Protein AF-0000000077426857 (afdb_homodimer)

Radius of gyration: 28.9 Å; Cα contacts (8 Å, |Δi|>4): 886; chains: 2; bounding box: 72×88×66 Å

Nearest PDB structures (foldseek):
  6paf-assembly1_A  TM=8.091E-01  e=1.331E-02  Homo sapiens
  7x17-assembly2_B  TM=1.873E-01  e=7.802E-03  Pseudomonas aeruginosa PAO1
  7x0e-assembly1_A  TM=1.806E-01  e=2.748E-01  Pseudomonas aeruginosa PAO1
  6paf-assembly1_A  TM=8.093E-01  e=1.457E-02  Homo sapiens
  7x17-assembly2_B  TM=1.871E-01  e=5.683E-03  Pseudomonas aeruginosa PAO1

Solvent-accessible surface area (backbone atoms only — not comparable to full-atom values): 31988 Å² total; per-residue (Å²): 129,74,64,66,65,53,61,70,70,64,54,76,78,69,67,79,58,53,72,66,56,54,54,50,49,53,53,49,49,52,53,50,55,71,49,56,70,72,48,58,42,63,51,67,69,45,77,41,70,45,72,64,75,66,67,76,70,74,78,63,78,70,66,86,64,60,66,84,46,74,40,54,21,73,44,55,43,49,76,38,46,40,80,65,38,43,62,40,88,55,36,52,56,47,37,17,70,43,68,58,38,43,62,35,31,37,79,57,46,42,70,53,32,70,67,20,57,73,45,68,81,42,83,48,64,58,66,32,63,58,60,88,92,52,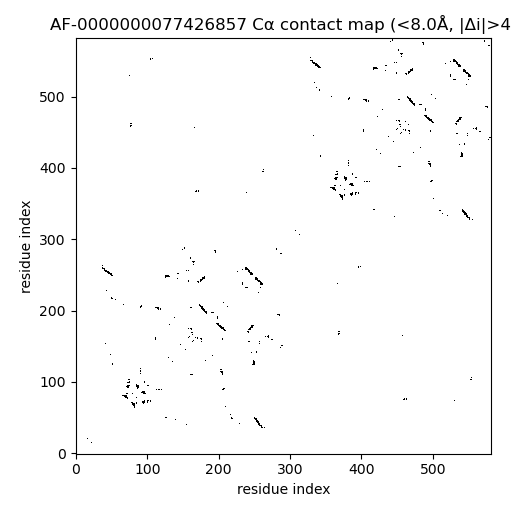50,69,67,53,51,51,52,51,48,50,53,49,49,61,59,37,41,57,46,52,49,52,45,42,41,42,53,50,36,31,64,72,36,55,49,34,36,79,47,34,27,31,38,34,35,36,38,68,58,83,58,85,64,91,59,66,86,73,47,57,75,43,58,44,48,38,81,73,37,53,32,43,31,28,40,67,60,49,37,70,77,35,62,85,49,54,63,61,56,54,60,43,48,58,55,32,50,53,29,31,74,72,25,20,38,29,47,29,41,34,37,42,28,46,27,40,42,34,36,39,34,44,33,34,36,36,24,64,64,59,40,67,68,49,78,78,51,79,59,44,66,60,52,49,51,52,42,46,67,65,55,51,78,54,69,89,128,129,74,64,68,65,56,62,72,72,65,59,79,78,69,65,78,59,51,74,66,55,53,51,50,48,54,51,49,50,50,52,50,55,61,49,60,71,54,58,45,46,62,56,69,72,45,81,43,77,53,76,73,76,68,67,77,68,74,78,61,77,72,64,85,64,58,65,83,46,73,39,53,21,74,44,56,42,51,76,38,45,40,79,65,37,41,60,40,87,54,35,52,57,47,35,17,69,42,69,58,37,43,62,36,29,36,79,59,47,42,69,53,33,69,68,20,56,71,44,69,82,42,84,50,66,56,64,32,64,59,58,88,93,53,49,69,70,54,52,51,53,52,46,50,53,49,49,61,58,37,42,58,46,52,50,52,45,43,42,42,54,52,36,31,66,71,36,56,49,37,36,79,48,34,28,31,39,34,34,37,38,69,58,84,56,85,64,91,60,66,86,73,46,57,75,46,55,44,49,40,79,72,34,51,32,43,31,27,39,66,58,50,37,69,76,34,62,83,52,53,62,61,57,54,58,41,48,59,54,33,50,51,29,32,74,74,25,20,37,30,48,29,42,35,38,42,28,44,23,40,42,38,38,39,34,43,35,33,37,48,26,64,65,57,39,67,68,48,77,78,51,77,60,44,65,60,53,49,52,50,41,44,66,66,57,50,76,54,68,89,129

InterPro domains:
  IPR002893 Zinc finger, MYND-type [PF01753] (73-113)
  IPR002893 Zinc finger, MYND-type [PS01360] (73-113)
  IPR002893 Zinc finger, MYND-type [PS50865] (73-113)

pLDDT: mean 71.35, std 22.04, range [22.88, 94.19]

Organism: Phakopsora pachyrhizi (NCBI:txid170000)

Sequence (582 aa):
MIDGLRKFLNGSVVERLEPRSLLVIALSILIVLLQNRFRLVIQGTIRYVIDNTKGPPPPSSSSSRGGTGERVCSNCFKVKRTDELKRCSRCQSSFFCDLNCQKANWKSHRSICKDWNNILDKQNLFQQVLPNGLTRATVEKMLNRWCEFHKHLLIFATIHGLDLPRSPGNSLTTILLISLRTENDDDGYVENLPMNRLFEISNIGPFDLERFLNLNPGMSNVFERLTKFQEEVRLKGGLGVAMVLVTCGSVVQAIPVGLPSMSDLDTIKREKNWRDQFDQALESGIRWSPKMIDGLRKFLNGSVVERLEPRSLLVIALSILIVLLQNRFRLVIQGTIRYVIDNTKGPPPPSSSSSRGGTGERVCSNCFKVKRTDELKRCSRCQSSFFCDLNCQKANWKSHRSICKDWNNILDKQNLFQQVLPNGLTRATVEKMLNRWCEFHKHLLIFATIHGLDLPRSPGNSLTTILLISLRTENDDDGYVENLPMNRLFEISNIGPFDLERFLNLNPGMSNVFERLTKFQEEVRLKGGLGVAMVLVTCGSVVQAIPVGLPSMSDLDTIKREKNWRDQFDQALESGIRWSPK

Foldseek 3Di:
DVPVVVVVVPDDVVPPPPPVVVVVVVVVVVVVVVCPPQVLCLPDFPFDWQPCPPPDPPPPPPPPPQPQDWDAAPAPRDIDGRVQWDADPQQRLHTHNDPVRCVVCCVVCCLLRVQRNQQPVPLCLQQFDFPPPDDPVLVSVLVVVLCVLQVQLLLLCQCQNQVCLVPVVSQVFKAKEWEWEADPPVPPCLSPDQSLRSIDTPGIGIHTPVVVCVSRVSCVVVVVVLVVVQVVLVVVQWPGWHWYWYDYHNTITIGIGTGGHNVVSNPDDHDSVSVVVSNVCSNVSHRDDDD/DVPVVPVVVPDDPVPPPPPVVVVVVVVVVVVVVLVVVQCLVQDDWDWDQQPCPPDDPPPPPPPVPQPQDWDAAPAPRDIDGRVQWDADPQQRQHTHNDPVRCVVCCVVCCLLRVQRNQQVVPLCLQQFDFPPPDDPVLVSVLVVVLCVLAVQLQLLCQCQNQVCLVPVVSQVFKAKEWEWEADPPVPPCLSPDQSLRSIDTSGIGIHTPVVVCSSRVVCPVVVVVLVVVQVVLVVVQWPGWHWYWYDYHSTIIITIGTGHHNVSSNPDDHDSCSVVVSNVCSNVSHRDDDD

Secondary structure (DSSP, 8-state):
--THHHHHHTSGGGTT--HHHHHHHHHHHHHHHHHHSS-------B-----TTS------SS-------EEE-TTT--EEEGGGSEEPTTTS--EESSHHHHHHHHHHHHHHHTTTTTTTT-TTTTT----TT--HHHHHHHHHHHHHHTHHHHHHHHHHHTTTTT-TTHHHHEEEEEEEEE----SS-GGGS-HHHHEEEEEEEEEEHHHHHHH-GGGHHHHHHHHHHHHHHHHTT--EEEEEEEEETTEEEEEEEEE--HHHHTTSPP-TTHHHHHHHHHHHTS-----/--THHHHHTTSGGGTT--HHHHHHHHHHHHHHHHHHH----B---EEEE--TTS------SS-------EEE-TTT--EEEGGGSEEPTTTS--EESSHHHHHHHHHHHHHHHTTTTTTTT-TTSS-----TT--HHHHHHHHHHHHHHTHHHHHHHHHHHTTTTT-TTHHHHEEEEEEEEE----SS-GGGS-HHHHEEEEEEEEEEHHHHHHH-GGGHHHHHHHHHHHHHHHHTT--EEEEEEEEETTEEEEEEEEE--HHHHTTSPP-TTHHHHHHHHHHHTS-----

Structure (mmCIF, N/CA/C/O backbone):
data_AF-0000000077426857-model_v1
#
loop_
_entity.id
_entity.type
_entity.pdbx_description
1 polymer 'Expressed protein'
#
loop_
_atom_site.group_PDB
_atom_site.id
_atom_site.type_symbol
_atom_site.label_atom_id
_atom_site.label_alt_id
_atom_site.label_comp_id
_atom_site.label_asym_id
_atom_site.label_entity_id
_atom_site.label_seq_id
_atom_site.pdbx_PDB_ins_code
_atom_site.Cartn_x
_atom_site.Cartn_y
_atom_site.Cartn_z
_atom_site.occupancy
_atom_site.B_iso_or_equiv
_atom_site.auth_seq_id
_atom_site.auth_comp_id
_atom_site.auth_asym_id
_atom_site.auth_atom_id
_atom_site.pdbx_PDB_model_num
ATOM 1 N N . MET A 1 1 ? 44.688 -24.922 -4.473 1 23.58 1 MET A N 1
ATOM 2 C CA . MET A 1 1 ? 43.469 -24.844 -5.293 1 23.58 1 MET A CA 1
ATOM 3 C C . MET A 1 1 ? 43.188 -23.406 -5.707 1 23.58 1 MET A C 1
ATOM 5 O O . MET A 1 1 ? 42.156 -23.141 -6.332 1 23.58 1 MET A O 1
ATOM 9 N N . ILE A 1 2 ? 43.969 -22.547 -5.125 1 31.83 2 ILE A N 1
ATOM 10 C CA . ILE A 1 2 ? 44.281 -21.125 -5.25 1 31.83 2 ILE A CA 1
ATOM 11 C C . ILE A 1 2 ? 44.875 -20.859 -6.625 1 31.83 2 ILE A C 1
ATOM 13 O O . ILE A 1 2 ? 44.656 -19.812 -7.219 1 31.83 2 ILE A O 1
ATOM 17 N N . ASP A 1 3 ? 45.625 -21.828 -7.059 1 32.47 3 ASP A N 1
ATOM 18 C CA . ASP A 1 3 ? 46.562 -21.688 -8.156 1 32.47 3 ASP A CA 1
ATOM 19 C C . ASP A 1 3 ? 45.844 -21.625 -9.5 1 32.47 3 ASP A C 1
ATOM 21 O O . ASP A 1 3 ? 46.312 -20.953 -10.43 1 32.47 3 ASP A O 1
ATOM 25 N N . GLY A 1 4 ? 44.781 -22.375 -9.625 1 27.78 4 GLY A N 1
ATOM 26 C CA . GLY A 1 4 ? 44.125 -22.547 -10.922 1 27.78 4 GLY A CA 1
ATOM 27 C C . GLY A 1 4 ? 43.375 -21.312 -11.375 1 27.78 4 GLY A C 1
ATOM 28 O O . GLY A 1 4 ? 42.938 -21.25 -12.523 1 27.78 4 GLY A O 1
ATOM 29 N N . LEU A 1 5 ? 42.969 -20.453 -10.406 1 32.16 5 LEU A N 1
ATOM 30 C CA . LEU A 1 5 ? 42.312 -19.188 -10.75 1 32.16 5 LEU A CA 1
ATOM 31 C C . LEU A 1 5 ? 43.25 -18.266 -11.484 1 32.16 5 LEU A C 1
ATOM 33 O O . LEU A 1 5 ? 42.844 -17.359 -12.188 1 32.16 5 LEU A O 1
ATOM 37 N N . ARG A 1 6 ? 44.531 -18.453 -11.258 1 30.14 6 ARG A N 1
ATOM 38 C CA . ARG A 1 6 ? 45.562 -17.578 -11.812 1 30.14 6 ARG A CA 1
ATOM 39 C C . ARG A 1 6 ? 45.656 -17.734 -13.328 1 30.14 6 ARG A C 1
ATOM 41 O O . ARG A 1 6 ? 45.906 -16.766 -14.047 1 30.14 6 ARG A O 1
ATOM 48 N N . LYS A 1 7 ? 45.656 -19.016 -13.656 1 34.97 7 LYS A N 1
ATOM 49 C CA . LYS A 1 7 ? 46.031 -19.281 -15.047 1 34.97 7 LYS A CA 1
ATOM 50 C C . LYS A 1 7 ? 45 -18.703 -16.016 1 34.97 7 LYS A C 1
ATOM 52 O O . LYS A 1 7 ? 45.344 -18.328 -17.141 1 34.97 7 LYS A O 1
ATOM 57 N N . PHE A 1 8 ? 43.688 -18.75 -15.539 1 31.52 8 PHE A N 1
ATOM 58 C CA . PHE A 1 8 ? 42.625 -18.375 -16.484 1 31.52 8 PHE A CA 1
ATOM 59 C C . PHE A 1 8 ? 42.656 -16.891 -16.781 1 31.52 8 PHE A C 1
ATOM 61 O O . PHE A 1 8 ? 42.188 -16.438 -17.812 1 31.52 8 PHE A O 1
ATOM 68 N N . LEU A 1 9 ? 43.188 -16.031 -15.836 1 33.97 9 LEU A N 1
ATOM 69 C CA . LEU A 1 9 ? 43.281 -14.594 -16.031 1 33.97 9 LEU A CA 1
ATOM 70 C C . LEU A 1 9 ? 44.344 -14.242 -17.047 1 33.97 9 LEU A C 1
ATOM 72 O O . LEU A 1 9 ? 44.438 -13.094 -17.484 1 33.97 9 LEU A O 1
ATOM 76 N N . ASN A 1 10 ? 45.344 -15.094 -17.156 1 30.73 10 ASN A N 1
ATOM 77 C CA . ASN A 1 10 ? 46.469 -14.578 -17.922 1 30.73 10 ASN A CA 1
ATOM 78 C C . ASN A 1 10 ? 46.156 -14.578 -19.422 1 30.73 10 ASN A C 1
ATOM 80 O O . ASN A 1 10 ? 47.031 -14.266 -20.234 1 30.73 10 ASN A O 1
ATOM 84 N N . GLY A 1 11 ? 45.344 -15.617 -19.906 1 29.97 11 GLY A N 1
ATOM 85 C CA . GLY A 1 11 ? 45.5 -15.68 -21.344 1 29.97 11 GLY A CA 1
ATOM 86 C C . GLY A 1 11 ? 44.969 -14.453 -22.062 1 29.97 11 GLY A C 1
ATOM 87 O O . GLY A 1 11 ? 44.188 -13.68 -21.484 1 29.97 11 GLY A O 1
ATOM 88 N N . SER A 1 12 ? 45.312 -14.148 -23.391 1 32.81 12 SER A N 1
ATOM 89 C CA . SER A 1 12 ? 45.344 -13.07 -24.391 1 32.81 12 SER A CA 1
ATOM 90 C C . SER A 1 12 ? 43.969 -12.516 -24.641 1 32.81 12 SER A C 1
ATOM 92 O O . SER A 1 12 ? 43.781 -11.594 -25.438 1 32.81 12 SER A O 1
ATOM 94 N N . VAL A 1 13 ? 42.969 -13.32 -24.391 1 31.73 13 VAL A N 1
ATOM 95 C CA . VAL A 1 13 ? 41.719 -12.867 -24.953 1 31.73 13 VAL A CA 1
ATOM 96 C C . VAL A 1 13 ? 41.219 -11.625 -24.219 1 31.73 13 VAL A C 1
ATOM 98 O O . VAL A 1 13 ? 40.156 -11.086 -24.516 1 31.73 13 VAL A O 1
ATOM 101 N N . VAL A 1 14 ? 41.906 -11.164 -23.078 1 32.94 14 VAL A N 1
ATOM 102 C CA . VAL A 1 14 ? 41.562 -9.969 -22.297 1 32.94 14 VAL A CA 1
ATOM 103 C C . VAL A 1 14 ? 41.719 -8.727 -23.172 1 32.94 14 VAL A C 1
ATOM 105 O O . VAL A 1 14 ? 41.438 -7.609 -22.734 1 32.94 14 VAL A O 1
ATOM 108 N N . GLU A 1 15 ? 42.531 -8.852 -24.172 1 33.5 15 GLU A N 1
ATOM 109 C CA . GLU A 1 15 ? 42.969 -7.633 -24.844 1 33.5 15 GLU A CA 1
ATOM 110 C C . GLU A 1 15 ? 41.781 -6.883 -25.453 1 33.5 15 GLU A C 1
ATOM 112 O O . GLU A 1 15 ? 41.781 -5.652 -25.484 1 33.5 15 GLU A O 1
ATOM 117 N N . ARG A 1 16 ? 41.156 -7.555 -26.375 1 34.31 16 ARG A N 1
ATOM 118 C CA . ARG A 1 16 ? 40.312 -6.742 -27.25 1 34.31 16 ARG A CA 1
ATOM 119 C C . ARG A 1 16 ? 39 -6.41 -26.578 1 34.31 16 ARG A C 1
ATOM 121 O O . ARG A 1 16 ? 37.969 -6.25 -27.25 1 34.31 16 ARG A O 1
ATOM 128 N N . LEU A 1 17 ? 38.875 -6.762 -25.266 1 34.03 17 LEU A N 1
ATOM 129 C CA . LEU A 1 17 ? 37.562 -6.488 -24.75 1 34.03 17 LEU A CA 1
ATOM 130 C C . LEU A 1 17 ? 37.312 -4.984 -24.609 1 34.03 17 LEU A C 1
ATOM 132 O O . LEU A 1 17 ? 38.125 -4.285 -24 1 34.03 17 LEU A O 1
ATOM 136 N N . GLU A 1 18 ? 36.594 -4.402 -25.516 1 37.12 18 GLU A N 1
ATOM 137 C CA . GLU A 1 18 ? 36.312 -2.967 -25.5 1 37.12 18 GLU A CA 1
ATOM 138 C C . GLU A 1 18 ? 35.906 -2.5 -24.109 1 37.12 18 GLU A C 1
ATOM 140 O O . GLU A 1 18 ? 35.344 -3.27 -23.328 1 37.12 18 GLU A O 1
ATOM 145 N N . PRO A 1 19 ? 36.406 -1.326 -23.656 1 40.81 19 PRO A N 1
ATOM 146 C CA . PRO A 1 19 ? 36.125 -0.692 -22.359 1 40.81 19 PRO A CA 1
ATOM 147 C C . PRO A 1 19 ? 34.625 -0.753 -22 1 40.81 19 PRO A C 1
ATOM 149 O O . PRO A 1 19 ? 34.281 -0.708 -20.828 1 40.81 19 PRO A O 1
ATOM 152 N N . ARG A 1 20 ? 33.844 -0.864 -23 1 41.44 20 ARG A N 1
ATOM 153 C CA . ARG A 1 20 ? 32.406 -0.924 -22.75 1 41.44 20 ARG A CA 1
ATOM 154 C C . ARG A 1 20 ? 32.031 -2.246 -22.094 1 41.44 20 ARG A C 1
ATOM 156 O O . ARG A 1 20 ? 31.016 -2.326 -21.391 1 41.44 20 ARG A O 1
ATOM 163 N N . SER A 1 21 ? 32.688 -3.285 -22.406 1 37.56 21 SER A N 1
ATOM 164 C CA . SER A 1 21 ? 32.375 -4.598 -21.859 1 37.56 21 SER A CA 1
ATOM 165 C C . SER A 1 21 ? 32.781 -4.688 -20.391 1 37.56 21 SER A C 1
ATOM 167 O O . SER A 1 21 ? 32.125 -5.383 -19.609 1 37.56 21 SER A O 1
ATOM 169 N N . LEU A 1 22 ? 33.844 -4.051 -20.047 1 42.94 22 LEU A N 1
ATOM 170 C CA . LEU A 1 22 ? 34.25 -4.094 -18.656 1 42.94 22 LEU A CA 1
ATOM 171 C C . LEU A 1 22 ? 33.281 -3.295 -17.781 1 42.94 22 LEU A C 1
ATOM 173 O O . LEU A 1 22 ? 33 -3.682 -16.641 1 42.94 22 LEU A O 1
ATOM 177 N N . LEU A 1 23 ? 32.844 -2.17 -18.328 1 39.81 23 LEU A N 1
ATOM 178 C CA . LEU A 1 23 ? 31.891 -1.393 -17.547 1 39.81 23 LEU A CA 1
ATOM 179 C C . LEU A 1 23 ? 30.594 -2.164 -17.359 1 39.81 23 LEU A C 1
ATOM 181 O O . LEU A 1 23 ? 29.984 -2.117 -16.297 1 39.81 23 LEU A O 1
ATOM 185 N N . VAL A 1 24 ? 30.266 -2.914 -18.375 1 37.41 24 VAL A N 1
ATOM 186 C CA . VAL A 1 24 ? 29.078 -3.738 -18.281 1 37.41 24 VAL A CA 1
ATOM 187 C C . VAL A 1 24 ? 29.312 -4.863 -17.266 1 37.41 24 VAL A C 1
ATOM 189 O O . VAL A 1 24 ? 28.422 -5.199 -16.484 1 37.41 24 VAL A O 1
ATOM 192 N N . ILE A 1 25 ? 30.469 -5.352 -17.172 1 38.59 25 ILE A N 1
ATOM 193 C CA . ILE A 1 25 ? 30.797 -6.398 -16.219 1 38.59 25 ILE A CA 1
ATOM 194 C C . ILE A 1 25 ? 30.812 -5.82 -14.805 1 38.59 25 ILE A C 1
ATOM 196 O O . ILE A 1 25 ? 30.25 -6.414 -13.883 1 38.59 25 ILE A O 1
ATOM 200 N N . ALA A 1 26 ? 31.438 -4.629 -14.672 1 38.5 26 ALA A N 1
ATOM 201 C CA . ALA A 1 26 ? 31.5 -4.023 -13.352 1 38.5 26 ALA A CA 1
ATOM 202 C C . ALA A 1 26 ? 30.109 -3.629 -12.867 1 38.5 26 ALA A C 1
ATOM 204 O O . ALA A 1 26 ? 29.766 -3.848 -11.703 1 38.5 26 ALA A O 1
ATOM 205 N N . LEU A 1 27 ? 29.312 -3.094 -13.766 1 37.41 27 LEU A N 1
ATOM 206 C CA . LEU A 1 27 ? 27.953 -2.732 -13.391 1 37.41 27 LEU A CA 1
ATOM 207 C C . LEU A 1 27 ? 27.109 -3.977 -13.125 1 37.41 27 LEU A C 1
ATOM 209 O O . LEU A 1 27 ? 26.203 -3.955 -12.289 1 37.41 27 LEU A O 1
ATOM 213 N N . SER A 1 28 ? 27.375 -5.062 -13.75 1 34.78 28 SER A N 1
ATOM 214 C CA . SER A 1 28 ? 26.75 -6.359 -13.484 1 34.78 28 SER A CA 1
ATOM 215 C C . SER A 1 28 ? 27.141 -6.883 -12.109 1 34.78 28 SER A C 1
ATOM 217 O O . SER A 1 28 ? 26.312 -7.465 -11.406 1 34.78 28 SER A O 1
ATOM 219 N N . ILE A 1 29 ? 28.312 -6.746 -11.719 1 38.06 29 ILE A N 1
ATOM 220 C CA . ILE A 1 29 ? 28.781 -7.191 -10.406 1 38.06 29 ILE A CA 1
ATOM 221 C C . ILE A 1 29 ? 28.125 -6.352 -9.312 1 38.06 29 ILE A C 1
ATOM 223 O O . ILE A 1 29 ? 27.672 -6.887 -8.297 1 38.06 29 ILE A O 1
ATOM 227 N N . LEU A 1 30 ? 28.047 -5.023 -9.508 1 34.72 30 LEU A N 1
ATOM 228 C CA . LEU A 1 30 ? 27.438 -4.176 -8.492 1 34.72 30 LEU A CA 1
ATOM 229 C C . LEU A 1 30 ? 25.953 -4.477 -8.359 1 34.72 30 LEU A C 1
ATOM 231 O O . LEU A 1 30 ? 25.422 -4.523 -7.246 1 34.72 30 LEU A O 1
ATOM 235 N N . ILE A 1 31 ? 25.188 -4.715 -9.414 1 34.06 31 ILE A N 1
ATOM 236 C CA . ILE A 1 31 ? 23.781 -5.113 -9.375 1 34.06 31 ILE A CA 1
ATOM 237 C C . ILE A 1 31 ? 23.656 -6.441 -8.641 1 34.06 31 ILE A C 1
ATOM 239 O O . ILE A 1 31 ? 22.75 -6.609 -7.809 1 34.06 31 ILE A O 1
ATOM 243 N N . VAL A 1 32 ? 24.516 -7.453 -8.844 1 34.5 32 VAL A N 1
ATOM 244 C CA . VAL A 1 32 ? 24.562 -8.742 -8.164 1 34.5 32 VAL A CA 1
ATOM 245 C C . VAL A 1 32 ? 24.828 -8.531 -6.676 1 34.5 32 VAL A C 1
ATOM 247 O O . VAL A 1 32 ? 24.203 -9.172 -5.828 1 34.5 32 VAL A O 1
ATOM 250 N N . LEU A 1 33 ? 25.766 -7.734 -6.262 1 36.44 33 LEU A N 1
ATOM 251 C CA . LEU A 1 33 ? 26.094 -7.484 -4.863 1 36.44 33 LEU A CA 1
ATOM 252 C C . LEU A 1 33 ? 24.953 -6.758 -4.16 1 36.44 33 LEU A C 1
ATOM 254 O O . LEU A 1 33 ? 24.656 -7.047 -3 1 36.44 33 LEU A O 1
ATOM 258 N N . LEU A 1 34 ? 24.359 -5.699 -4.66 1 35.03 34 LEU A N 1
ATOM 259 C CA . LEU A 1 34 ? 23.203 -5.035 -4.066 1 35.03 34 LEU A CA 1
ATOM 260 C C . LEU A 1 34 ? 21.969 -5.941 -4.094 1 35.03 34 LEU A C 1
ATOM 262 O O . LEU A 1 34 ? 21.031 -5.738 -3.326 1 35.03 34 LEU A O 1
ATOM 266 N N . GLN A 1 35 ? 21.719 -6.805 -5.027 1 34.53 35 GLN A N 1
ATOM 267 C CA . GLN A 1 35 ? 20.875 -8 -5.055 1 34.53 35 GLN A CA 1
ATOM 268 C C . GLN A 1 35 ? 21.188 -8.914 -3.873 1 34.53 35 GLN A C 1
ATOM 270 O O . GLN A 1 35 ? 20.344 -9.711 -3.459 1 34.53 35 GLN A O 1
ATOM 275 N N . ASN A 1 36 ? 22.328 -9.227 -3.42 1 34.25 36 ASN A N 1
ATOM 276 C CA . ASN A 1 36 ? 22.812 -10.156 -2.402 1 34.25 36 ASN A CA 1
ATOM 277 C C . ASN A 1 36 ? 22.219 -9.836 -1.032 1 34.25 36 ASN A C 1
ATOM 279 O O . ASN A 1 36 ? 22.141 -10.711 -0.164 1 34.25 36 ASN A O 1
ATOM 283 N N . ARG A 1 37 ? 22.172 -8.719 -0.559 1 34.38 37 ARG A N 1
ATOM 284 C CA . ARG A 1 37 ? 21.734 -8.711 0.837 1 34.38 37 ARG A CA 1
ATOM 285 C C . ARG A 1 37 ? 20.281 -9.148 0.968 1 34.38 37 ARG A C 1
ATOM 287 O O . ARG A 1 37 ? 19.938 -9.875 1.897 1 34.38 37 ARG A O 1
ATOM 294 N N . PHE A 1 38 ? 19.109 -8.359 0.76 1 34.84 38 PHE A N 1
ATOM 295 C CA . PHE A 1 38 ? 17.781 -8.898 1.009 1 34.84 38 PHE A CA 1
ATOM 296 C C . PHE A 1 38 ? 17.312 -9.75 -0.165 1 34.84 38 PHE A C 1
ATOM 298 O O . PHE A 1 38 ? 16.875 -9.227 -1.187 1 34.84 38 PHE A O 1
ATOM 305 N N . ARG A 1 39 ? 18 -10.969 -0.473 1 38.53 39 ARG A N 1
ATOM 306 C CA . ARG A 1 39 ? 17.547 -12.148 -1.196 1 38.53 39 ARG A CA 1
ATOM 307 C C . ARG A 1 39 ? 16.031 -12.328 -1.046 1 38.53 39 ARG A C 1
ATOM 309 O O . ARG A 1 39 ? 15.531 -12.445 0.071 1 38.53 39 ARG A O 1
ATOM 316 N N . LEU A 1 40 ? 15.18 -11.664 -1.757 1 44.12 40 LEU A N 1
ATOM 317 C CA . LEU A 1 40 ? 13.891 -12.344 -1.876 1 44.12 40 LEU A CA 1
ATOM 318 C C . LEU A 1 40 ? 14.055 -13.852 -1.685 1 44.12 40 LEU A C 1
ATOM 320 O O . LEU A 1 40 ? 14.844 -14.492 -2.389 1 44.12 40 LEU A O 1
ATOM 324 N N . VAL A 1 41 ? 14.375 -14.289 -0.438 1 39.47 41 VAL A N 1
ATOM 325 C CA . VAL A 1 41 ? 14.617 -15.695 -0.133 1 39.47 41 VAL A CA 1
ATOM 326 C C . VAL A 1 41 ? 13.391 -16.516 -0.52 1 39.47 41 VAL A C 1
ATOM 328 O O . VAL A 1 41 ? 12.297 -16.312 0.015 1 39.47 41 VAL A O 1
ATOM 331 N N . ILE A 1 42 ? 13.234 -16.734 -1.81 1 43.97 42 ILE A N 1
ATOM 332 C CA . ILE A 1 42 ? 12.383 -17.906 -2.023 1 43.97 42 ILE A CA 1
ATOM 333 C C . ILE A 1 42 ? 12.75 -19 -1.021 1 43.97 42 ILE A C 1
ATOM 335 O O . ILE A 1 42 ? 13.898 -19.438 -0.966 1 43.97 42 ILE A O 1
ATOM 339 N N . GLN A 1 43 ? 12.32 -18.875 0.173 1 39.38 43 GLN A N 1
ATOM 340 C CA . GLN A 1 43 ? 12.57 -20.141 0.873 1 39.38 43 GLN A CA 1
ATOM 341 C C . GLN A 1 43 ? 11.883 -21.297 0.171 1 39.38 43 GLN A C 1
ATOM 343 O O . GLN A 1 43 ? 11.07 -21.094 -0.73 1 39.38 43 GLN A O 1
ATOM 348 N N . GLY A 1 44 ? 11.688 -22.469 1.028 1 36.59 44 GLY A N 1
ATOM 349 C CA . GLY A 1 44 ? 11.391 -23.891 0.838 1 36.59 44 GLY A CA 1
ATOM 350 C C . GLY A 1 44 ? 10.102 -24.125 0.085 1 36.59 44 GLY A C 1
ATOM 351 O O . GLY A 1 44 ? 9.242 -23.25 0.016 1 36.59 44 GLY A O 1
ATOM 352 N N . THR A 1 45 ? 10.266 -24.578 -1.166 1 43.09 45 THR A N 1
ATOM 353 C CA . THR A 1 45 ? 9.18 -25.266 -1.858 1 43.09 45 THR A CA 1
ATOM 354 C C . THR A 1 45 ? 8.461 -26.234 -0.916 1 43.09 45 THR A C 1
ATOM 356 O O . THR A 1 45 ? 9.102 -27.062 -0.258 1 43.09 45 THR A O 1
ATOM 359 N N . ILE A 1 46 ? 7.484 -25.828 -0.301 1 44.53 46 ILE A N 1
ATOM 360 C CA . ILE A 1 46 ? 6.664 -26.859 0.341 1 44.53 46 ILE A CA 1
ATOM 361 C C . ILE A 1 46 ? 5.852 -27.594 -0.714 1 44.53 46 ILE A C 1
ATOM 363 O O . ILE A 1 46 ? 5.137 -26.984 -1.508 1 44.53 46 ILE A O 1
ATOM 367 N N . ARG A 1 47 ? 6.387 -28.703 -1.043 1 42.75 47 ARG A N 1
ATOM 368 C CA . ARG A 1 47 ? 5.688 -29.609 -1.941 1 42.75 47 ARG A CA 1
ATOM 369 C C . ARG A 1 47 ? 4.395 -30.125 -1.312 1 42.75 47 ARG A C 1
ATOM 371 O O . ARG A 1 47 ? 4.398 -30.609 -0.183 1 42.75 47 ARG A O 1
ATOM 378 N N . TYR A 1 48 ? 3.34 -29.484 -1.443 1 40.59 48 TYR A N 1
ATOM 379 C CA . TYR A 1 48 ? 2.152 -30.156 -0.927 1 40.59 48 TYR A CA 1
ATOM 380 C C . TYR A 1 48 ? 1.315 -30.734 -2.062 1 40.59 48 TYR A C 1
ATOM 382 O O . TYR A 1 48 ? 1.236 -30.156 -3.145 1 40.59 48 TYR A O 1
ATOM 390 N N . VAL A 1 49 ? 1.348 -32 -2.156 1 38.88 49 VAL A N 1
ATOM 391 C CA . VAL A 1 49 ? 0.469 -32.75 -3.059 1 38.88 49 VAL A CA 1
ATOM 392 C C . VAL A 1 49 ? -0.954 -32.75 -2.506 1 38.88 49 VAL A C 1
ATOM 394 O O . VAL A 1 49 ? -1.183 -33.156 -1.367 1 38.88 49 VAL A O 1
ATOM 397 N N . ILE A 1 50 ? -1.709 -31.859 -3.006 1 41.25 50 ILE A N 1
ATOM 398 C CA . ILE A 1 50 ? -3.121 -31.953 -2.648 1 41.25 50 ILE A CA 1
ATOM 399 C C . ILE A 1 50 ? -3.707 -33.25 -3.172 1 41.25 50 ILE A C 1
ATOM 401 O O . ILE A 1 50 ? -3.568 -33.562 -4.355 1 41.25 50 ILE A O 1
ATOM 405 N N . ASP A 1 51 ? -3.771 -34.25 -2.41 1 35.41 51 ASP A N 1
ATOM 406 C CA . ASP A 1 51 ? -4.562 -35.438 -2.789 1 35.41 51 ASP A CA 1
ATOM 407 C C . ASP A 1 51 ? -6.051 -35.094 -2.828 1 35.41 51 ASP A C 1
ATOM 409 O O . ASP A 1 51 ? -6.699 -35 -1.783 1 35.41 51 ASP A O 1
ATOM 413 N N . ASN A 1 52 ? -6.391 -34.406 -3.834 1 37.06 52 ASN A N 1
ATOM 414 C CA . ASN A 1 52 ? -7.801 -34.125 -4.051 1 37.06 52 ASN A CA 1
ATOM 415 C C . ASN A 1 52 ? -8.633 -35.406 -4.102 1 37.06 52 ASN A C 1
ATOM 417 O O . ASN A 1 52 ? -9.789 -35.375 -4.531 1 37.06 52 ASN A O 1
ATOM 421 N N . THR A 1 53 ? -8.141 -36.562 -4.051 1 35.25 53 THR A N 1
ATOM 422 C CA . THR A 1 53 ? -9.023 -37.719 -4.145 1 35.25 53 THR A CA 1
ATOM 423 C C . THR A 1 53 ? -10.086 -37.688 -3.043 1 35.25 53 THR A C 1
ATOM 425 O O . THR A 1 53 ? -10.961 -38.562 -2.986 1 35.25 53 THR A O 1
ATOM 428 N N . LYS A 1 54 ? -9.812 -37.375 -1.879 1 37.69 54 LYS A N 1
ATOM 429 C CA . LYS A 1 54 ? -10.914 -37.5 -0.931 1 37.69 54 LYS A CA 1
ATOM 430 C C . LYS A 1 54 ? -11.992 -36.469 -1.217 1 37.69 54 LYS A C 1
ATOM 432 O O . LYS A 1 54 ? -11.688 -35.312 -1.539 1 37.69 54 LYS A O 1
ATOM 437 N N . GLY A 1 55 ? -13.219 -36.781 -1.774 1 36.31 55 GLY A N 1
ATOM 438 C CA . GLY A 1 55 ? -14.414 -36.031 -2.121 1 36.31 55 GLY A CA 1
ATOM 439 C C . GLY A 1 55 ? -14.609 -34.781 -1.25 1 36.31 55 GLY A C 1
ATOM 440 O O . GLY A 1 55 ? -13.992 -34.688 -0.189 1 36.31 55 GLY A O 1
ATOM 441 N N . PRO A 1 56 ? -15.125 -33.719 -1.89 1 37.16 56 PRO A N 1
ATOM 442 C CA . PRO A 1 56 ? -15.484 -32.594 -1.037 1 37.16 56 PRO A CA 1
ATOM 443 C C . PRO A 1 56 ? -16.25 -33 0.218 1 37.16 56 PRO A C 1
ATOM 445 O O . PRO A 1 56 ? -16.969 -34 0.201 1 37.16 56 PRO A O 1
ATOM 448 N N . PRO A 1 57 ? -15.766 -32.969 1.363 1 36.28 57 PRO A N 1
ATOM 449 C CA . PRO A 1 57 ? -16.797 -33.281 2.355 1 36.28 57 PRO A CA 1
ATOM 450 C C . PRO A 1 57 ? -18.172 -32.75 1.96 1 36.28 57 PRO A C 1
ATOM 452 O O . PRO A 1 57 ? -18.266 -31.844 1.124 1 36.28 57 PRO A O 1
ATOM 455 N N . PRO A 1 58 ? -19.281 -33.469 2.242 1 34.09 58 PRO A N 1
ATOM 456 C CA . PRO A 1 58 ? -20.625 -32.969 1.947 1 34.09 58 PRO A CA 1
ATOM 457 C C . PRO A 1 58 ? -20.734 -31.453 2.193 1 34.09 58 PRO A C 1
ATOM 459 O O . PRO A 1 58 ? -20 -30.906 3.014 1 34.09 58 PRO A O 1
ATOM 462 N N . PRO A 1 59 ? -21.406 -30.75 1.169 1 32.66 59 PRO A N 1
ATOM 463 C CA . PRO A 1 59 ? -21.656 -29.328 1.383 1 32.66 59 PRO A CA 1
ATOM 464 C C . PRO A 1 59 ? -22.078 -29.016 2.814 1 32.66 59 PRO A C 1
ATOM 466 O O . PRO A 1 59 ? -23.062 -29.562 3.309 1 32.66 59 PRO A O 1
ATOM 469 N N . SER A 1 60 ? -21.484 -29.328 3.82 1 31.28 60 SER A N 1
ATOM 470 C CA . SER A 1 60 ? -22.172 -28.828 5 1 31.28 60 SER A CA 1
ATOM 471 C C . SER A 1 60 ? -22.891 -27.5 4.695 1 31.28 60 SER A C 1
ATOM 473 O O . SER A 1 60 ? -22.391 -26.703 3.893 1 31.28 60 SER A O 1
ATOM 475 N N . SER A 1 61 ? -24.266 -27.438 4.68 1 31.08 61 SER A N 1
ATOM 476 C CA . SER A 1 61 ? -25.25 -26.375 4.512 1 31.08 61 SER A CA 1
ATOM 477 C C . SER A 1 61 ? -24.688 -25.031 4.953 1 31.08 61 SER A C 1
ATOM 479 O O . SER A 1 61 ? -25.422 -24.047 5.031 1 31.08 61 SER A O 1
ATOM 481 N N . SER A 1 62 ? -23.734 -25.094 5.801 1 30.59 62 SER A N 1
ATOM 482 C CA . SER A 1 62 ? -23.484 -23.719 6.242 1 30.59 62 SER A CA 1
ATOM 483 C C . SER A 1 62 ? -23.25 -22.797 5.055 1 30.59 62 SER A C 1
ATOM 485 O O . SER A 1 62 ? -22.516 -23.141 4.121 1 30.59 62 SER A O 1
ATOM 487 N N . SER A 1 63 ? -24.234 -22.078 4.527 1 31.23 63 SER A N 1
ATOM 488 C CA . SER A 1 63 ? -24.297 -20.922 3.631 1 31.23 63 SER A CA 1
ATOM 489 C C . SER A 1 63 ? -22.906 -20.312 3.422 1 31.23 63 SER A C 1
ATOM 491 O O . SER A 1 63 ? -22.094 -20.281 4.348 1 31.23 63 SER A O 1
ATOM 493 N N . SER A 1 64 ? -22.297 -20.469 2.24 1 34.84 64 SER A N 1
ATOM 494 C CA . SER A 1 64 ? -21.141 -19.797 1.659 1 34.84 64 SER A CA 1
ATOM 495 C C . SER A 1 64 ? -20.891 -18.453 2.35 1 34.84 64 SER A C 1
ATOM 497 O O . SER A 1 64 ? -21.297 -17.406 1.858 1 34.84 64 SER A O 1
ATOM 499 N N . ARG A 1 65 ? -21.344 -18.406 3.506 1 32.56 65 ARG A N 1
ATOM 500 C CA . ARG A 1 65 ? -21.141 -17.156 4.242 1 32.56 65 ARG A CA 1
ATOM 501 C C . ARG A 1 65 ? -19.75 -16.578 3.982 1 32.56 65 ARG A C 1
ATOM 503 O O . ARG A 1 65 ? -18.75 -17.281 4.094 1 32.56 65 ARG A O 1
ATOM 510 N N . GLY A 1 66 ? -19.531 -15.734 2.949 1 41.34 66 GLY A N 1
ATOM 511 C CA . GLY A 1 66 ? -18.469 -14.789 2.658 1 41.34 66 GLY A CA 1
ATOM 512 C C . GLY A 1 66 ? -17.562 -14.531 3.842 1 41.34 66 GLY A C 1
ATOM 513 O O . GLY A 1 66 ? -18 -14.539 4.992 1 41.34 66 GLY A O 1
ATOM 514 N N . GLY A 1 67 ? -16.453 -15.273 3.83 1 45 67 GLY A N 1
ATOM 515 C CA . GLY A 1 67 ? -15.477 -15.039 4.891 1 45 67 GLY A CA 1
ATOM 516 C C . GLY A 1 67 ? -15.641 -13.688 5.559 1 45 67 GLY A C 1
ATOM 517 O O . GLY A 1 67 ? -15.922 -12.695 4.895 1 45 67 GLY A O 1
ATOM 518 N N . THR A 1 68 ? -16.203 -13.594 6.781 1 58.47 68 THR A N 1
ATOM 519 C CA . THR A 1 68 ? -16.516 -12.531 7.73 1 58.47 68 THR A CA 1
ATOM 520 C C . THR A 1 68 ? -15.289 -11.664 8.008 1 58.47 68 THR A C 1
ATOM 522 O O . THR A 1 68 ? -15.32 -10.797 8.875 1 58.47 68 THR A O 1
ATOM 525 N N . GLY A 1 69 ? -14.227 -11.945 7.125 1 76.44 69 GLY A N 1
ATOM 526 C CA . GLY A 1 69 ? -13.094 -11.125 7.523 1 76.44 69 GLY A CA 1
ATOM 527 C C . GLY A 1 69 ? -13.109 -9.742 6.902 1 76.44 69 GLY A C 1
ATOM 528 O O . GLY A 1 69 ? -14.078 -9.367 6.238 1 76.44 69 GLY A O 1
ATOM 529 N N . GLU A 1 70 ? -12.367 -8.977 7.348 1 85.62 70 GLU A N 1
ATOM 530 C CA . GLU A 1 70 ? -12.219 -7.613 6.844 1 85.62 70 GLU A CA 1
ATOM 531 C C . GLU A 1 70 ? -11.266 -7.57 5.652 1 85.62 70 GLU A C 1
ATOM 533 O O . GLU A 1 70 ? -10.328 -8.359 5.574 1 85.62 70 GLU A O 1
ATOM 538 N N . ARG A 1 71 ? -11.695 -6.824 4.629 1 87.69 71 ARG A N 1
ATOM 539 C CA . ARG A 1 71 ? -10.875 -6.59 3.447 1 87.69 71 ARG A CA 1
ATOM 540 C C . ARG A 1 71 ? -10.719 -5.098 3.178 1 87.69 71 ARG A C 1
ATOM 542 O O . ARG A 1 71 ? -11.453 -4.277 3.729 1 87.69 71 ARG A O 1
ATOM 549 N N . VAL A 1 72 ? -9.758 -4.871 2.387 1 88.94 72 VAL A N 1
ATOM 550 C CA . VAL A 1 72 ? -9.477 -3.486 2.023 1 88.94 72 VAL A CA 1
ATOM 551 C C . VAL A 1 72 ? -9.938 -3.221 0.593 1 88.94 72 VAL A C 1
ATOM 553 O O . VAL A 1 72 ? -9.695 -4.031 -0.305 1 88.94 72 VAL A O 1
ATOM 556 N N . CYS A 1 73 ? -10.633 -2.152 0.436 1 91.56 73 CYS A N 1
ATOM 557 C CA . CYS A 1 73 ? -10.984 -1.731 -0.915 1 91.56 73 CYS A CA 1
ATOM 558 C C . CYS A 1 73 ? -9.734 -1.449 -1.743 1 91.56 73 CYS A C 1
ATOM 560 O O . CYS A 1 73 ? -8.844 -0.729 -1.298 1 91.56 73 CYS A O 1
ATOM 562 N N . SER A 1 74 ? -9.688 -1.934 -2.953 1 90.38 74 SER A N 1
ATOM 563 C CA . SER A 1 74 ? -8.508 -1.824 -3.805 1 90.38 74 SER A CA 1
ATOM 564 C C . SER A 1 74 ? -8.312 -0.395 -4.301 1 90.38 74 SER A C 1
ATOM 566 O O . SER A 1 74 ? -7.25 -0.053 -4.824 1 90.38 74 SER A O 1
ATOM 568 N N . ASN A 1 75 ? -9.289 0.438 -4.133 1 89.38 75 ASN A N 1
ATOM 569 C CA . ASN A 1 75 ? -9.18 1.808 -4.625 1 89.38 75 ASN A CA 1
ATOM 570 C C . ASN A 1 75 ? -9.008 2.803 -3.482 1 89.38 75 ASN A C 1
ATOM 572 O O . ASN A 1 75 ? -7.949 3.418 -3.342 1 89.38 75 ASN A O 1
ATOM 576 N N . CYS A 1 76 ? -9.961 2.883 -2.645 1 87.12 76 CYS A N 1
ATOM 577 C CA . CYS A 1 76 ? -9.938 3.928 -1.628 1 87.12 76 CYS A CA 1
ATOM 578 C C . CYS A 1 76 ? -9.32 3.416 -0.332 1 87.12 76 CYS A C 1
ATOM 580 O O . CYS A 1 76 ? -9.133 4.184 0.615 1 87.12 76 CYS A O 1
ATOM 582 N N . PHE A 1 77 ? -9.109 2.109 -0.152 1 87.62 77 PHE A N 1
ATOM 583 C CA . PHE A 1 77 ? -8.32 1.489 0.909 1 87.62 77 PHE A CA 1
ATOM 584 C C . PHE A 1 77 ? -9.109 1.447 2.213 1 87.62 77 PHE A C 1
ATOM 586 O O . PHE A 1 77 ? -8.555 1.145 3.27 1 87.62 77 PHE A O 1
ATOM 593 N N . LYS A 1 78 ? -10.375 1.742 2.131 1 88.19 78 LYS A N 1
ATOM 594 C CA . LYS A 1 78 ? -11.219 1.553 3.309 1 88.19 78 LYS A CA 1
ATOM 595 C C . LYS A 1 78 ? -11.305 0.078 3.693 1 88.19 78 LYS A C 1
ATOM 597 O O . LYS A 1 78 ? -11.406 -0.791 2.824 1 88.19 78 LYS A O 1
ATOM 602 N N . VAL A 1 79 ? -11.227 -0.123 4.973 1 87.44 79 VAL A N 1
ATOM 603 C CA . VAL A 1 79 ? -11.398 -1.475 5.492 1 87.44 79 VAL A CA 1
ATOM 604 C C . VAL A 1 79 ? -12.883 -1.737 5.766 1 87.44 79 VAL A C 1
ATOM 606 O O . VAL A 1 79 ? -13.539 -0.947 6.441 1 87.44 79 VAL A O 1
ATOM 609 N N . LYS A 1 80 ? -13.398 -2.793 5.18 1 89.62 80 LYS A N 1
ATOM 610 C CA . LYS A 1 80 ? -14.789 -3.201 5.387 1 89.62 80 LYS A CA 1
ATOM 611 C C . LYS A 1 80 ? -14.906 -4.719 5.492 1 89.62 80 LYS A C 1
ATOM 613 O O . LYS A 1 80 ? -13.938 -5.441 5.223 1 89.62 80 LYS A O 1
ATOM 618 N N . ARG A 1 81 ? -16.047 -5.035 5.926 1 88.25 81 ARG A N 1
ATOM 619 C CA . ARG A 1 81 ? -16.344 -6.465 5.863 1 88.25 81 ARG A CA 1
ATOM 620 C C . ARG A 1 81 ? -16.422 -6.945 4.418 1 88.25 81 ARG A C 1
ATOM 622 O O . ARG A 1 81 ? -16.891 -6.207 3.543 1 88.25 81 ARG A O 1
ATOM 629 N N . THR A 1 82 ? -15.984 -8.164 4.258 1 87.19 82 THR A N 1
ATOM 630 C CA . THR A 1 82 ? -15.945 -8.727 2.912 1 87.19 82 THR A CA 1
ATOM 631 C C . THR A 1 82 ? -17.312 -8.656 2.25 1 87.19 82 THR A C 1
ATOM 633 O O . THR A 1 82 ? -17.422 -8.406 1.049 1 87.19 82 THR A O 1
ATOM 636 N N . ASP A 1 83 ? -18.406 -8.836 3.051 1 88.56 83 ASP A N 1
ATOM 637 C CA . ASP A 1 83 ? -19.75 -8.875 2.504 1 88.56 83 ASP A CA 1
ATOM 638 C C . ASP A 1 83 ? -20.234 -7.473 2.148 1 88.56 83 ASP A C 1
ATOM 640 O O . ASP A 1 83 ? -21.266 -7.312 1.489 1 88.56 83 ASP A O 1
ATOM 644 N N . GLU A 1 84 ? -19.531 -6.488 2.527 1 92 84 GLU A N 1
ATOM 645 C CA . GLU A 1 84 ? -19.875 -5.109 2.211 1 92 84 GLU A CA 1
ATOM 646 C C . GLU A 1 84 ? -19.156 -4.633 0.948 1 92 84 GLU A C 1
ATOM 648 O O . GLU A 1 84 ? -19.406 -3.521 0.474 1 92 84 GLU A O 1
ATOM 653 N N . LEU A 1 85 ? -18.297 -5.469 0.482 1 94.06 85 LEU A N 1
ATOM 654 C CA . LEU A 1 85 ? -17.516 -5.113 -0.699 1 94.06 85 LEU A CA 1
ATOM 655 C C . LEU A 1 85 ? -17.984 -5.902 -1.917 1 94.06 85 LEU A C 1
ATOM 657 O O . LEU A 1 85 ? -18.609 -6.961 -1.776 1 94.06 85 LEU A O 1
ATOM 661 N N . LYS A 1 86 ? -17.719 -5.305 -3.037 1 93.44 86 LYS A N 1
ATOM 662 C CA . LYS A 1 86 ? -17.938 -5.988 -4.309 1 93.44 86 LYS A CA 1
ATOM 663 C C . LYS A 1 86 ? -16.656 -6.602 -4.84 1 93.44 86 LYS A C 1
ATOM 665 O O . LYS A 1 86 ? -15.586 -5.996 -4.738 1 93.44 86 LYS A O 1
ATOM 670 N N . ARG A 1 87 ? -16.797 -7.734 -5.367 1 89.5 87 ARG A N 1
ATOM 671 C CA . ARG A 1 87 ? -15.648 -8.461 -5.902 1 89.5 87 ARG A CA 1
ATOM 672 C C . ARG A 1 87 ? -15.609 -8.375 -7.426 1 89.5 87 ARG A C 1
ATOM 674 O O . ARG A 1 87 ? -16.656 -8.445 -8.086 1 89.5 87 ARG A O 1
ATOM 681 N N . CYS A 1 88 ? -14.375 -8.172 -7.895 1 88.94 88 CYS A N 1
ATOM 682 C CA . CYS A 1 88 ? -14.242 -8.242 -9.344 1 88.94 88 CYS A CA 1
ATOM 683 C C . CYS A 1 88 ? -14.766 -9.562 -9.883 1 88.94 88 CYS A C 1
ATOM 685 O O . CYS A 1 88 ? -14.43 -10.633 -9.352 1 88.94 88 CYS A O 1
ATOM 687 N N . SER A 1 89 ? -15.531 -9.539 -10.883 1 81.62 89 SER A N 1
ATOM 688 C CA . SER A 1 89 ? -16.172 -10.75 -11.398 1 81.62 89 SER A CA 1
ATOM 689 C C . SER A 1 89 ? -15.18 -11.578 -12.219 1 81.62 89 SER A C 1
ATOM 691 O O . SER A 1 89 ? -15.406 -12.773 -12.445 1 81.62 89 SER A O 1
ATOM 693 N N . ARG A 1 90 ? -14.102 -11.016 -12.602 1 79.75 90 ARG A N 1
ATOM 694 C CA . ARG A 1 90 ? -13.141 -11.703 -13.461 1 79.75 90 ARG A CA 1
ATOM 695 C C . ARG A 1 90 ? -12.062 -12.398 -12.633 1 79.75 90 ARG A C 1
ATOM 697 O O . ARG A 1 90 ? -11.992 -13.633 -12.609 1 79.75 90 ARG A O 1
ATOM 704 N N . CYS A 1 91 ? -11.312 -11.664 -11.898 1 78.06 91 CYS A N 1
ATOM 705 C CA . CYS A 1 91 ? -10.203 -12.25 -11.156 1 78.06 91 CYS A CA 1
ATOM 706 C C . CYS A 1 91 ? -10.664 -12.75 -9.797 1 78.06 91 CYS A C 1
ATOM 708 O O . CYS A 1 91 ? -9.984 -13.562 -9.164 1 78.06 91 CYS A O 1
ATOM 710 N N . GLN A 1 92 ? -11.742 -12.102 -9.297 1 80.62 92 GLN A N 1
ATOM 711 C CA . GLN A 1 92 ? -12.352 -12.453 -8.016 1 80.62 92 GLN A CA 1
ATOM 712 C C . GLN A 1 92 ? -11.367 -12.258 -6.867 1 80.62 92 GLN A C 1
ATOM 714 O O . GLN A 1 92 ? -11.5 -12.883 -5.812 1 80.62 92 GLN A O 1
ATOM 719 N N . SER A 1 93 ? -10.383 -11.523 -7.094 1 84.81 93 SER A N 1
ATOM 720 C CA . SER A 1 93 ? -9.359 -11.32 -6.066 1 84.81 93 SER A CA 1
ATOM 721 C C . SER A 1 93 ? -9.289 -9.859 -5.645 1 84.81 93 SER A C 1
ATOM 723 O O . SER A 1 93 ? -8.609 -9.523 -4.672 1 84.81 93 SER A O 1
ATOM 725 N N . SER A 1 94 ? -9.969 -9.023 -6.328 1 89.5 94 SER A N 1
ATOM 726 C CA . SER A 1 94 ? -10 -7.609 -5.98 1 89.5 94 SER A CA 1
ATOM 727 C C . SER A 1 94 ? -11.375 -7.191 -5.465 1 89.5 94 SER A C 1
ATOM 729 O O . SER A 1 94 ? -12.398 -7.648 -5.973 1 89.5 94 SER A O 1
ATOM 731 N N . PHE A 1 95 ? -11.336 -6.328 -4.488 1 92.19 95 PHE A N 1
ATOM 732 C CA . PHE A 1 95 ? -12.555 -5.91 -3.812 1 92.19 95 PHE A CA 1
ATOM 733 C C . PHE A 1 95 ? -12.711 -4.395 -3.873 1 92.19 95 PHE A C 1
ATOM 735 O O . PHE A 1 95 ? -11.734 -3.656 -3.785 1 92.19 95 PHE A O 1
ATOM 742 N N . PHE A 1 96 ? -13.984 -4.02 -4.012 1 94.06 96 PHE A N 1
ATOM 743 C CA . PHE A 1 96 ? -14.305 -2.602 -4.133 1 94.06 96 PHE A CA 1
ATOM 744 C C . PHE A 1 96 ? -15.531 -2.252 -3.291 1 94.06 96 PHE A C 1
ATOM 746 O O . PHE A 1 96 ? -16.422 -3.082 -3.109 1 94.06 96 PHE A O 1
ATOM 753 N N . CYS A 1 97 ? -15.539 -0.956 -2.824 1 92.38 97 CYS A N 1
ATOM 754 C CA . CYS A 1 97 ? -16.688 -0.469 -2.055 1 92.38 97 CYS A CA 1
ATOM 755 C C . CYS A 1 97 ? -17.938 -0.442 -2.908 1 92.38 97 CYS A C 1
ATOM 757 O O . CYS A 1 97 ? -19.031 -0.778 -2.43 1 92.38 97 CYS A O 1
ATOM 759 N N . ASP A 1 98 ? -17.766 0.056 -4.074 1 92.62 98 ASP A N 1
ATOM 760 C CA . ASP A 1 98 ? -18.875 0.23 -5.004 1 92.62 98 ASP A CA 1
ATOM 761 C C . ASP A 1 98 ? -18.375 0.384 -6.438 1 92.62 98 ASP A C 1
ATOM 763 O O . ASP A 1 98 ? -17.203 0.147 -6.715 1 92.62 98 ASP A O 1
ATOM 767 N N . LEU A 1 99 ? -19.312 0.714 -7.285 1 90.81 99 LEU A N 1
ATOM 768 C CA . LEU A 1 99 ? -18.984 0.81 -8.703 1 90.81 99 LEU A CA 1
ATOM 769 C C . LEU A 1 99 ? -18.031 1.974 -8.969 1 90.81 99 LEU A C 1
ATOM 771 O O . LEU A 1 99 ? -17.188 1.898 -9.859 1 90.81 99 LEU A O 1
ATOM 775 N N . ASN A 1 100 ? -18.156 2.979 -8.195 1 88.56 100 ASN A N 1
ATOM 776 C CA . ASN A 1 100 ? -17.281 4.133 -8.383 1 88.56 100 ASN A CA 1
ATOM 777 C C . ASN A 1 100 ? -15.828 3.781 -8.094 1 88.56 100 ASN A C 1
ATOM 779 O O . ASN A 1 100 ? -14.938 4.133 -8.875 1 88.56 100 ASN A O 1
ATOM 783 N N . CYS A 1 101 ? -15.633 3.045 -7.023 1 91.81 101 CYS A N 1
ATOM 784 C CA . CYS A 1 101 ? -14.273 2.607 -6.711 1 91.81 101 CYS A CA 1
ATOM 785 C C . CYS A 1 101 ? -13.742 1.666 -7.785 1 91.81 101 CYS A C 1
ATOM 787 O O . CYS A 1 101 ? -12.57 1.742 -8.156 1 91.81 101 CYS A O 1
ATOM 789 N N . GLN A 1 102 ? -14.57 0.811 -8.219 1 90.88 102 GLN A N 1
ATOM 790 C CA . GLN A 1 102 ? -14.156 -0.14 -9.25 1 90.88 102 GLN A CA 1
ATOM 791 C C . GLN A 1 102 ? -13.758 0.579 -10.531 1 90.88 102 GLN A C 1
ATOM 793 O O . GLN A 1 102 ? -12.695 0.299 -11.102 1 90.88 102 GLN A O 1
ATOM 798 N N . LYS A 1 103 ? -14.578 1.482 -10.945 1 90.25 103 LYS A N 1
ATOM 799 C CA . LYS A 1 103 ? -14.305 2.238 -12.164 1 90.25 103 LYS A CA 1
ATOM 800 C C . LYS A 1 103 ? -13.031 3.064 -12.023 1 90.25 103 LYS A C 1
ATOM 802 O O . LYS A 1 103 ? -12.211 3.115 -12.945 1 90.25 103 LYS A O 1
ATOM 807 N N . ALA A 1 104 ? -12.891 3.635 -10.914 1 87.5 104 ALA A N 1
ATOM 808 C CA . ALA A 1 104 ? -11.734 4.484 -10.672 1 87.5 104 ALA A CA 1
ATOM 809 C C . ALA A 1 104 ? -10.438 3.674 -10.719 1 87.5 104 ALA A C 1
ATOM 811 O O . ALA A 1 104 ? -9.398 4.18 -11.133 1 87.5 104 ALA A O 1
ATOM 812 N N . ASN A 1 105 ? -10.547 2.426 -10.305 1 89.94 105 ASN A N 1
ATOM 813 C CA . ASN A 1 105 ? -9.344 1.6 -10.195 1 89.94 105 ASN A CA 1
ATOM 814 C C . ASN A 1 105 ? -9.125 0.766 -11.453 1 89.94 105 ASN A C 1
ATOM 816 O O . ASN A 1 105 ? -8.117 0.061 -11.562 1 89.94 105 ASN A O 1
ATOM 820 N N . TRP A 1 106 ? -9.93 0.862 -12.367 1 88.12 106 TRP A N 1
ATOM 821 C CA . TRP A 1 106 ? -9.93 -0.061 -13.5 1 88.12 106 TRP A CA 1
ATOM 822 C C . TRP A 1 106 ? -8.609 0.01 -14.258 1 88.12 106 TRP A C 1
ATOM 824 O O . TRP A 1 106 ? -8.039 -1.022 -14.617 1 88.12 106 TRP A O 1
ATOM 834 N N . LYS A 1 107 ? -8.094 1.17 -14.484 1 83.75 107 LYS A N 1
ATOM 835 C CA . LYS A 1 107 ? -6.855 1.317 -15.242 1 83.75 107 LYS A CA 1
ATOM 836 C C . LYS A 1 107 ? -5.707 0.565 -14.578 1 83.75 107 LYS A C 1
ATOM 838 O O . LYS A 1 107 ? -4.898 -0.071 -15.25 1 83.75 107 LYS A O 1
ATOM 843 N N . SER A 1 108 ? -5.715 0.66 -13.32 1 82.81 108 SER A N 1
ATOM 844 C CA . SER A 1 108 ? -4.668 -0.034 -12.578 1 82.81 108 SER A CA 1
ATOM 845 C C . SER A 1 108 ? -4.969 -1.524 -12.453 1 82.81 108 SER A C 1
ATOM 847 O O . SER A 1 108 ? -4.074 -2.357 -12.602 1 82.81 108 SER A O 1
ATOM 849 N N . HIS A 1 109 ? -6.195 -1.877 -12.227 1 85.12 109 HIS A N 1
ATOM 850 C CA . HIS A 1 109 ? -6.621 -3.25 -11.984 1 85.12 109 HIS A CA 1
ATOM 851 C C . HIS A 1 109 ? -6.555 -4.082 -13.266 1 85.12 109 HIS A C 1
ATOM 853 O O . HIS A 1 109 ? -6.266 -5.277 -13.211 1 85.12 109 HIS A O 1
ATOM 859 N N . ARG A 1 110 ? -6.789 -3.49 -14.273 1 82.12 110 ARG A N 1
ATOM 860 C CA . ARG A 1 110 ? -6.883 -4.18 -15.555 1 82.12 110 ARG A CA 1
ATOM 861 C C . ARG A 1 110 ? -5.602 -4.953 -15.859 1 82.12 110 ARG A C 1
ATOM 863 O O . ARG A 1 110 ? -5.648 -6.051 -16.406 1 82.12 110 ARG A O 1
ATOM 870 N N . SER A 1 111 ? -4.496 -4.422 -15.5 1 75.62 111 SER A N 1
ATOM 871 C CA . SER A 1 111 ? -3.211 -5.043 -15.812 1 75.62 111 SER A CA 1
ATOM 872 C C . SER A 1 111 ? -3.062 -6.391 -15.117 1 75.62 111 SER A C 1
ATOM 874 O O . SER A 1 111 ? -2.305 -7.25 -15.562 1 75.62 111 SER A O 1
ATOM 876 N N . ILE A 1 112 ? -3.816 -6.621 -14.102 1 75.38 112 ILE A N 1
ATOM 877 C CA . ILE A 1 112 ? -3.682 -7.855 -13.336 1 75.38 112 ILE A CA 1
ATOM 878 C C . ILE A 1 112 ? -4.855 -8.781 -13.641 1 75.38 112 ILE A C 1
ATOM 880 O O . ILE A 1 112 ? -4.746 -10.008 -13.5 1 75.38 112 ILE A O 1
ATOM 884 N N . CYS A 1 113 ? -5.961 -8.227 -14.055 1 79.12 113 CYS A N 1
ATOM 885 C CA . CYS A 1 113 ? -7.215 -8.961 -14.195 1 79.12 113 CYS A CA 1
ATOM 886 C C . CYS A 1 113 ? -7.402 -9.453 -15.625 1 79.12 113 CYS A C 1
ATOM 888 O O . CYS A 1 113 ? -8.016 -10.5 -15.844 1 79.12 113 CYS A O 1
ATOM 890 N N . LYS A 1 114 ? -6.828 -8.766 -16.562 1 72.5 114 LYS A N 1
ATOM 891 C CA . LYS A 1 114 ? -7.152 -9.016 -17.969 1 72.5 114 LYS A CA 1
ATOM 892 C C . LYS A 1 114 ? -6.754 -10.422 -18.375 1 72.5 114 LYS A C 1
ATOM 894 O O . LYS A 1 114 ? -7.395 -11.031 -19.234 1 72.5 114 LYS A O 1
ATOM 899 N N . ASP A 1 115 ? -5.832 -10.93 -17.766 1 63.28 115 ASP A N 1
ATOM 900 C CA . ASP A 1 115 ? -5.316 -12.227 -18.219 1 63.28 115 ASP A CA 1
ATOM 901 C C . ASP A 1 115 ? -6 -13.375 -17.469 1 63.28 115 ASP A C 1
ATOM 903 O O . ASP A 1 115 ? -5.758 -14.539 -17.781 1 63.28 115 ASP A O 1
ATOM 907 N N . TRP A 1 116 ? -6.793 -13.102 -16.406 1 67.75 116 TRP A N 1
ATOM 908 C CA . TRP A 1 116 ? -7.34 -14.125 -15.523 1 67.75 116 TRP A CA 1
ATOM 909 C C . TRP A 1 116 ? -8.656 -14.672 -16.062 1 67.75 116 TRP A C 1
ATOM 911 O O . TRP A 1 116 ? -9.016 -15.82 -15.789 1 67.75 116 TRP A O 1
ATOM 921 N N . ASN A 1 117 ? -9.469 -14.078 -16.922 1 57.94 117 ASN A N 1
ATOM 922 C CA . ASN A 1 117 ? -10.789 -14.531 -17.344 1 57.94 117 ASN A CA 1
ATOM 923 C C . ASN A 1 117 ? -10.836 -16.047 -17.531 1 57.94 117 ASN A C 1
ATOM 925 O O . ASN A 1 117 ? -11.875 -16.672 -17.328 1 57.94 117 ASN A O 1
ATOM 929 N N . ASN A 1 118 ? -9.781 -16.641 -17.734 1 52.53 118 ASN A N 1
ATOM 930 C CA . ASN A 1 118 ? -9.961 -18 -18.219 1 52.53 118 ASN A CA 1
ATOM 931 C C . ASN A 1 118 ? -10.094 -19 -17.078 1 52.53 118 ASN A C 1
ATOM 933 O O . ASN A 1 118 ? -10.32 -20.188 -17.312 1 52.53 118 ASN A O 1
ATOM 937 N N . ILE A 1 119 ? -10.008 -18.609 -15.891 1 49.47 119 ILE A N 1
ATOM 938 C CA . ILE A 1 119 ? -9.883 -19.625 -14.859 1 49.47 119 ILE A CA 1
ATOM 939 C C . ILE A 1 119 ? -11.266 -20.016 -14.352 1 49.47 119 ILE A C 1
ATOM 941 O O . ILE A 1 119 ? -11.555 -21.203 -14.148 1 49.47 119 ILE A O 1
ATOM 945 N N . LEU A 1 120 ? -12.102 -19.016 -13.758 1 49.84 120 LEU A N 1
ATOM 946 C CA . LEU A 1 120 ? -13.281 -19.359 -12.969 1 49.84 120 LEU A CA 1
ATOM 947 C C . LEU A 1 120 ? -14.328 -20.062 -13.836 1 49.84 120 LEU A C 1
ATOM 949 O O . LEU A 1 120 ? -15.281 -20.641 -13.32 1 49.84 120 LEU A O 1
ATOM 953 N N . ASP A 1 121 ? -14.523 -19.547 -14.914 1 45.81 121 ASP A N 1
ATOM 954 C CA . ASP A 1 121 ? -15.547 -20.359 -15.555 1 45.81 121 ASP A CA 1
ATOM 955 C C . ASP A 1 121 ? -15.289 -21.859 -15.328 1 45.81 121 ASP A C 1
ATOM 957 O O . ASP A 1 121 ? -16.203 -22.672 -15.477 1 45.81 121 ASP A O 1
ATOM 961 N N . LYS A 1 122 ? -13.992 -22.328 -15.18 1 44.5 122 LYS A N 1
ATOM 962 C CA . LYS A 1 122 ? -13.844 -23.766 -15.203 1 44.5 122 LYS A CA 1
ATOM 963 C C . LYS A 1 122 ? -13.844 -24.344 -13.789 1 44.5 122 LYS A C 1
ATOM 965 O O . LYS A 1 122 ? -12.859 -24.203 -13.055 1 44.5 122 LYS A O 1
ATOM 970 N N . GLN A 1 123 ? -14.938 -24.219 -13.023 1 46.03 123 GLN A N 1
ATOM 971 C CA . GLN A 1 123 ? -15.273 -25.047 -11.867 1 46.03 123 GLN A CA 1
ATOM 972 C C . GLN A 1 123 ? -14.266 -26.172 -11.672 1 46.03 123 GLN A C 1
ATOM 974 O O . GLN A 1 123 ? -14.047 -26.641 -10.555 1 46.03 123 GLN A O 1
ATOM 979 N N . ASN A 1 124 ? -13.742 -26.688 -12.758 1 49 124 ASN A N 1
ATOM 980 C CA . ASN A 1 124 ? -12.992 -27.938 -12.797 1 49 124 ASN A CA 1
ATOM 981 C C . ASN A 1 124 ? -11.492 -27.688 -12.625 1 49 124 ASN A C 1
ATOM 983 O O . ASN A 1 124 ? -10.672 -28.422 -13.195 1 49 124 ASN A O 1
ATOM 987 N N . LEU A 1 125 ? -11.141 -26.469 -12.195 1 50.56 125 LEU A N 1
ATOM 988 C CA . LEU A 1 125 ? -9.719 -26.141 -12.125 1 50.56 125 LEU A CA 1
ATOM 989 C C . LEU A 1 125 ? -8.922 -27.312 -11.562 1 50.56 125 LEU A C 1
ATOM 991 O O . LEU A 1 125 ? -7.801 -27.578 -12.008 1 50.56 125 LEU A O 1
ATOM 995 N N . PHE A 1 126 ? -9.453 -27.812 -10.445 1 53.09 126 PHE A N 1
ATOM 996 C CA . PHE A 1 126 ? -8.656 -28.812 -9.75 1 53.09 126 PHE A CA 1
ATOM 997 C C . PHE A 1 126 ? -9.164 -30.219 -10.055 1 53.09 126 PHE A C 1
ATOM 999 O O . PHE A 1 126 ? -8.609 -31.203 -9.57 1 53.09 126 PHE A O 1
ATOM 1006 N N . GLN A 1 127 ? -10.367 -30.156 -10.656 1 50.62 127 GLN A N 1
ATOM 1007 C CA . GLN A 1 127 ? -10.906 -31.5 -10.922 1 50.62 127 GLN A CA 1
ATOM 1008 C C . GLN A 1 127 ? -10.234 -32.125 -12.133 1 50.62 127 GLN A C 1
ATOM 1010 O O . GLN A 1 127 ? -10.586 -33.25 -12.539 1 50.62 127 GLN A O 1
ATOM 1015 N N . GLN A 1 128 ? -9.156 -31.406 -12.547 1 55.97 128 GLN A N 1
ATOM 1016 C CA . GLN A 1 128 ? -8.773 -32 -13.82 1 55.97 128 GLN A CA 1
ATOM 1017 C C . GLN A 1 128 ? -8.047 -33.312 -13.609 1 55.97 128 GLN A C 1
ATOM 1019 O O . GLN A 1 128 ? -7.32 -33.5 -12.633 1 55.97 128 GLN A O 1
ATOM 1024 N N . VAL A 1 129 ? -8.562 -34.344 -14.281 1 61 129 VAL A N 1
ATOM 1025 C CA . VAL A 1 129 ? -8.031 -35.656 -14.508 1 61 129 VAL A CA 1
ATOM 1026 C C . VAL A 1 129 ? -6.57 -35.594 -14.938 1 61 129 VAL A C 1
ATOM 1028 O O . VAL A 1 129 ? -6.168 -34.625 -15.586 1 61 129 VAL A O 1
ATOM 1031 N N . LEU A 1 130 ? -5.777 -36.344 -14.172 1 67.31 130 LEU A N 1
ATOM 1032 C CA . LEU A 1 130 ? -4.402 -36.5 -14.625 1 67.31 130 LEU A CA 1
ATOM 1033 C C . LEU A 1 130 ? -4.352 -36.688 -16.141 1 67.31 130 LEU A C 1
ATOM 1035 O O . LEU A 1 130 ? -5.262 -37.281 -16.734 1 67.31 130 LEU A O 1
ATOM 1039 N N . PRO A 1 131 ? -3.488 -35.906 -16.75 1 66.44 131 PRO A N 1
ATOM 1040 C CA . PRO A 1 131 ? -3.357 -36.156 -18.188 1 66.44 131 PRO A CA 1
ATOM 1041 C C . PRO A 1 131 ? -3.336 -37.625 -18.531 1 66.44 131 PRO A C 1
ATOM 1043 O O . PRO A 1 131 ? -2.859 -38.469 -17.75 1 66.44 131 PRO A O 1
ATOM 1046 N N . ASN A 1 132 ? -3.998 -37.906 -19.547 1 66.75 132 ASN A N 1
ATOM 1047 C CA . ASN A 1 132 ? -4.137 -39.281 -19.969 1 66.75 132 ASN A CA 1
ATOM 1048 C C . ASN A 1 132 ? -2.799 -40.031 -19.938 1 66.75 132 ASN A C 1
ATOM 1050 O O . ASN A 1 132 ? -1.804 -39.531 -20.469 1 66.75 132 ASN A O 1
ATOM 1054 N N . GLY A 1 133 ? -2.719 -41.094 -19.141 1 71.06 133 GLY A N 1
ATOM 1055 C CA . GLY A 1 133 ? -1.627 -42.062 -19.141 1 71.06 133 GLY A CA 1
ATOM 1056 C C . GLY A 1 133 ? -0.55 -41.75 -18.125 1 71.06 133 GLY A C 1
ATOM 1057 O O . GLY A 1 133 ? 0.375 -42.531 -17.922 1 71.06 133 GLY A O 1
ATOM 1058 N N . LEU A 1 134 ? -0.632 -40.594 -17.516 1 79.62 134 LEU A N 1
ATOM 1059 C CA . LEU A 1 134 ? 0.428 -40.312 -16.547 1 79.62 134 LEU A CA 1
ATOM 1060 C C . LEU A 1 134 ? -0.023 -40.594 -15.125 1 79.62 134 LEU A C 1
ATOM 1062 O O . LEU A 1 134 ? -1.182 -40.375 -14.773 1 79.62 134 LEU A O 1
ATOM 1066 N N . THR A 1 135 ? 0.862 -41.188 -14.477 1 82.56 135 THR A N 1
ATOM 1067 C CA . THR A 1 135 ? 0.593 -41.438 -13.062 1 82.56 135 THR A CA 1
ATOM 1068 C C . THR A 1 135 ? 0.787 -40.156 -12.25 1 82.56 135 THR A C 1
ATOM 1070 O O . THR A 1 135 ? 1.456 -39.219 -12.695 1 82.56 135 THR A O 1
ATOM 1073 N N . ARG A 1 136 ? 0.191 -40.188 -11.164 1 82.62 136 ARG A N 1
ATOM 1074 C CA . ARG A 1 136 ? 0.347 -39.062 -10.242 1 82.62 136 ARG A CA 1
ATOM 1075 C C . ARG A 1 136 ? 1.815 -38.812 -9.906 1 82.62 136 ARG A C 1
ATOM 1077 O O . ARG A 1 136 ? 2.275 -37.688 -9.859 1 82.62 136 ARG A O 1
ATOM 1084 N N . ALA A 1 137 ? 2.471 -39.906 -9.672 1 84.12 137 ALA A N 1
ATOM 1085 C CA . ALA A 1 137 ? 3.885 -39.812 -9.312 1 84.12 137 ALA A CA 1
ATOM 1086 C C . ALA A 1 137 ? 4.699 -39.188 -10.43 1 84.12 137 ALA A C 1
ATOM 1088 O O . ALA A 1 137 ? 5.602 -38.375 -10.172 1 84.12 137 ALA A O 1
ATOM 1089 N N . THR A 1 138 ? 4.375 -39.5 -11.586 1 85.69 138 THR A N 1
ATOM 1090 C CA . THR A 1 138 ? 5.086 -38.938 -12.734 1 85.69 138 THR A CA 1
ATOM 1091 C C . THR A 1 138 ? 4.82 -37.438 -12.859 1 85.69 138 THR A C 1
ATOM 1093 O O . THR A 1 138 ? 5.75 -36.656 -13.078 1 85.69 138 THR A O 1
ATOM 1096 N N . VAL A 1 139 ? 3.596 -37.031 -12.68 1 85.44 139 VAL A N 1
ATOM 1097 C CA . VAL A 1 139 ? 3.23 -35.625 -12.773 1 85.44 139 VAL A CA 1
ATOM 1098 C C . VAL A 1 139 ? 3.924 -34.844 -11.664 1 85.44 139 VAL A C 1
ATOM 1100 O O . VAL A 1 139 ? 4.43 -33.719 -11.898 1 85.44 139 VAL A O 1
ATOM 1103 N N . GLU A 1 140 ? 3.938 -35.406 -10.539 1 85.25 140 GLU A N 1
ATOM 1104 C CA . GLU A 1 140 ? 4.605 -34.75 -9.414 1 85.25 140 GLU A CA 1
ATOM 1105 C C . GLU A 1 140 ? 6.086 -34.531 -9.703 1 85.25 140 GLU A C 1
ATOM 1107 O O . GLU A 1 140 ? 6.621 -33.438 -9.414 1 85.25 140 GLU A O 1
ATOM 1112 N N . LYS A 1 141 ? 6.664 -35.594 -10.234 1 86.56 141 LYS A N 1
ATOM 1113 C CA . LYS A 1 141 ? 8.078 -35.469 -10.578 1 86.56 141 LYS A CA 1
ATOM 1114 C C . LYS A 1 141 ? 8.305 -34.406 -11.641 1 86.56 141 LYS A C 1
ATOM 1116 O O . LYS A 1 141 ? 9.227 -33.594 -11.516 1 86.56 141 LYS A O 1
ATOM 1121 N N . MET A 1 142 ? 7.48 -34.375 -12.617 1 88 142 MET A N 1
ATOM 1122 C CA . MET A 1 142 ? 7.578 -33.406 -13.688 1 88 142 MET A CA 1
ATOM 1123 C C . MET A 1 142 ? 7.387 -31.984 -13.148 1 88 142 MET A C 1
ATOM 1125 O O . MET A 1 142 ? 8.141 -31.078 -13.5 1 88 142 MET A O 1
ATOM 1129 N N . LEU A 1 143 ? 6.426 -31.828 -12.273 1 89 143 LEU A N 1
ATOM 1130 C CA . LEU A 1 143 ? 6.129 -30.516 -11.695 1 89 143 LEU A CA 1
ATOM 1131 C C . LEU A 1 143 ? 7.281 -30.031 -10.82 1 89 143 LEU A C 1
ATOM 1133 O O . LEU A 1 143 ? 7.629 -28.844 -10.844 1 89 143 LEU A O 1
ATOM 1137 N N . ASN A 1 144 ? 7.793 -30.922 -10.102 1 87.81 144 ASN A N 1
ATOM 1138 C CA . ASN A 1 144 ? 8.93 -30.562 -9.258 1 87.81 144 ASN A CA 1
ATOM 1139 C C . ASN A 1 144 ? 10.109 -30.062 -10.086 1 87.81 144 ASN A C 1
ATOM 1141 O O . ASN A 1 144 ? 10.719 -29.047 -9.75 1 87.81 144 ASN A O 1
ATOM 1145 N N . ARG A 1 145 ? 10.383 -30.828 -11.086 1 89.06 145 ARG A N 1
ATOM 1146 C CA . ARG A 1 145 ? 11.477 -30.438 -11.977 1 89.06 145 ARG A CA 1
ATOM 1147 C C . ARG A 1 145 ? 11.203 -29.094 -12.617 1 89.06 145 ARG A C 1
ATOM 1149 O O . ARG A 1 145 ? 12.094 -28.234 -12.68 1 89.06 145 ARG A O 1
ATOM 1156 N N . TRP A 1 146 ? 10.031 -28.906 -13.047 1 91.94 146 TRP A N 1
ATOM 1157 C CA . TRP A 1 146 ? 9.641 -27.672 -13.711 1 91.94 146 TRP A CA 1
ATOM 1158 C C . TRP A 1 146 ? 9.727 -26.484 -12.758 1 91.94 146 TRP A C 1
ATOM 1160 O O . TRP A 1 146 ? 10.273 -25.438 -13.109 1 91.94 146 TRP A O 1
ATOM 1170 N N . CYS A 1 147 ? 9.203 -26.625 -11.57 1 90.31 147 CYS A N 1
ATOM 1171 C CA . CYS A 1 147 ? 9.195 -25.547 -10.578 1 90.31 147 CYS A CA 1
ATOM 1172 C C . CYS A 1 147 ? 10.609 -25.188 -10.148 1 90.31 147 CYS A C 1
ATOM 1174 O O . CYS A 1 147 ? 10.922 -24.016 -9.922 1 90.31 147 CYS A O 1
ATOM 1176 N N . GLU A 1 148 ? 11.422 -26.219 -10.047 1 87.31 148 GLU A N 1
ATOM 1177 C CA . GLU A 1 148 ? 12.812 -25.953 -9.672 1 87.31 148 GLU A CA 1
ATOM 1178 C C . GLU A 1 148 ? 13.539 -25.188 -10.773 1 87.31 148 GLU A C 1
ATOM 1180 O O . GLU A 1 148 ? 14.281 -24.25 -10.492 1 87.31 148 GLU A O 1
ATOM 1185 N N . PHE A 1 149 ? 13.328 -25.625 -11.938 1 90.12 149 PHE A N 1
ATOM 1186 C CA . PHE A 1 149 ? 13.961 -24.984 -13.078 1 90.12 149 PHE A CA 1
ATOM 1187 C C . PHE A 1 149 ? 13.523 -23.516 -13.18 1 90.12 149 PHE A C 1
ATOM 1189 O O . PHE A 1 149 ? 14.344 -22.641 -13.469 1 90.12 149 PHE A O 1
ATOM 1196 N N . HIS A 1 150 ? 12.281 -23.234 -12.945 1 92.06 150 HIS A N 1
ATOM 1197 C CA . HIS A 1 150 ? 11.719 -21.906 -13.133 1 92.06 150 HIS A CA 1
ATOM 1198 C C . HIS A 1 150 ? 11.594 -21.172 -11.797 1 92.06 150 HIS A C 1
ATOM 1200 O O . HIS A 1 150 ? 10.781 -20.25 -11.664 1 92.06 150 HIS A O 1
ATOM 1206 N N . LYS A 1 151 ? 12.305 -21.531 -10.836 1 87.75 151 LYS A N 1
ATOM 1207 C CA . LYS A 1 151 ? 12.164 -21.016 -9.484 1 87.75 151 LYS A CA 1
ATOM 1208 C C . LYS A 1 151 ? 12.227 -19.484 -9.469 1 87.75 151 LYS A C 1
ATOM 1210 O O . LYS A 1 151 ? 11.344 -18.828 -8.922 1 87.75 151 LYS A O 1
ATOM 1215 N N . HIS A 1 152 ? 13.195 -18.875 -10.109 1 86.75 152 HIS A N 1
ATOM 1216 C CA . HIS A 1 152 ? 13.352 -17.422 -10.117 1 86.75 152 HIS A CA 1
ATOM 1217 C C . HIS A 1 152 ? 12.258 -16.75 -10.945 1 86.75 152 HIS A C 1
ATOM 1219 O O . HIS A 1 152 ? 11.805 -15.656 -10.602 1 86.75 152 HIS A O 1
ATOM 1225 N N . LEU A 1 153 ? 11.898 -17.406 -11.953 1 91.69 153 LEU A N 1
ATOM 1226 C CA . LEU A 1 153 ? 10.805 -16.891 -12.773 1 91.69 153 LEU A CA 1
ATOM 1227 C C . LEU A 1 153 ? 9.492 -16.891 -11.992 1 91.69 153 LEU A C 1
ATOM 1229 O O . LEU A 1 153 ? 8.703 -15.945 -12.109 1 91.69 153 LEU A O 1
ATOM 1233 N N . LEU A 1 154 ? 9.297 -17.953 -11.227 1 92 154 LEU A N 1
ATOM 1234 C CA . LEU A 1 154 ? 8.086 -18.047 -10.414 1 92 154 LEU A CA 1
ATOM 1235 C C . LEU A 1 154 ? 8.07 -16.969 -9.336 1 92 154 LEU A C 1
ATOM 1237 O O . LEU A 1 154 ? 7.023 -16.406 -9.031 1 92 154 LEU A O 1
ATOM 1241 N N . ILE A 1 155 ? 9.195 -16.672 -8.812 1 90.12 155 ILE A N 1
ATOM 1242 C CA . ILE A 1 155 ? 9.305 -15.586 -7.836 1 90.12 155 ILE A CA 1
ATOM 1243 C C . ILE A 1 155 ? 8.945 -14.258 -8.492 1 90.12 155 ILE A C 1
ATOM 1245 O O . ILE A 1 155 ? 8.133 -13.492 -7.957 1 90.12 155 ILE A O 1
ATOM 1249 N N . PHE A 1 156 ? 9.562 -14.047 -9.641 1 90.75 156 PHE A N 1
ATOM 1250 C CA . PHE A 1 156 ? 9.281 -12.844 -10.414 1 90.75 156 PHE A CA 1
ATOM 1251 C C . PHE A 1 156 ? 7.785 -12.711 -10.68 1 90.75 156 PHE A C 1
ATOM 1253 O O . PHE A 1 156 ? 7.199 -11.656 -10.453 1 90.75 156 PHE A O 1
ATOM 1260 N N . ALA A 1 157 ? 7.172 -13.766 -11.094 1 92.31 157 ALA A N 1
ATOM 1261 C CA . ALA A 1 157 ? 5.746 -13.766 -11.422 1 92.31 157 ALA A CA 1
ATOM 1262 C C . ALA A 1 157 ? 4.895 -13.5 -10.188 1 92.31 157 ALA A C 1
ATOM 1264 O O . ALA A 1 157 ? 3.871 -12.82 -10.258 1 92.31 157 ALA A O 1
ATOM 1265 N N . THR A 1 158 ? 5.293 -14.031 -9.094 1 92.38 158 THR A N 1
ATOM 1266 C CA . THR A 1 158 ? 4.539 -13.852 -7.859 1 92.38 158 THR A CA 1
ATOM 1267 C C . THR A 1 158 ? 4.574 -12.398 -7.406 1 92.38 158 THR A C 1
ATOM 1269 O O . THR A 1 158 ? 3.535 -11.812 -7.086 1 92.38 158 THR A O 1
ATOM 1272 N N . ILE A 1 159 ? 5.703 -11.789 -7.449 1 91.12 159 ILE A N 1
ATOM 1273 C CA . ILE A 1 159 ? 5.891 -10.414 -6.984 1 91.12 159 ILE A CA 1
ATOM 1274 C C . ILE A 1 159 ? 5.055 -9.469 -7.84 1 91.12 159 ILE A C 1
ATOM 1276 O O . ILE A 1 159 ? 4.312 -8.633 -7.312 1 91.12 159 ILE A O 1
ATOM 1280 N N . HIS A 1 160 ? 5.152 -9.703 -9.086 1 89.88 160 HIS A N 1
ATOM 1281 C CA . HIS A 1 160 ? 4.512 -8.742 -9.969 1 89.88 160 HIS A CA 1
ATOM 1282 C C . HIS A 1 160 ? 3.076 -9.156 -10.289 1 89.88 160 HIS A C 1
ATOM 1284 O O . HIS A 1 160 ? 2.205 -8.305 -10.469 1 89.88 160 HIS A O 1
ATOM 1290 N N . GLY A 1 161 ? 2.828 -10.422 -10.344 1 90.88 161 GLY A N 1
ATOM 1291 C CA . GLY A 1 161 ? 1.476 -10.898 -10.586 1 90.88 161 GLY A CA 1
ATOM 1292 C C . GLY A 1 161 ? 0.515 -10.57 -9.461 1 90.88 161 GLY A C 1
ATOM 1293 O O . GLY A 1 161 ? -0.68 -10.367 -9.695 1 90.88 161 GLY A O 1
ATOM 1294 N N . LEU A 1 162 ? 1.067 -10.5 -8.297 1 91.38 162 LEU A N 1
ATOM 1295 C CA . LEU A 1 162 ? 0.26 -10.117 -7.141 1 91.38 162 LEU A CA 1
ATOM 1296 C C . LEU A 1 162 ? 0.384 -8.625 -6.859 1 91.38 162 LEU A C 1
ATOM 1298 O O . LEU A 1 162 ? -0.18 -8.125 -5.883 1 91.38 162 LEU A O 1
ATOM 1302 N N . ASP A 1 163 ? 1.16 -7.953 -7.625 1 89.81 163 ASP A N 1
ATOM 1303 C CA . ASP A 1 163 ? 1.391 -6.516 -7.512 1 89.81 163 ASP A CA 1
ATOM 1304 C C . ASP A 1 163 ? 1.938 -6.152 -6.137 1 89.81 163 ASP A C 1
ATOM 1306 O O . ASP A 1 163 ? 1.474 -5.199 -5.508 1 89.81 163 ASP A O 1
ATOM 1310 N N . LEU A 1 164 ? 2.895 -6.82 -5.711 1 90.75 164 LEU A N 1
ATOM 1311 C CA . LEU A 1 164 ? 3.387 -6.691 -4.344 1 90.75 164 LEU A CA 1
ATOM 1312 C C . LEU A 1 164 ? 4.16 -5.391 -4.168 1 90.75 164 LEU A C 1
ATOM 1314 O O . LEU A 1 164 ? 4.16 -4.805 -3.082 1 90.75 164 LEU A O 1
ATOM 1318 N N . PRO A 1 165 ? 4.828 -4.93 -5.191 1 87.62 165 PRO A N 1
ATOM 1319 C CA . PRO A 1 165 ? 5.523 -3.656 -4.996 1 87.62 165 PRO A CA 1
ATOM 1320 C C . PRO A 1 165 ? 4.57 -2.518 -4.633 1 87.62 165 PRO A C 1
ATOM 1322 O O . PRO A 1 165 ? 4.934 -1.631 -3.855 1 87.62 165 PRO A O 1
ATOM 1325 N N . ARG A 1 166 ? 3.408 -2.645 -5.141 1 85.69 166 ARG A N 1
ATOM 1326 C CA . ARG A 1 166 ? 2.42 -1.609 -4.863 1 85.69 166 ARG A CA 1
ATOM 1327 C C . ARG A 1 166 ? 1.542 -1.997 -3.676 1 85.69 166 ARG A C 1
ATOM 1329 O O . ARG A 1 166 ? 1.208 -1.152 -2.842 1 85.69 166 ARG A O 1
ATOM 1336 N N . SER A 1 167 ? 1.203 -3.17 -3.682 1 88.19 167 SER A N 1
ATOM 1337 C CA . SER A 1 167 ? 0.272 -3.658 -2.67 1 88.19 167 SER A CA 1
ATOM 1338 C C . SER A 1 167 ? 0.802 -4.914 -1.989 1 88.19 167 SER A C 1
ATOM 1340 O O . SER A 1 167 ? 0.248 -6.004 -2.164 1 88.19 167 SER A O 1
ATOM 1342 N N . PRO A 1 168 ? 1.72 -4.68 -1.076 1 89.5 168 PRO A N 1
ATOM 1343 C CA . PRO A 1 168 ? 2.311 -5.855 -0.429 1 89.5 168 PRO A CA 1
ATOM 1344 C C . PRO A 1 168 ? 1.294 -6.656 0.378 1 89.5 168 PRO A C 1
ATOM 1346 O O . PRO A 1 168 ? 1.469 -7.863 0.573 1 89.5 168 PRO A O 1
ATOM 1349 N N . GLY A 1 169 ? 0.238 -6.051 0.807 1 89.44 169 GLY A N 1
ATOM 1350 C CA . GLY A 1 169 ? -0.801 -6.73 1.563 1 89.44 169 GLY A CA 1
ATOM 1351 C C . GLY A 1 169 ? -1.477 -7.844 0.783 1 89.44 169 GLY A C 1
ATOM 1352 O O . GLY A 1 169 ? -2.123 -8.711 1.367 1 89.44 169 GLY A O 1
ATOM 1353 N N . ASN A 1 170 ? -1.327 -7.801 -0.502 1 90.75 170 ASN A N 1
ATOM 1354 C CA . ASN A 1 170 ? -1.896 -8.859 -1.33 1 90.75 170 ASN A CA 1
ATOM 1355 C C . ASN A 1 170 ? -1.325 -10.227 -0.963 1 90.75 170 ASN A C 1
ATOM 1357 O O . ASN A 1 170 ? -1.958 -11.25 -1.212 1 90.75 170 ASN A O 1
ATOM 1361 N N . SER A 1 171 ? -0.136 -10.227 -0.4 1 90.88 171 SER A N 1
ATOM 1362 C CA . SER A 1 171 ? 0.492 -11.492 -0.019 1 90.88 171 SER A CA 1
ATOM 1363 C C . SER A 1 171 ? -0.341 -12.227 1.022 1 90.88 171 SER A C 1
ATOM 1365 O O . SER A 1 171 ? -0.208 -13.445 1.18 1 90.88 171 SER A O 1
ATOM 1367 N N . LEU A 1 172 ? -1.216 -11.547 1.681 1 89.38 172 LEU A N 1
ATOM 1368 C CA . LEU A 1 172 ? -1.992 -12.141 2.766 1 89.38 172 LEU A CA 1
ATOM 1369 C C . LEU A 1 172 ? -3.311 -12.703 2.246 1 89.38 172 LEU A C 1
ATOM 1371 O O . LEU A 1 172 ? -3.875 -13.617 2.844 1 89.38 172 LEU A O 1
ATOM 1375 N N . THR A 1 173 ? -3.764 -12.172 1.174 1 89.81 173 THR A N 1
ATOM 1376 C CA . THR A 1 173 ? -5.148 -12.469 0.826 1 89.81 173 THR A CA 1
ATOM 1377 C C . THR A 1 173 ? -5.234 -13.109 -0.558 1 89.81 173 THR A C 1
ATOM 1379 O O . THR A 1 173 ? -6.273 -13.656 -0.932 1 89.81 173 THR A O 1
ATOM 1382 N N . THR A 1 174 ? -4.172 -13.039 -1.265 1 91.25 174 THR A N 1
ATOM 1383 C CA . THR A 1 174 ? -4.199 -13.469 -2.658 1 91.25 174 THR A CA 1
ATOM 1384 C C . THR A 1 174 ? -3.055 -14.438 -2.945 1 91.25 174 THR A C 1
ATOM 1386 O O . THR A 1 174 ? -1.979 -14.328 -2.352 1 91.25 174 THR A O 1
ATOM 1389 N N . ILE A 1 175 ? -3.273 -15.375 -3.799 1 90.75 175 ILE A N 1
ATOM 1390 C CA . ILE A 1 175 ? -2.248 -16.297 -4.277 1 90.75 175 ILE A CA 1
ATOM 1391 C C . ILE A 1 175 ? -2.094 -16.156 -5.789 1 90.75 175 ILE A C 1
ATOM 1393 O O . ILE A 1 175 ? -3.002 -15.672 -6.469 1 90.75 175 ILE A O 1
ATOM 1397 N N . LEU A 1 176 ? -0.957 -16.484 -6.238 1 91.56 176 LEU A N 1
ATOM 1398 C CA . LEU A 1 176 ? -0.786 -16.625 -7.68 1 91.56 176 LEU A CA 1
ATOM 1399 C C . LEU A 1 176 ? -1.038 -18.062 -8.117 1 91.56 176 LEU A C 1
ATOM 1401 O O . LEU A 1 176 ? -0.346 -18.984 -7.672 1 91.56 176 LEU A O 1
ATOM 1405 N N . LEU A 1 177 ? -1.982 -18.25 -8.953 1 89.81 177 LEU A N 1
ATOM 1406 C CA . LEU A 1 177 ? -2.33 -19.578 -9.43 1 89.81 177 LEU A CA 1
ATOM 1407 C C . LEU A 1 177 ? -1.847 -19.781 -10.859 1 89.81 177 LEU A C 1
ATOM 1409 O O . LEU A 1 177 ? -2.156 -18.984 -11.75 1 89.81 177 LEU A O 1
ATOM 1413 N N . ILE A 1 178 ? -1.105 -20.828 -11 1 90.69 178 ILE A N 1
ATOM 1414 C CA . ILE A 1 178 ? -0.634 -21.234 -12.32 1 90.69 178 ILE A CA 1
ATOM 1415 C C . ILE A 1 178 ? -1.156 -22.625 -12.648 1 90.69 178 ILE A C 1
ATOM 1417 O O . ILE A 1 178 ? -0.78 -23.609 -12 1 90.69 178 ILE A O 1
ATOM 1421 N N . SER A 1 179 ? -1.957 -22.672 -13.633 1 88.06 179 SER A N 1
ATOM 1422 C CA . SER A 1 179 ? -2.486 -23.953 -14.102 1 88.06 179 SER A CA 1
ATOM 1423 C C . SER A 1 179 ? -1.777 -24.422 -15.367 1 88.06 179 SER A C 1
ATOM 1425 O O . SER A 1 179 ? -1.741 -23.703 -16.359 1 88.06 179 SER A O 1
ATOM 1427 N N . LEU A 1 180 ? -1.256 -25.688 -15.227 1 88.94 180 LEU A N 1
ATOM 1428 C CA . LEU A 1 180 ? -0.499 -26.25 -16.344 1 88.94 180 LEU A CA 1
ATOM 1429 C C . LEU A 1 180 ? -1.245 -27.422 -16.969 1 88.94 180 LEU A C 1
ATOM 1431 O O . LEU A 1 180 ? -2.072 -28.062 -16.312 1 88.94 180 LEU A O 1
ATOM 1435 N N . ARG A 1 181 ? -0.973 -27.625 -18.25 1 86.81 181 ARG A N 1
ATOM 1436 C CA . ARG A 1 181 ? -1.445 -28.812 -18.953 1 86.81 181 ARG A CA 1
ATOM 1437 C C . ARG A 1 181 ? -0.308 -29.469 -19.734 1 86.81 181 ARG A C 1
ATOM 1439 O O . ARG A 1 181 ? 0.675 -28.812 -20.078 1 86.81 181 ARG A O 1
ATOM 1446 N N . THR A 1 182 ? -0.352 -30.781 -19.766 1 83.06 182 THR A N 1
ATOM 1447 C CA . THR A 1 182 ? 0.681 -31.516 -20.5 1 83.06 182 THR A CA 1
ATOM 1448 C C . THR A 1 182 ? 0.449 -31.406 -22 1 83.06 182 THR A C 1
ATOM 1450 O O . THR A 1 182 ? -0.694 -31.328 -22.453 1 83.06 182 THR A O 1
ATOM 1453 N N . GLU A 1 183 ? 1.513 -31.141 -22.656 1 69.75 183 GLU A N 1
ATOM 1454 C CA . GLU A 1 183 ? 1.432 -31.141 -24.109 1 69.75 183 GLU A CA 1
ATOM 1455 C C . GLU A 1 183 ? 1.113 -32.531 -24.641 1 69.75 183 GLU A C 1
ATOM 1457 O O . GLU A 1 183 ? 1.566 -33.531 -24.078 1 69.75 183 GLU A O 1
ATOM 1462 N N . ASN A 1 184 ? -0.189 -32.812 -25.141 1 60.75 184 ASN A N 1
ATOM 1463 C CA . ASN A 1 184 ? -0.58 -34.094 -25.719 1 60.75 184 ASN A CA 1
ATOM 1464 C C . ASN A 1 184 ? 0.482 -34.625 -26.672 1 60.75 184 ASN A C 1
ATOM 1466 O O . ASN A 1 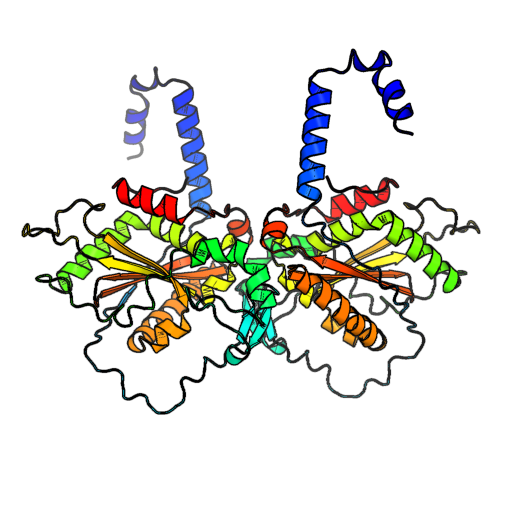184 ? 0.433 -34.375 -27.875 1 60.75 184 ASN A O 1
ATOM 1470 N N . ASP A 1 185 ? 1.66 -34.5 -26.359 1 53.84 185 ASP A N 1
ATOM 1471 C CA . ASP A 1 185 ? 2.422 -35.156 -27.422 1 53.84 185 ASP A CA 1
ATOM 1472 C C . ASP A 1 185 ? 2.355 -36.688 -27.312 1 53.84 185 ASP A C 1
ATOM 1474 O O . ASP A 1 185 ? 2.482 -37.219 -26.203 1 53.84 185 ASP A O 1
ATOM 1478 N N . ASP A 1 186 ? 1.467 -37.219 -28.141 1 50.91 186 ASP A N 1
ATOM 1479 C CA . ASP A 1 186 ? 1.34 -38.625 -28.406 1 50.91 186 ASP A CA 1
ATOM 1480 C C . ASP A 1 186 ? 2.656 -39.375 -28.141 1 50.91 186 ASP A C 1
ATOM 1482 O O . ASP A 1 186 ? 2.729 -40.594 -28.266 1 50.91 186 ASP A O 1
ATOM 1486 N N . ASP A 1 187 ? 3.811 -38.656 -28.266 1 51.72 187 ASP A N 1
ATOM 1487 C CA . ASP A 1 187 ? 4.988 -39.531 -28.219 1 51.72 187 ASP A CA 1
ATOM 1488 C C . ASP A 1 187 ? 5.348 -39.875 -26.766 1 51.72 187 ASP A C 1
ATOM 1490 O O . ASP A 1 187 ? 5.152 -39.062 -25.859 1 51.72 187 ASP A O 1
ATOM 1494 N N . GLY A 1 188 ? 5.297 -41.125 -26.25 1 54.66 188 GLY A N 1
ATOM 1495 C CA . GLY A 1 188 ? 5.555 -42 -25.109 1 54.66 188 GLY A CA 1
ATOM 1496 C C . GLY A 1 188 ? 6.383 -41.344 -24.031 1 54.66 188 GLY A C 1
ATOM 1497 O O . GLY A 1 188 ? 6.496 -41.844 -22.922 1 54.66 188 GLY A O 1
ATOM 1498 N N . TYR A 1 189 ? 7.398 -40.344 -24.266 1 62.25 189 TYR A N 1
ATOM 1499 C CA . TYR A 1 189 ? 8.305 -40.062 -23.172 1 62.25 189 TYR A CA 1
ATOM 1500 C C . TYR A 1 189 ? 8.211 -38.594 -22.75 1 62.25 189 TYR A C 1
ATOM 1502 O O . TYR A 1 189 ? 9.094 -37.781 -23.078 1 62.25 189 TYR A O 1
ATOM 1510 N N . VAL A 1 190 ? 7.137 -38.094 -22.203 1 69.31 190 VAL A N 1
ATOM 1511 C CA . VAL A 1 190 ? 6.852 -36.75 -21.781 1 69.31 190 VAL A CA 1
ATOM 1512 C C . VAL A 1 190 ? 7.887 -36.281 -20.75 1 69.31 190 VAL A C 1
ATOM 1514 O O . VAL A 1 190 ? 8.273 -35.125 -20.703 1 69.31 190 VAL A O 1
ATOM 1517 N N . GLU A 1 191 ? 8.555 -37.219 -20.109 1 74.12 191 GLU A N 1
ATOM 1518 C CA . GLU A 1 191 ? 9.461 -36.875 -19.016 1 74.12 191 GLU A CA 1
ATOM 1519 C C . GLU A 1 191 ? 10.781 -36.312 -19.547 1 74.12 191 GLU A C 1
ATOM 1521 O O . GLU A 1 191 ? 11.5 -35.625 -18.828 1 74.12 191 GLU A O 1
ATOM 1526 N N . ASN A 1 192 ? 10.992 -36.562 -20.875 1 77.38 192 ASN A N 1
ATOM 1527 C CA . ASN A 1 192 ? 12.297 -36.188 -21.406 1 77.38 192 ASN A CA 1
ATOM 1528 C C . ASN A 1 192 ? 12.203 -34.938 -22.266 1 77.38 192 ASN A C 1
ATOM 1530 O O . ASN A 1 192 ? 13.164 -34.562 -22.938 1 77.38 192 ASN A O 1
ATOM 1534 N N . LEU A 1 193 ? 11.133 -34.344 -22.234 1 83.38 193 LEU A N 1
ATOM 1535 C CA . LEU A 1 193 ? 10.969 -33.094 -23 1 83.38 193 LEU A CA 1
ATOM 1536 C C . LEU A 1 193 ? 11.734 -31.953 -22.359 1 83.38 193 LEU A C 1
ATOM 1538 O O . LEU A 1 193 ? 11.977 -31.969 -21.141 1 83.38 193 LEU A O 1
ATOM 1542 N N . PRO A 1 194 ? 12.188 -31.016 -23.281 1 87.19 194 PRO A N 1
ATOM 1543 C CA . PRO A 1 194 ? 12.773 -29.812 -22.703 1 87.19 194 PRO A CA 1
ATOM 1544 C C . PRO A 1 194 ? 11.789 -29.031 -21.844 1 87.19 194 PRO A C 1
ATOM 1546 O O . PRO A 1 194 ? 10.57 -29.203 -21.984 1 87.19 194 PRO A O 1
ATOM 1549 N N . MET A 1 195 ? 12.273 -28.219 -20.938 1 87.62 195 MET A N 1
ATOM 1550 C CA . MET A 1 195 ? 11.492 -27.547 -19.891 1 87.62 195 MET A CA 1
ATOM 1551 C C . MET A 1 195 ? 10.422 -26.656 -20.516 1 87.62 195 MET A C 1
ATOM 1553 O O . MET A 1 195 ? 9.344 -26.484 -19.953 1 87.62 195 MET A O 1
ATOM 1557 N N . ASN A 1 196 ? 10.734 -26.047 -21.672 1 88.81 196 ASN A N 1
ATOM 1558 C CA . ASN A 1 196 ? 9.773 -25.141 -22.297 1 88.81 196 ASN A CA 1
ATOM 1559 C C . ASN A 1 196 ? 8.656 -25.891 -23 1 88.81 196 ASN A C 1
ATOM 1561 O O . ASN A 1 196 ? 7.68 -25.297 -23.438 1 88.81 196 ASN A O 1
ATOM 1565 N N . ARG A 1 197 ? 8.766 -27.266 -22.984 1 88.31 197 ARG A N 1
ATOM 1566 C CA . ARG A 1 197 ? 7.742 -28.047 -23.656 1 88.31 197 ARG A CA 1
ATOM 1567 C C . ARG A 1 197 ? 7.07 -29.031 -22.688 1 88.31 197 ARG A C 1
ATOM 1569 O O . ARG A 1 197 ? 6.129 -29.734 -23.062 1 88.31 197 ARG A O 1
ATOM 1576 N N . LEU A 1 198 ? 7.586 -29.031 -21.531 1 89.31 198 LEU A N 1
ATOM 1577 C CA . LEU A 1 198 ? 7.074 -29.984 -20.562 1 89.31 198 LEU A CA 1
ATOM 1578 C C . LEU A 1 198 ? 5.605 -29.719 -20.25 1 89.31 198 LEU A C 1
ATOM 1580 O O . LEU A 1 198 ? 4.809 -30.656 -20.156 1 89.31 198 LEU A O 1
ATOM 1584 N N . PHE A 1 199 ? 5.336 -28.422 -20.062 1 90.94 199 PHE A N 1
ATOM 1585 C CA . PHE A 1 199 ? 3.971 -28.016 -19.766 1 90.94 199 PHE A CA 1
ATOM 1586 C C . PHE A 1 199 ? 3.574 -26.812 -20.609 1 90.94 199 PHE A C 1
ATOM 1588 O O . PHE A 1 199 ? 4.438 -26.109 -21.156 1 90.94 199 PHE A O 1
ATOM 1595 N N . GLU A 1 200 ? 2.291 -26.703 -20.75 1 88.5 200 GLU A N 1
ATOM 1596 C CA . GLU A 1 200 ? 1.688 -25.484 -21.281 1 88.5 200 GLU A CA 1
ATOM 1597 C C . GLU A 1 200 ? 0.858 -24.766 -20.219 1 88.5 200 GLU A C 1
ATOM 1599 O O . GLU A 1 200 ? 0.194 -25.422 -19.406 1 88.5 200 GLU A O 1
ATOM 1604 N N . ILE A 1 201 ? 0.888 -23.484 -20.328 1 89.81 201 ILE A N 1
ATOM 1605 C CA . ILE A 1 201 ? 0.117 -22.719 -19.359 1 89.81 201 ILE A CA 1
ATOM 1606 C C . ILE A 1 201 ? -1.352 -22.688 -19.766 1 89.81 201 ILE A C 1
ATOM 1608 O O . ILE A 1 201 ? -1.684 -22.219 -20.859 1 89.81 201 ILE A O 1
ATOM 1612 N N . SER A 1 202 ? -2.129 -23.203 -18.922 1 84.5 202 SER A N 1
ATOM 1613 C CA . SER A 1 202 ? -3.566 -23.094 -19.141 1 84.5 202 SER A CA 1
ATOM 1614 C C . SER A 1 202 ? -4.105 -21.766 -18.625 1 84.5 202 SER A C 1
ATOM 1616 O O . SER A 1 202 ? -4.887 -21.094 -19.312 1 84.5 202 SER A O 1
ATOM 1618 N N . ASN A 1 203 ? -3.68 -21.453 -17.422 1 84 203 ASN A N 1
ATOM 1619 C CA . ASN A 1 203 ? -4.098 -20.219 -16.766 1 84 203 ASN A CA 1
ATOM 1620 C C . ASN A 1 203 ? -3.051 -19.719 -15.773 1 84 203 ASN A C 1
ATOM 1622 O O . ASN A 1 203 ? -2.35 -20.516 -15.156 1 84 203 ASN A O 1
ATOM 1626 N N . ILE A 1 204 ? -3.021 -18.438 -15.68 1 89.19 204 ILE A N 1
ATOM 1627 C CA . ILE A 1 204 ? -2.154 -17.844 -14.664 1 89.19 204 ILE A CA 1
ATOM 1628 C C . ILE A 1 204 ? -2.746 -16.516 -14.195 1 89.19 204 ILE A C 1
ATOM 1630 O O . ILE A 1 204 ? -3.225 -15.719 -15 1 89.19 204 ILE A O 1
ATOM 1634 N N . GLY A 1 205 ? -2.783 -16.312 -12.844 1 87.19 205 GLY A N 1
ATOM 1635 C CA . GLY A 1 205 ? -3.271 -15.055 -12.297 1 87.19 205 GLY A CA 1
ATOM 1636 C C . GLY A 1 205 ? -3.533 -15.109 -10.805 1 87.19 205 GLY A C 1
ATOM 1637 O O . GLY A 1 205 ? -3.396 -16.172 -10.188 1 87.19 205 GLY A O 1
ATOM 1638 N N . PRO A 1 206 ? -3.861 -13.961 -10.344 1 89.44 206 PRO A N 1
ATOM 1639 C CA . PRO A 1 206 ? -4.18 -13.922 -8.914 1 89.44 206 PRO A CA 1
ATOM 1640 C C . PRO A 1 206 ? -5.5 -14.609 -8.586 1 89.44 206 PRO A C 1
ATOM 1642 O O . PRO A 1 206 ? -6.41 -14.641 -9.414 1 89.44 206 PRO A O 1
ATOM 1645 N N . PHE A 1 207 ? -5.5 -15.18 -7.426 1 87.56 207 PHE A N 1
ATOM 1646 C CA . PHE A 1 207 ? -6.684 -15.859 -6.922 1 87.56 207 PHE A CA 1
ATOM 1647 C C . PHE A 1 207 ? -6.852 -15.625 -5.426 1 87.56 207 PHE A C 1
ATOM 1649 O O . PHE A 1 207 ? -5.875 -15.641 -4.676 1 87.56 207 PHE A O 1
ATOM 1656 N N . ASP A 1 208 ? -8.086 -15.422 -5.109 1 87.69 208 ASP A N 1
ATOM 1657 C CA . ASP A 1 208 ? -8.375 -15.164 -3.701 1 87.69 208 ASP A CA 1
ATOM 1658 C C . ASP A 1 208 ? -8.062 -16.391 -2.844 1 87.69 208 ASP A C 1
ATOM 1660 O O . ASP A 1 208 ? -8.562 -17.484 -3.113 1 87.69 208 ASP A O 1
ATOM 1664 N N . LEU A 1 209 ? -7.32 -16.203 -1.808 1 87.06 209 LEU A N 1
ATOM 1665 C CA . LEU A 1 209 ? -6.855 -17.312 -0.97 1 87.06 209 LEU A CA 1
ATOM 1666 C C . LEU A 1 209 ? -8.023 -17.953 -0.238 1 87.06 209 LEU A C 1
ATOM 1668 O O . LEU A 1 209 ? -8.125 -19.188 -0.19 1 87.06 209 LEU A O 1
ATOM 1672 N N . GLU A 1 210 ? -8.836 -17.141 0.341 1 83.62 210 GLU A N 1
ATOM 1673 C CA . GLU A 1 210 ? -9.969 -17.688 1.079 1 83.62 210 GLU A CA 1
ATOM 1674 C C . GLU A 1 210 ? -10.867 -18.531 0.171 1 83.62 210 GLU A C 1
ATOM 1676 O O . GLU A 1 210 ? -11.305 -19.609 0.554 1 83.62 210 GLU A O 1
ATOM 1681 N N . ARG A 1 211 ? -11.086 -18.031 -0.887 1 81.44 211 ARG A N 1
ATOM 1682 C CA . ARG A 1 211 ? -11.891 -18.766 -1.849 1 81.44 211 ARG A CA 1
ATOM 1683 C C . ARG A 1 211 ? -11.211 -20.078 -2.234 1 81.44 211 ARG A C 1
ATOM 1685 O O . ARG A 1 211 ? -11.867 -21.125 -2.334 1 81.44 211 ARG A O 1
ATOM 1692 N N . PHE A 1 212 ? -10.008 -20.031 -2.494 1 82.12 212 PHE A N 1
ATOM 1693 C CA . PHE A 1 212 ? -9.258 -21.219 -2.846 1 82.12 212 PHE A CA 1
ATOM 1694 C C . PHE A 1 212 ? -9.375 -22.281 -1.754 1 82.12 212 PHE A C 1
ATOM 1696 O O . PHE A 1 212 ? -9.641 -23.453 -2.041 1 82.12 212 PHE A O 1
ATOM 1703 N N . LEU A 1 213 ? -9.219 -21.875 -0.557 1 80.12 213 LEU A N 1
ATOM 1704 C CA . LEU A 1 213 ? -9.258 -22.797 0.569 1 80.12 213 LEU A CA 1
ATOM 1705 C C . LEU A 1 213 ? -10.656 -23.375 0.754 1 80.12 213 LEU A C 1
ATOM 1707 O O . LEU A 1 213 ? -10.82 -24.531 1.156 1 80.12 213 LEU A O 1
ATOM 1711 N N . ASN A 1 214 ? -11.617 -22.562 0.472 1 78.38 214 ASN A N 1
ATOM 1712 C CA . ASN A 1 214 ? -13 -23.031 0.549 1 78.38 214 ASN A CA 1
ATOM 1713 C C . ASN A 1 214 ? -13.281 -24.094 -0.514 1 78.38 214 ASN A C 1
ATOM 1715 O O . ASN A 1 214 ? -14.023 -25.047 -0.264 1 78.38 214 ASN A O 1
ATOM 1719 N N . LEU A 1 215 ? -12.695 -23.859 -1.657 1 75.62 215 LEU A N 1
ATOM 1720 C CA . LEU A 1 215 ? -12.891 -24.797 -2.76 1 75.62 215 LEU A CA 1
ATOM 1721 C C . LEU A 1 215 ? -12.023 -26.031 -2.58 1 75.62 215 LEU A C 1
ATOM 1723 O O . LEU A 1 215 ? -12.312 -27.094 -3.156 1 75.62 215 LEU A O 1
ATOM 1727 N N . ASN A 1 216 ? -10.953 -25.844 -1.766 1 75.19 216 ASN A N 1
ATOM 1728 C CA . ASN A 1 216 ? -10 -26.938 -1.525 1 75.19 216 ASN A CA 1
ATOM 1729 C C . ASN A 1 216 ? -9.703 -27.094 -0.038 1 75.19 216 ASN A C 1
ATOM 1731 O O . ASN A 1 216 ? -8.57 -26.891 0.4 1 75.19 216 ASN A O 1
ATOM 1735 N N . PRO A 1 217 ? -10.648 -27.625 0.727 1 73.44 217 PRO A N 1
ATOM 1736 C CA . PRO A 1 217 ? -10.492 -27.672 2.182 1 73.44 217 PRO A CA 1
ATOM 1737 C C . PRO A 1 217 ? -9.32 -28.547 2.621 1 73.44 217 PRO A C 1
ATOM 1739 O O . PRO A 1 217 ? -8.734 -28.312 3.684 1 73.44 217 PRO A O 1
ATOM 1742 N N . GLY A 1 218 ? -8.922 -29.516 1.852 1 69.25 218 GLY A N 1
ATOM 1743 C CA . GLY A 1 218 ? -7.801 -30.375 2.199 1 69.25 218 GLY A CA 1
ATOM 1744 C C . GLY A 1 218 ? -6.469 -29.656 2.186 1 69.25 218 GLY A C 1
ATOM 1745 O O . GLY A 1 218 ? -5.488 -30.141 2.75 1 69.25 218 GLY A O 1
ATOM 1746 N N . MET A 1 219 ? -6.48 -28.469 1.608 1 73.62 219 MET A N 1
ATOM 1747 C CA . MET A 1 219 ? -5.238 -27.719 1.48 1 73.62 219 MET A CA 1
ATOM 1748 C C . MET A 1 219 ? -5.031 -26.797 2.684 1 73.62 219 MET A C 1
ATOM 1750 O O . MET A 1 219 ? -3.986 -26.156 2.807 1 73.62 219 MET A O 1
ATOM 1754 N N . SER A 1 220 ? -5.926 -26.734 3.639 1 72.31 220 SER A N 1
ATOM 1755 C CA . SER A 1 220 ? -5.828 -25.844 4.789 1 72.31 220 SER A CA 1
ATOM 1756 C C . SER A 1 220 ? -4.605 -26.172 5.637 1 72.31 220 SER A C 1
ATOM 1758 O O . SER A 1 220 ? -3.969 -25.266 6.191 1 72.31 220 SER A O 1
ATOM 1760 N N . ASN A 1 221 ? -4.195 -27.391 5.688 1 70.25 221 ASN A N 1
ATOM 1761 C CA . ASN A 1 221 ? -3.055 -27.812 6.496 1 70.25 221 ASN A CA 1
ATOM 1762 C C . ASN A 1 221 ? -1.737 -27.312 5.902 1 70.25 221 ASN A C 1
ATOM 1764 O O . ASN A 1 221 ? -0.779 -27.062 6.633 1 70.25 221 ASN A O 1
ATOM 1768 N N . VAL A 1 222 ? -1.695 -27.188 4.574 1 68.19 222 VAL A N 1
ATOM 1769 C CA . VAL A 1 222 ? -0.501 -26.672 3.904 1 68.19 222 VAL A CA 1
ATOM 1770 C C . VAL A 1 222 ? -0.21 -25.25 4.367 1 68.19 222 VAL A C 1
ATOM 1772 O O . VAL A 1 222 ? 0.944 -24.906 4.621 1 68.19 222 VAL A O 1
ATOM 1775 N N . PHE A 1 223 ? -1.193 -24.609 4.617 1 71 223 PHE A N 1
ATOM 1776 C CA . PHE A 1 223 ? -1.026 -23.188 4.945 1 71 223 PHE A CA 1
ATOM 1777 C C . PHE A 1 223 ? -0.708 -23.016 6.426 1 71 223 PHE A C 1
ATOM 1779 O O . PHE A 1 223 ? -0.103 -22.016 6.82 1 71 223 PHE A O 1
ATOM 1786 N N . GLU A 1 224 ? -0.931 -24.062 7.172 1 68.12 224 GLU A N 1
ATOM 1787 C CA . GLU A 1 224 ? -0.475 -24.047 8.562 1 68.12 224 GLU A CA 1
ATOM 1788 C C . GLU A 1 224 ? 1.045 -24.156 8.641 1 68.12 224 GLU A C 1
ATOM 1790 O O . GLU A 1 224 ? 1.674 -23.5 9.477 1 68.12 224 GLU A O 1
ATOM 1795 N N . ARG A 1 225 ? 1.555 -24.984 7.793 1 65.56 225 ARG A N 1
ATOM 1796 C CA . ARG A 1 225 ? 3.008 -25.109 7.746 1 65.56 225 ARG A CA 1
ATOM 1797 C C . ARG A 1 225 ? 3.658 -23.812 7.285 1 65.56 225 ARG A C 1
ATOM 1799 O O . ARG A 1 225 ? 4.793 -23.516 7.656 1 65.56 225 ARG A O 1
ATOM 1806 N N . LEU A 1 226 ? 2.84 -23.109 6.57 1 74.75 226 LEU A N 1
ATOM 1807 C CA . LEU A 1 226 ? 3.312 -21.812 6.078 1 74.75 226 LEU A CA 1
ATOM 1808 C C . LEU A 1 226 ? 3.521 -20.844 7.23 1 74.75 226 LEU A C 1
ATOM 1810 O O . LEU A 1 226 ? 4.344 -19.922 7.133 1 74.75 226 LEU A O 1
ATOM 1814 N N . THR A 1 227 ? 2.848 -21.203 8.305 1 72.81 227 THR A N 1
ATOM 1815 C CA . THR A 1 227 ? 2.947 -20.328 9.461 1 72.81 227 THR A CA 1
ATOM 1816 C C . THR A 1 227 ? 4.375 -20.281 10 1 72.81 227 THR A C 1
ATOM 1818 O O . THR A 1 227 ? 4.879 -19.219 10.367 1 72.81 227 THR A O 1
ATOM 1821 N N . LYS A 1 228 ? 5.016 -21.469 9.984 1 71.75 228 LYS A N 1
ATOM 1822 C CA . LYS A 1 228 ? 6.398 -21.516 10.445 1 71.75 228 LYS A CA 1
ATOM 1823 C C . LYS A 1 228 ? 7.312 -20.703 9.523 1 71.75 228 LYS A C 1
ATOM 1825 O O . LYS A 1 228 ? 8.18 -19.969 9.984 1 71.75 228 LYS A O 1
ATOM 1830 N N . PHE A 1 229 ? 7.07 -20.859 8.305 1 77.5 229 PHE A N 1
ATOM 1831 C CA . PHE A 1 229 ? 7.859 -20.109 7.324 1 77.5 229 PHE A CA 1
ATOM 1832 C C . PHE A 1 229 ? 7.613 -18.609 7.453 1 77.5 229 PHE A C 1
ATOM 1834 O O . PHE A 1 229 ? 8.555 -17.828 7.363 1 77.5 229 PHE A O 1
ATOM 1841 N N . GLN A 1 230 ? 6.441 -18.266 7.695 1 78.56 230 GLN A N 1
ATOM 1842 C CA . GLN A 1 230 ? 6.082 -16.859 7.887 1 78.56 230 GLN A CA 1
ATOM 1843 C C . GLN A 1 230 ? 6.82 -16.266 9.078 1 78.56 230 GLN A C 1
ATOM 1845 O O . GLN A 1 230 ? 7.324 -15.141 9.008 1 78.56 230 GLN A O 1
ATOM 1850 N N . GLU A 1 231 ? 6.859 -17.078 10.078 1 76.5 231 GLU A N 1
ATOM 1851 C CA . GLU A 1 231 ? 7.547 -16.609 11.281 1 76.5 231 GLU A CA 1
ATOM 1852 C C . GLU A 1 231 ? 9.039 -16.422 11.023 1 76.5 231 GLU A C 1
ATOM 1854 O O . GLU A 1 231 ? 9.641 -15.453 11.5 1 76.5 231 GLU A O 1
ATOM 1859 N N . GLU A 1 232 ? 9.586 -17.281 10.32 1 77.75 232 GLU A N 1
ATOM 1860 C CA . GLU A 1 232 ? 11.008 -17.188 10 1 77.75 232 GLU A CA 1
ATOM 1861 C C . GLU A 1 232 ? 11.297 -15.93 9.18 1 77.75 232 GLU A C 1
ATOM 1863 O O . GLU A 1 232 ? 12.273 -15.227 9.43 1 77.75 232 GLU A O 1
ATOM 1868 N N . VAL A 1 233 ? 10.5 -15.664 8.234 1 83 233 VAL A N 1
ATOM 1869 C CA . VAL A 1 233 ? 10.664 -14.492 7.379 1 83 233 VAL A CA 1
ATOM 1870 C C . VAL A 1 233 ? 10.539 -13.227 8.211 1 83 233 VAL A C 1
ATOM 1872 O O . VAL A 1 233 ? 11.32 -12.289 8.055 1 83 233 VAL A O 1
ATOM 1875 N N . ARG A 1 234 ? 9.641 -13.258 9.07 1 78.94 234 ARG A N 1
ATOM 1876 C CA . ARG A 1 234 ? 9.414 -12.109 9.938 1 78.94 234 ARG A CA 1
ATOM 1877 C C . ARG A 1 234 ? 10.609 -11.859 10.844 1 78.94 234 ARG A C 1
ATOM 1879 O O . ARG A 1 234 ? 11.023 -10.711 11.039 1 78.94 234 ARG A O 1
ATOM 1886 N N . LEU A 1 235 ? 11.141 -12.938 11.359 1 79.06 235 LEU A N 1
ATOM 1887 C CA . LEU A 1 235 ? 12.289 -12.82 12.258 1 79.06 235 LEU A CA 1
ATOM 1888 C C . LEU A 1 235 ? 13.492 -12.242 11.531 1 79.06 235 LEU A C 1
ATOM 1890 O O . LEU A 1 235 ? 14.312 -11.539 12.133 1 79.06 235 LEU A O 1
ATOM 1894 N N . LYS A 1 236 ? 13.484 -12.414 10.289 1 80 236 LYS A N 1
ATOM 1895 C CA . LYS A 1 236 ? 14.602 -11.914 9.492 1 80 236 LYS A CA 1
ATOM 1896 C C . LYS A 1 236 ? 14.305 -10.508 8.961 1 80 236 LYS A C 1
ATOM 1898 O O . LYS A 1 236 ? 15.078 -9.969 8.164 1 80 236 LYS A O 1
ATOM 1903 N N . GLY A 1 237 ? 13.18 -9.992 9.305 1 78.81 237 GLY A N 1
ATOM 1904 C CA . GLY A 1 237 ? 12.852 -8.625 8.953 1 78.81 237 GLY A CA 1
ATOM 1905 C C . GLY A 1 237 ? 11.992 -8.508 7.707 1 78.81 237 GLY A C 1
ATOM 1906 O O . GLY A 1 237 ? 11.789 -7.414 7.188 1 78.81 237 GLY A O 1
ATOM 1907 N N . GLY A 1 238 ? 11.516 -9.633 7.258 1 83.94 238 GLY A N 1
ATOM 1908 C CA . GLY A 1 238 ? 10.664 -9.641 6.074 1 83.94 238 GLY A CA 1
ATOM 1909 C C . GLY A 1 238 ? 9.234 -9.242 6.367 1 83.94 238 GLY A C 1
ATOM 1910 O O . GLY A 1 238 ? 8.828 -9.172 7.531 1 83.94 238 GLY A O 1
ATOM 1911 N N . LEU A 1 239 ? 8.484 -8.984 5.312 1 86.44 239 LEU A N 1
ATOM 1912 C CA . LEU A 1 239 ? 7.113 -8.508 5.426 1 86.44 239 LEU A CA 1
ATOM 1913 C C . LEU A 1 239 ? 6.152 -9.68 5.617 1 86.44 239 LEU A C 1
ATOM 1915 O O . LEU A 1 239 ? 5.09 -9.523 6.223 1 86.44 239 LEU A O 1
ATOM 1919 N N . GLY A 1 240 ? 6.551 -10.75 5.027 1 86.69 240 GLY A N 1
ATOM 1920 C CA . GLY A 1 240 ? 5.668 -11.906 5.02 1 86.69 240 GLY A CA 1
ATOM 1921 C C . GLY A 1 240 ? 5.973 -12.883 3.896 1 86.69 240 GLY A C 1
ATOM 1922 O O . GLY A 1 240 ? 7.105 -12.953 3.418 1 86.69 240 GLY A O 1
ATOM 1923 N N . VAL A 1 241 ? 4.922 -13.688 3.666 1 88.06 241 VAL A N 1
ATOM 1924 C CA . VAL A 1 241 ? 5.102 -14.742 2.676 1 88.06 241 VAL A CA 1
ATOM 1925 C C . VAL A 1 241 ? 3.971 -14.688 1.652 1 88.06 241 VAL A C 1
ATOM 1927 O O . VAL A 1 241 ? 2.799 -14.586 2.02 1 88.06 241 VAL A O 1
ATOM 1930 N N . ALA A 1 242 ? 4.352 -14.609 0.405 1 90.81 242 ALA A N 1
ATOM 1931 C CA . ALA A 1 242 ? 3.4 -14.797 -0.685 1 90.81 242 ALA A CA 1
ATOM 1932 C C . ALA A 1 242 ? 3.408 -16.25 -1.173 1 90.81 242 ALA A C 1
ATOM 1934 O O . ALA A 1 242 ? 4.324 -17 -0.86 1 90.81 242 ALA A O 1
ATOM 1935 N N . MET A 1 243 ? 2.293 -16.609 -1.907 1 89.88 243 MET A N 1
ATOM 1936 C CA . MET A 1 243 ? 2.178 -18 -2.32 1 89.88 243 MET A CA 1
ATOM 1937 C C . ME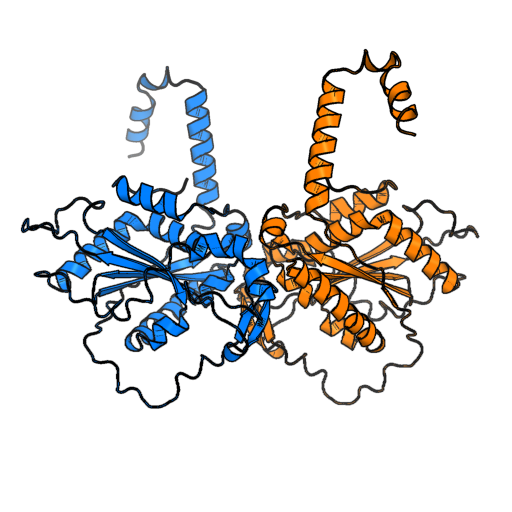T A 1 243 ? 1.892 -18.109 -3.814 1 89.88 243 MET A C 1
ATOM 1939 O O . MET A 1 243 ? 1.051 -17.375 -4.34 1 89.88 243 MET A O 1
ATOM 1943 N N . VAL A 1 244 ? 2.619 -19 -4.422 1 91.81 244 VAL A N 1
ATOM 1944 C CA . VAL A 1 244 ? 2.279 -19.391 -5.785 1 91.81 244 VAL A CA 1
ATOM 1945 C C . VAL A 1 244 ? 1.913 -20.875 -5.812 1 91.81 244 VAL A C 1
ATOM 1947 O O . VAL A 1 244 ? 2.615 -21.703 -5.234 1 91.81 244 VAL A O 1
ATOM 1950 N N . LEU A 1 245 ? 0.804 -21.172 -6.391 1 89.75 245 LEU A N 1
ATOM 1951 C CA . LEU A 1 245 ? 0.345 -22.547 -6.59 1 89.75 245 LEU A CA 1
ATOM 1952 C C . LEU A 1 245 ? 0.456 -22.938 -8.055 1 89.75 245 LEU A C 1
ATOM 1954 O O . LEU A 1 245 ? -0.08 -22.266 -8.938 1 89.75 245 LEU A O 1
ATOM 1958 N N . VAL A 1 246 ? 1.146 -24.016 -8.234 1 90.19 246 VAL A N 1
ATOM 1959 C CA . VAL A 1 246 ? 1.268 -24.578 -9.57 1 90.19 246 VAL A CA 1
ATOM 1960 C C . VAL A 1 246 ? 0.499 -25.906 -9.633 1 90.19 246 VAL A C 1
ATOM 1962 O O . VAL A 1 246 ? 0.761 -26.828 -8.859 1 90.19 246 VAL A O 1
ATOM 1965 N N . THR A 1 247 ? -0.368 -25.906 -10.641 1 86 247 THR A N 1
ATOM 1966 C CA . THR A 1 247 ? -1.232 -27.078 -10.68 1 86 247 THR A CA 1
ATOM 1967 C C . THR A 1 247 ? -1.183 -27.75 -12.055 1 86 247 THR A C 1
ATOM 1969 O O . THR A 1 247 ? -1.005 -27.062 -13.07 1 86 247 THR A O 1
ATOM 1972 N N . CYS A 1 248 ? -1.265 -29.016 -12.047 1 86.38 248 CYS A N 1
ATOM 1973 C CA . CYS A 1 248 ? -1.516 -29.844 -13.219 1 86.38 248 CYS A CA 1
ATOM 1974 C C . CYS A 1 248 ? -2.463 -31 -12.875 1 86.38 248 CYS A C 1
ATOM 1976 O O . CYS A 1 248 ? -2.086 -31.922 -12.164 1 86.38 248 CYS A O 1
ATOM 1978 N N . GLY A 1 249 ? -3.648 -30.828 -13.391 1 78.94 249 GLY A N 1
ATOM 1979 C CA . GLY A 1 249 ? -4.664 -31.766 -12.938 1 78.94 249 GLY A CA 1
ATOM 1980 C C . GLY A 1 249 ? -4.934 -31.672 -11.445 1 78.94 249 GLY A C 1
ATOM 1981 O O . GLY A 1 249 ? -5.172 -30.578 -10.922 1 78.94 249 GLY A O 1
ATOM 1982 N N . SER A 1 250 ? -4.828 -32.875 -10.758 1 75.44 250 SER A N 1
ATOM 1983 C CA . SER A 1 250 ? -5.113 -32.875 -9.328 1 75.44 250 SER A CA 1
ATOM 1984 C C . SER A 1 250 ? -3.85 -32.656 -8.508 1 75.44 250 SER A C 1
ATOM 1986 O O . SER A 1 250 ? -3.904 -32.594 -7.277 1 75.44 250 SER A O 1
ATOM 1988 N N . VAL A 1 251 ? -2.799 -32.5 -9.172 1 82.5 251 VAL A N 1
ATOM 1989 C CA . VAL A 1 251 ? -1.537 -32.312 -8.469 1 82.5 251 VAL A CA 1
ATOM 1990 C C . VAL A 1 251 ? -1.29 -30.812 -8.289 1 82.5 251 VAL A C 1
ATOM 1992 O O . VAL A 1 251 ? -1.413 -30.031 -9.242 1 82.5 251 VAL A O 1
ATOM 1995 N N . VAL A 1 252 ? -1.033 -30.406 -7.055 1 83.12 252 VAL A N 1
ATOM 1996 C CA . VAL A 1 252 ? -0.787 -29 -6.734 1 83.12 252 VAL A CA 1
ATOM 1997 C C . VAL A 1 252 ? 0.549 -28.859 -6.004 1 83.12 252 VAL A C 1
ATOM 1999 O O . VAL A 1 252 ? 0.838 -29.625 -5.078 1 83.12 252 VAL A O 1
ATOM 2002 N N . GLN A 1 253 ? 1.284 -27.984 -6.469 1 84.75 253 GLN A N 1
ATOM 2003 C CA . GLN A 1 253 ? 2.508 -27.609 -5.766 1 84.75 253 GLN A CA 1
ATOM 2004 C C . GLN A 1 253 ? 2.416 -26.172 -5.223 1 84.75 253 GLN A C 1
ATOM 2006 O O . GLN A 1 253 ? 2.121 -25.234 -5.969 1 84.75 253 GLN A O 1
ATOM 2011 N N . ALA A 1 254 ? 2.631 -26.062 -3.928 1 85.69 254 ALA A N 1
ATOM 2012 C CA . ALA A 1 254 ? 2.615 -24.766 -3.266 1 85.69 254 ALA A CA 1
ATOM 2013 C C . ALA A 1 254 ? 4.031 -24.281 -2.973 1 85.69 254 ALA A C 1
ATOM 2015 O O . ALA A 1 254 ? 4.824 -25 -2.354 1 85.69 254 ALA A O 1
ATOM 2016 N N . ILE A 1 255 ? 4.301 -23.125 -3.432 1 86.31 255 ILE A N 1
ATOM 2017 C CA . ILE A 1 255 ? 5.637 -22.562 -3.264 1 86.31 255 ILE A CA 1
ATOM 2018 C C . ILE A 1 255 ? 5.539 -21.234 -2.508 1 86.31 255 ILE A C 1
ATOM 2020 O O . ILE A 1 255 ? 5.062 -20.234 -3.053 1 86.31 255 ILE A O 1
ATOM 2024 N N . PRO A 1 256 ? 6.043 -21.203 -1.318 1 86.88 256 PRO A N 1
ATOM 2025 C CA . PRO A 1 256 ? 6.086 -19.938 -0.582 1 86.88 256 PRO A CA 1
ATOM 2026 C C . PRO A 1 256 ? 7.207 -19.016 -1.054 1 86.88 256 PRO A C 1
ATOM 2028 O O . PRO A 1 256 ? 8.305 -19.484 -1.374 1 86.88 256 PRO A O 1
ATOM 2031 N N . VAL A 1 257 ? 6.879 -17.797 -1.152 1 88.56 257 VAL A N 1
ATOM 2032 C CA . VAL A 1 257 ? 7.84 -16.766 -1.525 1 88.56 257 VAL A CA 1
ATOM 2033 C C . VAL A 1 257 ? 7.996 -15.766 -0.381 1 88.56 257 VAL A C 1
ATOM 2035 O O . VAL A 1 257 ? 7.066 -15.016 -0.073 1 88.56 257 VAL A O 1
ATOM 2038 N N . GLY A 1 258 ? 9.148 -15.797 0.193 1 86.56 258 GLY A N 1
ATOM 2039 C CA . GLY A 1 258 ? 9.414 -14.82 1.24 1 86.56 258 GLY A CA 1
ATOM 2040 C C . GLY A 1 258 ? 9.609 -13.414 0.709 1 86.56 258 GLY A C 1
ATOM 2041 O O . GLY A 1 258 ? 10.328 -13.211 -0.272 1 86.56 258 GLY A O 1
ATOM 2042 N N . LEU A 1 259 ? 8.961 -12.516 1.381 1 88.56 259 LEU A N 1
ATOM 2043 C CA . LEU A 1 259 ? 9.086 -11.117 0.981 1 88.56 259 LEU A CA 1
ATOM 2044 C C . LEU A 1 259 ? 10.18 -10.414 1.78 1 88.56 259 LEU A C 1
ATOM 2046 O O . LEU A 1 259 ? 10.359 -10.695 2.969 1 88.56 259 LEU A O 1
ATOM 2050 N N . PRO A 1 260 ? 10.875 -9.523 1.094 1 87 260 PRO A N 1
ATOM 2051 C CA . PRO A 1 260 ? 11.906 -8.758 1.804 1 87 260 PRO A CA 1
ATOM 2052 C C . PRO A 1 260 ? 11.312 -7.664 2.695 1 87 260 PRO A C 1
ATOM 2054 O O . PRO A 1 260 ? 10.094 -7.59 2.865 1 87 260 PRO A O 1
ATOM 2057 N N . SER A 1 261 ? 12.234 -6.949 3.275 1 83.88 261 SER A N 1
ATOM 2058 C CA . SER A 1 261 ? 11.797 -5.789 4.047 1 83.88 261 SER A CA 1
ATOM 2059 C C . SER A 1 261 ? 11.109 -4.758 3.16 1 83.88 261 SER A C 1
ATOM 2061 O O . SER A 1 261 ? 11.258 -4.785 1.938 1 83.88 261 SER A O 1
ATOM 2063 N N . MET A 1 262 ? 10.352 -3.91 3.848 1 85.94 262 MET A N 1
ATOM 2064 C CA . MET A 1 262 ? 9.664 -2.869 3.092 1 85.94 262 MET A CA 1
ATOM 2065 C C . MET A 1 262 ? 10.664 -2.008 2.32 1 85.94 262 MET A C 1
ATOM 2067 O O . MET A 1 262 ? 10.422 -1.658 1.164 1 85.94 262 MET A O 1
ATOM 2071 N N . SER A 1 263 ? 11.727 -1.679 2.945 1 82.94 263 SER A N 1
ATOM 2072 C CA . SER A 1 263 ? 12.758 -0.862 2.303 1 82.94 263 SER A CA 1
ATOM 2073 C C . SER A 1 263 ? 13.297 -1.541 1.05 1 82.94 263 SER A C 1
ATOM 2075 O O . SER A 1 263 ? 13.523 -0.884 0.031 1 82.94 263 SER A O 1
ATOM 2077 N N . ASP A 1 264 ? 13.461 -2.824 1.106 1 83.44 264 ASP A N 1
ATOM 2078 C CA . ASP A 1 264 ? 13.969 -3.572 -0.041 1 83.44 264 ASP A CA 1
ATOM 2079 C C . ASP A 1 264 ? 12.898 -3.715 -1.118 1 83.44 264 ASP A C 1
ATOM 2081 O O . ASP A 1 264 ? 13.195 -3.635 -2.312 1 83.44 264 ASP A O 1
ATOM 2085 N N . LEU A 1 265 ? 11.727 -3.941 -0.701 1 86.62 265 LEU A N 1
ATOM 2086 C CA . LEU A 1 265 ? 10.633 -4.062 -1.655 1 86.62 265 LEU A CA 1
ATOM 2087 C C . LEU A 1 265 ? 10.445 -2.77 -2.441 1 86.62 265 LEU A C 1
ATOM 2089 O O . LEU A 1 265 ? 10.141 -2.803 -3.635 1 86.62 265 LEU A O 1
ATOM 2093 N N . ASP A 1 266 ? 10.656 -1.685 -1.788 1 83.44 266 ASP A N 1
ATOM 2094 C CA . ASP A 1 266 ? 10.508 -0.371 -2.408 1 83.44 266 ASP A CA 1
ATOM 2095 C C . ASP A 1 266 ? 11.5 -0.189 -3.553 1 83.44 266 ASP A C 1
ATOM 2097 O O . ASP A 1 266 ? 11.32 0.677 -4.41 1 83.44 266 ASP A O 1
ATOM 2101 N N . THR A 1 267 ? 12.508 -0.923 -3.58 1 82.75 267 THR A N 1
ATOM 2102 C CA . THR A 1 267 ? 13.523 -0.792 -4.617 1 82.75 267 THR A CA 1
ATOM 2103 C C . THR A 1 267 ? 13.141 -1.599 -5.855 1 82.75 267 THR A C 1
ATOM 2105 O O . THR A 1 267 ? 13.719 -1.416 -6.926 1 82.75 267 THR A O 1
ATOM 2108 N N . ILE A 1 268 ? 12.211 -2.434 -5.711 1 84.94 268 ILE A N 1
ATOM 2109 C CA . ILE A 1 268 ? 11.781 -3.26 -6.836 1 84.94 268 ILE A CA 1
ATOM 2110 C C . ILE A 1 268 ? 10.906 -2.436 -7.777 1 84.94 268 ILE A C 1
ATOM 2112 O O . ILE A 1 268 ? 9.883 -1.888 -7.359 1 84.94 268 ILE A O 1
ATOM 2116 N N . LYS A 1 269 ? 11.312 -2.432 -8.945 1 84.69 269 LYS A N 1
ATOM 2117 C CA . LYS A 1 269 ? 10.539 -1.721 -9.953 1 84.69 269 LYS A CA 1
ATOM 2118 C C . LYS A 1 269 ? 9.273 -2.498 -10.32 1 84.69 269 LYS A C 1
ATOM 2120 O O . LYS A 1 269 ? 9.344 -3.686 -10.641 1 84.69 269 LYS A O 1
ATOM 2125 N N . ARG A 1 270 ? 8.227 -1.853 -10.258 1 85.69 270 ARG A N 1
ATOM 2126 C CA . ARG A 1 270 ? 6.949 -2.457 -10.617 1 85.69 270 ARG A CA 1
ATOM 2127 C C . ARG A 1 270 ? 6.875 -2.73 -12.117 1 85.69 270 ARG A C 1
ATOM 2129 O O . ARG A 1 270 ? 7.012 -1.812 -12.93 1 85.69 270 ARG A O 1
ATOM 2136 N N . GLU A 1 271 ? 6.676 -4.031 -12.453 1 86.75 271 GLU A N 1
ATOM 2137 C CA . GLU A 1 271 ? 6.574 -4.422 -13.852 1 86.75 271 GLU A CA 1
ATOM 2138 C C . GLU A 1 271 ? 5.121 -4.617 -14.273 1 86.75 271 GLU A C 1
ATOM 2140 O O . GLU A 1 271 ? 4.512 -5.641 -13.953 1 86.75 271 GLU A O 1
ATOM 2145 N N . LYS A 1 272 ? 4.664 -3.754 -15.133 1 82.19 272 LYS A N 1
ATOM 2146 C CA . LYS A 1 272 ? 3.279 -3.846 -15.594 1 82.19 272 LYS A CA 1
ATOM 2147 C C . LYS A 1 272 ? 3.131 -4.902 -16.688 1 82.19 272 LYS A C 1
ATOM 2149 O O . LYS A 1 272 ? 2.043 -5.449 -16.875 1 82.19 272 LYS A O 1
ATOM 2154 N N . ASN A 1 273 ? 4.176 -5.16 -17.391 1 86.88 273 ASN A N 1
ATOM 2155 C CA . ASN A 1 273 ? 4.145 -6.148 -18.453 1 86.88 273 ASN A CA 1
ATOM 2156 C C . ASN A 1 273 ? 4.727 -7.484 -18 1 86.88 273 ASN A C 1
ATOM 2158 O O . ASN A 1 273 ? 5.359 -8.188 -18.797 1 86.88 273 ASN A O 1
ATOM 2162 N N . TRP A 1 274 ? 4.566 -7.809 -16.781 1 89.38 274 TRP A N 1
ATOM 2163 C CA . TRP A 1 274 ? 5.184 -9 -16.203 1 89.38 274 TRP A CA 1
ATOM 2164 C C . TRP A 1 274 ? 4.727 -10.258 -16.938 1 89.38 274 TRP A C 1
ATOM 2166 O O . TRP A 1 274 ? 5.5 -11.203 -17.109 1 89.38 274 TRP A O 1
ATOM 2176 N N . ARG A 1 275 ? 3.453 -10.336 -17.391 1 90.56 275 ARG A N 1
ATOM 2177 C CA . ARG A 1 275 ? 2.91 -11.516 -18.047 1 90.56 275 ARG A CA 1
ATOM 2178 C C . ARG A 1 275 ? 3.652 -11.812 -19.344 1 90.56 275 ARG A C 1
ATOM 2180 O O . ARG A 1 275 ? 4.012 -12.961 -19.609 1 90.56 275 ARG A O 1
ATOM 2187 N N . ASP A 1 276 ? 3.885 -10.781 -20.078 1 90.31 276 ASP A N 1
ATOM 2188 C CA . ASP A 1 276 ? 4.637 -10.938 -21.328 1 90.31 276 ASP A CA 1
ATOM 2189 C C . ASP A 1 276 ? 6.055 -11.438 -21.047 1 90.31 276 ASP A C 1
ATOM 2191 O O . ASP A 1 276 ? 6.562 -12.312 -21.75 1 90.31 276 ASP A O 1
ATOM 2195 N N . GLN A 1 277 ? 6.652 -10.875 -20.094 1 91 277 GLN A N 1
ATOM 2196 C CA . GLN A 1 277 ? 7.996 -11.289 -19.703 1 91 277 GLN A CA 1
ATOM 2197 C C . GLN A 1 277 ? 8.016 -12.75 -19.25 1 91 277 GLN A C 1
ATOM 2199 O O . GLN A 1 277 ? 8.922 -13.5 -19.594 1 91 277 GLN A O 1
ATOM 2204 N N . PHE A 1 278 ? 7.012 -13.062 -18.547 1 93.38 278 PHE A N 1
ATOM 2205 C CA . PHE A 1 278 ? 6.875 -14.43 -18.047 1 93.38 278 PHE A CA 1
ATOM 2206 C C . PHE A 1 278 ? 6.75 -15.414 -19.203 1 93.38 278 PHE A C 1
ATOM 2208 O O . PHE A 1 278 ? 7.473 -16.406 -19.266 1 93.38 278 PHE A O 1
ATOM 2215 N N . ASP A 1 279 ? 5.875 -15.109 -20.094 1 92.5 279 ASP A N 1
ATOM 2216 C CA . ASP A 1 279 ? 5.633 -15.984 -21.25 1 92.5 279 ASP A CA 1
ATOM 2217 C C . ASP A 1 279 ? 6.875 -16.109 -22.125 1 92.5 279 ASP A C 1
ATOM 2219 O O . ASP A 1 279 ? 7.211 -17.188 -22.594 1 92.5 279 ASP A O 1
ATOM 2223 N N . GLN A 1 280 ? 7.527 -15.055 -22.312 1 93.38 280 GLN A N 1
ATOM 2224 C CA . GLN A 1 280 ? 8.742 -15.07 -23.109 1 93.38 280 GLN A CA 1
ATOM 2225 C C . GLN A 1 280 ? 9.828 -15.914 -22.453 1 93.38 280 GLN A C 1
ATOM 2227 O O . GLN A 1 280 ? 10.531 -16.672 -23.141 1 93.38 280 GLN A O 1
ATOM 2232 N N . ALA A 1 281 ? 9.945 -15.766 -21.172 1 93.88 281 ALA A N 1
ATOM 2233 C CA . ALA A 1 281 ? 10.93 -16.547 -20.438 1 93.88 281 ALA A CA 1
ATOM 2234 C C . ALA A 1 281 ? 10.617 -18.047 -20.531 1 93.88 281 ALA A C 1
ATOM 2236 O O . ALA A 1 281 ? 11.523 -18.859 -20.703 1 93.88 281 ALA A O 1
ATOM 2237 N N . LEU A 1 282 ? 9.391 -18.406 -20.438 1 94.12 282 LEU A N 1
ATOM 2238 C CA . LEU A 1 282 ? 8.992 -19.797 -20.562 1 94.12 282 LEU A CA 1
ATOM 2239 C C . LEU A 1 282 ? 9.328 -20.359 -21.938 1 94.12 282 LEU A C 1
ATOM 2241 O O . LEU A 1 282 ? 9.828 -21.469 -22.062 1 94.12 282 LEU A O 1
ATOM 2245 N N . GLU A 1 283 ? 9.07 -19.562 -22.922 1 91.94 283 GLU A N 1
ATOM 2246 C CA . GLU A 1 283 ? 9.266 -19.984 -24.297 1 91.94 283 GLU A CA 1
ATOM 2247 C C . GLU A 1 283 ? 10.75 -20.141 -24.625 1 91.94 283 GLU A C 1
ATOM 2249 O O . GLU A 1 283 ? 11.133 -20.953 -25.469 1 91.94 283 GLU A O 1
ATOM 2254 N N . SER A 1 284 ? 11.555 -19.438 -23.984 1 91.5 284 SER A N 1
ATOM 2255 C CA . SER A 1 284 ? 12.992 -19.453 -24.266 1 91.5 284 SER A CA 1
ATOM 2256 C C . SER A 1 284 ? 13.609 -20.797 -23.891 1 91.5 284 SER A C 1
ATOM 2258 O O . SER A 1 284 ? 14.617 -21.203 -24.469 1 91.5 284 SER A O 1
ATOM 2260 N N . GLY A 1 285 ? 13.125 -21.406 -22.891 1 89.31 285 GLY A N 1
ATOM 2261 C CA . GLY A 1 285 ? 13.648 -22.688 -22.422 1 89.31 285 GLY A CA 1
ATOM 2262 C C . GLY A 1 285 ? 14.945 -22.547 -21.641 1 89.31 285 GLY A C 1
ATOM 2263 O O . GLY A 1 285 ? 15.625 -23.547 -21.391 1 89.31 285 GLY A O 1
ATOM 2264 N N . ILE A 1 286 ? 15.289 -21.297 -21.359 1 88.75 286 ILE A N 1
ATOM 2265 C CA . ILE A 1 286 ? 16.5 -21.031 -20.594 1 88.75 286 ILE A CA 1
ATOM 2266 C C . ILE A 1 286 ? 16.125 -20.562 -19.188 1 88.75 286 ILE A C 1
ATOM 2268 O O . ILE A 1 286 ? 15.125 -19.875 -19 1 88.75 286 ILE A O 1
ATOM 2272 N N . ARG A 1 287 ? 16.953 -20.969 -18.281 1 87.31 287 ARG A N 1
ATOM 2273 C CA . ARG A 1 287 ? 16.734 -20.562 -16.906 1 87.31 287 ARG A CA 1
ATOM 2274 C C . ARG A 1 287 ? 16.719 -19.031 -16.781 1 87.31 287 ARG A C 1
ATOM 2276 O O . ARG A 1 287 ? 17.656 -18.375 -17.219 1 87.31 287 ARG A O 1
ATOM 2283 N N . TRP A 1 288 ? 15.625 -18.562 -16.219 1 86.62 288 TRP A N 1
ATOM 2284 C CA . TRP A 1 288 ? 15.414 -17.125 -16.109 1 86.62 288 TRP A CA 1
ATOM 2285 C C . TRP A 1 288 ? 16.172 -16.547 -14.906 1 86.62 288 TRP A C 1
ATOM 2287 O O . TRP A 1 288 ? 16.203 -17.172 -13.836 1 86.62 288 TRP A O 1
ATOM 2297 N N . SER A 1 289 ? 16.891 -15.5 -15.125 1 79.19 289 SER A N 1
ATOM 2298 C CA . SER A 1 289 ? 17.562 -14.789 -14.039 1 79.19 289 SER A CA 1
ATOM 2299 C C . SER A 1 289 ? 17.125 -13.32 -14 1 79.19 289 SER A C 1
ATOM 2301 O O . SER A 1 289 ? 16.938 -12.695 -15.039 1 79.19 289 SER A O 1
ATOM 2303 N N . PRO A 1 290 ? 16.75 -12.969 -12.758 1 68.62 290 PRO A N 1
ATOM 2304 C CA . PRO A 1 290 ? 16.328 -11.57 -12.641 1 68.62 290 PRO A CA 1
ATOM 2305 C C . PRO A 1 290 ? 17.391 -10.594 -13.164 1 68.62 290 PRO A C 1
ATOM 2307 O O . PRO A 1 290 ? 18.578 -10.859 -13.07 1 68.62 290 PRO A O 1
ATOM 2310 N N . LYS A 1 291 ? 16.812 -9.695 -13.992 1 55.78 291 LYS A N 1
ATOM 2311 C CA . LYS A 1 291 ? 17.734 -8.664 -14.461 1 55.78 291 LYS A CA 1
ATOM 2312 C C . LYS A 1 291 ? 18.031 -7.648 -13.359 1 55.78 291 LYS A C 1
ATOM 2314 O O . LYS A 1 291 ? 17.125 -7.262 -12.609 1 55.78 291 LYS A O 1
ATOM 2319 N N . MET B 1 1 ? -10.797 41.344 -30.719 1 22.88 1 MET B N 1
ATOM 2320 C CA . MET B 1 1 ? -10.039 41.031 -29.516 1 22.88 1 MET B CA 1
ATOM 2321 C C . MET B 1 1 ? -9.031 39.938 -29.766 1 22.88 1 MET B C 1
ATOM 2323 O O . MET B 1 1 ? -8.328 39.5 -28.844 1 22.88 1 MET B O 1
ATOM 2327 N N . ILE B 1 2 ? -9.195 39.344 -30.891 1 31.45 2 ILE B N 1
ATOM 2328 C CA . ILE B 1 2 ? -8.406 38.406 -31.688 1 31.45 2 ILE B CA 1
ATOM 2329 C C . ILE B 1 2 ? -7.098 39.062 -32.125 1 31.45 2 ILE B C 1
ATOM 2331 O O . ILE B 1 2 ? -6.055 38.406 -32.188 1 31.45 2 ILE B O 1
ATOM 2335 N N . ASP B 1 3 ? -7.23 40.344 -32.375 1 31.78 3 ASP B N 1
ATOM 2336 C CA . ASP B 1 3 ? -6.25 41.125 -33.094 1 31.78 3 ASP B CA 1
ATOM 2337 C C . ASP B 1 3 ? -5.012 41.406 -32.25 1 31.78 3 ASP B C 1
ATOM 2339 O O . ASP B 1 3 ? -3.9 41.531 -32.781 1 31.78 3 ASP B O 1
ATOM 2343 N N . GLY B 1 4 ? -5.227 41.594 -30.969 1 27.62 4 GLY B N 1
ATOM 2344 C CA . GLY B 1 4 ? -4.176 42.094 -30.094 1 27.62 4 GLY B CA 1
ATOM 2345 C C . GLY B 1 4 ? -3.123 41.062 -29.781 1 27.62 4 GLY B C 1
ATOM 2346 O O . GLY B 1 4 ? -2.094 41.344 -29.172 1 27.62 4 GLY B O 1
ATOM 2347 N N . LEU B 1 5 ? -3.502 39.75 -29.922 1 31.81 5 LEU B N 1
ATOM 2348 C CA . LEU B 1 5 ? -2.572 38.656 -29.688 1 31.81 5 LEU B CA 1
ATOM 2349 C C . LEU B 1 5 ? -1.479 38.656 -30.75 1 31.81 5 LEU B C 1
ATOM 2351 O O . LEU B 1 5 ? -0.394 38.094 -30.516 1 31.81 5 LEU B O 1
ATOM 2355 N N . ARG B 1 6 ? -1.778 39.188 -31.906 1 29.44 6 ARG B N 1
ATOM 2356 C CA . ARG B 1 6 ? -0.892 39.156 -33.062 1 29.44 6 ARG B CA 1
ATOM 2357 C C . ARG B 1 6 ? 0.345 40 -32.844 1 29.44 6 ARG B C 1
ATOM 2359 O O . ARG B 1 6 ? 1.44 39.656 -33.281 1 29.44 6 ARG B O 1
ATOM 2366 N N . LYS B 1 7 ? 0.004 41.188 -32.312 1 33.81 7 LYS B N 1
ATOM 2367 C CA . LYS B 1 7 ? 1.054 42.188 -32.344 1 33.81 7 LYS B CA 1
ATOM 2368 C C . LYS B 1 7 ? 2.238 41.781 -31.453 1 33.81 7 LYS B C 1
ATOM 2370 O O . LYS B 1 7 ? 3.373 42.188 -31.719 1 33.81 7 LYS B O 1
ATOM 2375 N N . PHE B 1 8 ? 1.885 41.062 -30.297 1 31.19 8 PHE B N 1
ATOM 2376 C CA . PHE B 1 8 ? 2.918 40.812 -29.297 1 31.19 8 PHE B CA 1
ATOM 2377 C C . PHE B 1 8 ? 3.941 39.812 -29.812 1 31.19 8 PHE B C 1
ATOM 2379 O O . PHE B 1 8 ? 5.078 39.781 -29.344 1 31.19 8 PHE B O 1
ATOM 2386 N N . LEU B 1 9 ? 3.594 38.906 -30.766 1 33.06 9 LEU B N 1
ATOM 2387 C CA . LEU B 1 9 ? 4.477 37.875 -31.328 1 33.06 9 LEU B CA 1
ATOM 2388 C C . LEU B 1 9 ? 5.496 38.5 -32.281 1 33.06 9 LEU B C 1
ATOM 2390 O O . LEU B 1 9 ? 6.43 37.844 -32.719 1 33.06 9 LEU B O 1
ATOM 2394 N N . ASN B 1 10 ? 5.176 39.656 -32.844 1 29.91 10 ASN B N 1
ATOM 2395 C CA . ASN B 1 10 ? 6.047 40.031 -33.938 1 29.91 10 ASN B CA 1
ATOM 2396 C C . ASN B 1 10 ? 7.375 40.594 -33.438 1 29.91 10 ASN B C 1
ATOM 2398 O O . ASN B 1 10 ? 8.203 41.062 -34.219 1 29.91 10 ASN B O 1
ATOM 2402 N N . GLY B 1 11 ? 7.363 41.312 -32.25 1 29.09 11 GLY B N 1
ATOM 2403 C CA . GLY B 1 11 ? 8.57 42.125 -32.125 1 29.09 11 GLY B CA 1
ATOM 2404 C C . GLY B 1 11 ? 9.836 41.281 -31.984 1 29.09 11 GLY B C 1
ATOM 2405 O O . GLY B 1 11 ? 9.773 40.094 -31.672 1 29.09 11 GLY B O 1
ATOM 2406 N N . SER B 1 12 ? 11.141 41.844 -32.25 1 32.25 12 SER B N 1
ATOM 2407 C CA . SER B 1 12 ? 12.539 41.5 -32.531 1 32.25 12 SER B CA 1
ATOM 2408 C C . SER B 1 12 ? 13.133 40.656 -31.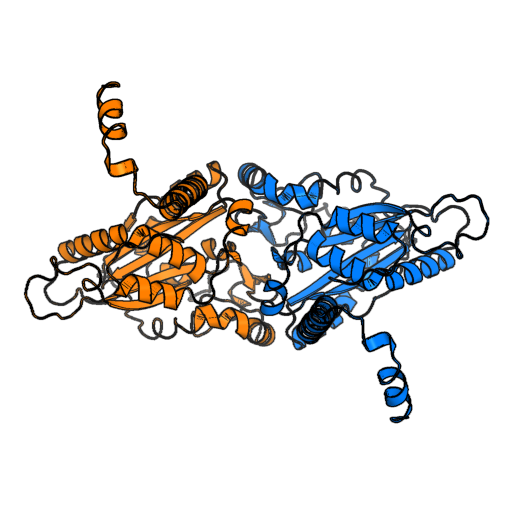422 1 32.25 12 SER B C 1
ATOM 2410 O O . SER B 1 12 ? 14.297 40.25 -31.5 1 32.25 12 SER B O 1
ATOM 2412 N N . VAL B 1 13 ? 12.586 40.781 -30.234 1 30.62 13 VAL B N 1
ATOM 2413 C CA . VAL B 1 13 ? 13.406 40.25 -29.141 1 30.62 13 VAL B CA 1
ATOM 2414 C C . VAL B 1 13 ? 13.461 38.719 -29.234 1 30.62 13 VAL B C 1
ATOM 2416 O O . VAL B 1 13 ? 14.047 38.062 -28.375 1 30.62 13 VAL B O 1
ATOM 2419 N N . VAL B 1 14 ? 12.727 38.062 -30.203 1 32.28 14 VAL B N 1
ATOM 2420 C CA . VAL B 1 14 ? 12.695 36.594 -30.406 1 32.28 14 VAL B CA 1
ATOM 2421 C C . VAL B 1 14 ? 14.078 36.125 -30.844 1 32.28 14 VAL B C 1
ATOM 2423 O O . VAL B 1 14 ? 14.273 34.938 -31.078 1 32.28 14 VAL B O 1
ATOM 2426 N N . GLU B 1 15 ? 14.812 37.031 -31.359 1 32.38 15 GLU B N 1
ATOM 2427 C CA . GLU B 1 15 ? 15.984 36.562 -32.094 1 32.38 15 GLU B CA 1
ATOM 2428 C C . GLU B 1 15 ? 16.938 35.781 -31.188 1 32.38 15 GLU B C 1
ATOM 2430 O O . GLU B 1 15 ? 17.547 34.812 -31.609 1 32.38 15 GLU B O 1
ATOM 2435 N N . ARG B 1 16 ? 17.453 36.531 -30.234 1 33.78 16 ARG B N 1
ATOM 2436 C CA . ARG B 1 16 ? 18.672 36 -29.641 1 33.78 16 ARG B CA 1
ATOM 2437 C C . ARG B 1 16 ? 18.359 34.875 -28.641 1 33.78 16 ARG B C 1
ATOM 2439 O O . ARG B 1 16 ? 19.078 34.688 -27.656 1 33.78 16 ARG B O 1
ATOM 2446 N N . LEU B 1 17 ? 17.078 34.438 -28.609 1 32.97 17 LEU B N 1
ATOM 2447 C CA . LEU B 1 17 ? 16.844 33.5 -27.531 1 32.97 17 LEU B CA 1
ATOM 2448 C C . LEU B 1 17 ? 17.531 32.156 -27.812 1 32.97 17 LEU B C 1
ATOM 2450 O O . LEU B 1 17 ? 17.344 31.578 -28.875 1 32.97 17 LEU B O 1
ATOM 2454 N N . GLU B 1 18 ? 18.672 31.953 -27.188 1 36.75 18 GLU B N 1
ATOM 2455 C CA . GLU B 1 18 ? 19.453 30.75 -27.406 1 36.75 18 GLU B CA 1
ATOM 2456 C C . GLU B 1 18 ? 18.578 29.5 -27.359 1 36.75 18 GLU B C 1
ATOM 2458 O O . GLU B 1 18 ? 17.547 29.484 -26.688 1 36.75 18 GLU B O 1
ATOM 2463 N N . PRO B 1 19 ? 18.859 28.531 -28.219 1 38.81 19 PRO B N 1
ATOM 2464 C CA . PRO B 1 19 ? 18.141 27.25 -28.328 1 38.81 19 PRO B CA 1
ATOM 2465 C C . PRO B 1 19 ? 17.859 26.625 -26.969 1 38.81 19 PRO B C 1
ATOM 2467 O O . PRO B 1 19 ? 16.938 25.812 -26.844 1 38.81 19 PRO B O 1
ATOM 2470 N N . ARG B 1 20 ? 18.641 27 -26.016 1 40.84 20 ARG B N 1
ATOM 2471 C CA . ARG B 1 20 ? 18.438 26.469 -24.672 1 40.84 20 ARG B CA 1
ATOM 2472 C C . ARG B 1 20 ? 17.156 27.031 -24.047 1 40.84 20 ARG B C 1
ATOM 2474 O O . ARG B 1 20 ? 16.578 26.406 -23.156 1 40.84 20 ARG B O 1
ATOM 2481 N N . SER B 1 21 ? 16.812 28.219 -24.359 1 36.22 21 SER B N 1
ATOM 2482 C CA . SER B 1 21 ? 15.625 28.859 -23.797 1 36.22 21 SER B CA 1
ATOM 2483 C C . SER B 1 21 ? 14.352 28.219 -24.359 1 36.22 21 SER B C 1
ATOM 2485 O O . SER B 1 21 ? 13.328 28.172 -23.672 1 36.22 21 SER B O 1
ATOM 2487 N N . LEU B 1 22 ? 14.414 27.875 -25.594 1 41.69 22 LEU B N 1
ATOM 2488 C CA . LEU B 1 22 ? 13.227 27.266 -26.156 1 41.69 22 LEU B CA 1
ATOM 2489 C C . LEU B 1 22 ? 12.992 25.875 -25.562 1 41.69 22 LEU B C 1
ATOM 2491 O O . LEU B 1 22 ? 11.844 25.469 -25.375 1 41.69 22 LEU B O 1
ATOM 2495 N N . LEU B 1 23 ? 14.109 25.172 -25.359 1 39.56 23 LEU B N 1
ATOM 2496 C CA . LEU B 1 23 ? 13.938 23.859 -24.766 1 39.56 23 LEU B CA 1
ATOM 2497 C C . LEU B 1 23 ? 13.391 23.984 -23.344 1 39.56 23 LEU B C 1
ATOM 2499 O O . LEU B 1 23 ? 12.562 23.172 -22.922 1 39.56 23 LEU B O 1
ATOM 2503 N N . VAL B 1 24 ? 13.766 25.062 -22.703 1 36.44 24 VAL B N 1
ATOM 2504 C CA . VAL B 1 24 ? 13.234 25.312 -21.359 1 36.44 24 VAL B CA 1
ATOM 2505 C C . VAL B 1 24 ? 11.758 25.672 -21.453 1 36.44 24 VAL B C 1
ATOM 2507 O O . VAL B 1 24 ? 10.953 25.234 -20.625 1 36.44 24 VAL B O 1
ATOM 2510 N N . ILE B 1 25 ? 11.375 26.344 -22.469 1 38.28 25 ILE B N 1
ATOM 2511 C CA . ILE B 1 25 ? 9.977 26.703 -22.641 1 38.28 25 ILE B CA 1
ATOM 2512 C C . ILE B 1 25 ? 9.156 25.453 -22.984 1 38.28 25 ILE B C 1
ATOM 2514 O O . ILE B 1 25 ? 8.078 25.234 -22.422 1 38.28 25 ILE B O 1
ATOM 2518 N N . ALA B 1 26 ? 9.727 24.641 -23.891 1 37.47 26 ALA B N 1
ATOM 2519 C CA . ALA B 1 26 ? 8.984 23.438 -24.266 1 37.47 26 ALA B CA 1
ATOM 2520 C C . ALA B 1 26 ? 8.859 22.484 -23.078 1 37.47 26 ALA B C 1
ATOM 2522 O O . ALA B 1 26 ? 7.793 21.906 -22.859 1 37.47 26 ALA B O 1
ATOM 2523 N N . LEU B 1 27 ? 9.906 22.375 -22.297 1 37.19 27 LEU B N 1
ATOM 2524 C CA . LEU B 1 27 ? 9.852 21.531 -21.109 1 37.19 27 LEU B CA 1
ATOM 2525 C C . LEU B 1 27 ? 8.93 22.125 -20.047 1 37.19 27 LEU B C 1
ATOM 2527 O O . LEU B 1 27 ? 8.273 21.406 -19.297 1 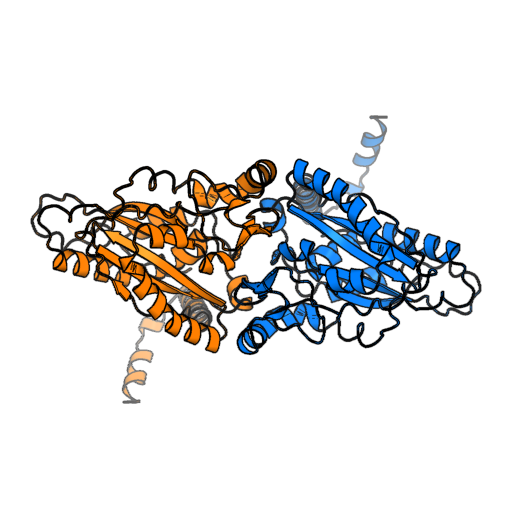37.19 27 LEU B O 1
ATOM 2531 N N . SER B 1 28 ? 8.82 23.391 -19.953 1 33.75 28 SER B N 1
ATOM 2532 C CA . SER B 1 28 ? 7.863 24.078 -19.094 1 33.75 28 SER B CA 1
ATOM 2533 C C . SER B 1 28 ? 6.426 23.797 -19.516 1 33.75 28 SER B C 1
ATOM 2535 O O . SER B 1 28 ? 5.547 23.625 -18.672 1 33.75 28 SER B O 1
ATOM 2537 N N . ILE B 1 29 ? 6.16 23.797 -20.75 1 37.16 29 ILE B N 1
ATOM 2538 C CA . ILE B 1 29 ? 4.816 23.516 -21.25 1 37.16 29 ILE B CA 1
ATOM 2539 C C . ILE B 1 29 ? 4.445 22.062 -20.969 1 37.16 29 ILE B C 1
ATOM 2541 O O . ILE B 1 29 ? 3.328 21.781 -20.531 1 37.16 29 ILE B O 1
ATOM 2545 N N . LEU B 1 30 ? 5.395 21.125 -21.156 1 33.94 30 LEU B N 1
ATOM 2546 C CA . LEU B 1 30 ? 5.086 19.734 -20.875 1 33.94 30 LEU B CA 1
ATOM 2547 C C . LEU B 1 30 ? 4.871 19.516 -19.375 1 33.94 30 LEU B C 1
ATOM 2549 O O . LEU B 1 30 ? 3.969 18.781 -18.969 1 33.94 30 LEU B O 1
ATOM 2553 N N . ILE B 1 31 ? 5.609 20.141 -18.484 1 33.44 31 ILE B N 1
ATOM 2554 C CA . ILE B 1 31 ? 5.414 20.125 -17.031 1 33.44 31 ILE B CA 1
ATOM 2555 C C . ILE B 1 31 ? 4.039 20.688 -16.703 1 33.44 31 ILE B C 1
ATOM 2557 O O . ILE B 1 31 ? 3.32 20.141 -15.859 1 33.44 31 ILE B O 1
ATOM 2561 N N . VAL B 1 32 ? 3.586 21.812 -17.297 1 34.12 32 VAL B N 1
ATOM 2562 C CA . VAL B 1 32 ? 2.268 22.422 -17.141 1 34.12 32 VAL B CA 1
ATOM 2563 C C . VAL B 1 32 ? 1.19 21.453 -17.625 1 34.12 32 VAL B C 1
ATOM 2565 O O . VAL B 1 32 ? 0.139 21.312 -17 1 34.12 32 VAL B O 1
ATOM 2568 N N . LEU B 1 33 ? 1.318 20.797 -18.766 1 35.44 33 LEU B N 1
ATOM 2569 C CA . LEU B 1 33 ? 0.342 19.828 -19.25 1 35.44 33 LEU B CA 1
ATOM 2570 C C . LEU B 1 33 ? 0.288 18.609 -18.359 1 35.44 33 LEU B C 1
ATOM 2572 O O . LEU B 1 33 ? -0.789 18.062 -18.109 1 35.44 33 LEU B O 1
ATOM 2576 N N . LEU B 1 34 ? 1.378 17.984 -17.906 1 35.31 34 LEU B N 1
ATOM 2577 C CA . LEU B 1 34 ? 1.36 16.906 -16.938 1 35.31 34 LEU B CA 1
ATOM 2578 C C . LEU B 1 34 ? 0.892 17.406 -15.578 1 35.31 34 LEU B C 1
ATOM 2580 O O . LEU B 1 34 ? 0.433 16.625 -14.742 1 35.31 34 LEU B O 1
ATOM 2584 N N . GLN B 1 35 ? 1.164 18.578 -15.016 1 34.94 35 GLN B N 1
ATOM 2585 C CA . GLN B 1 35 ? 0.524 19.344 -13.953 1 34.94 35 GLN B CA 1
ATOM 2586 C C . GLN B 1 35 ? -0.99 19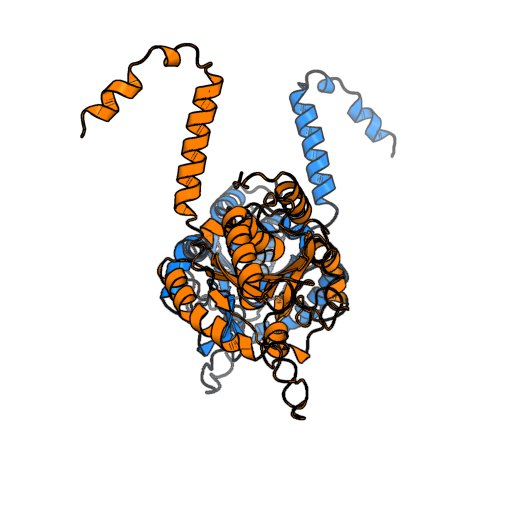.391 -14.141 1 34.94 35 GLN B C 1
ATOM 2588 O O . GLN B 1 35 ? -1.74 19.438 -13.164 1 34.94 35 GLN B O 1
ATOM 2593 N N . ASN B 1 36 ? -1.593 19.703 -15.242 1 35 36 ASN B N 1
ATOM 2594 C CA . ASN B 1 36 ? -3.023 19.766 -15.523 1 35 36 ASN B CA 1
ATOM 2595 C C . ASN B 1 36 ? -3.711 18.422 -15.266 1 35 36 ASN B C 1
ATOM 2597 O O . ASN B 1 36 ? -4.902 18.391 -14.953 1 35 36 ASN B O 1
ATOM 2601 N N . ARG B 1 37 ? -3.176 17.359 -15.586 1 36.28 37 ARG B N 1
ATOM 2602 C CA . ARG B 1 37 ? -3.906 16.125 -15.297 1 36.28 37 ARG B CA 1
ATOM 2603 C C . ARG B 1 37 ? -3.867 15.805 -13.812 1 36.28 37 ARG B C 1
ATOM 2605 O O . ARG B 1 37 ? -4.602 14.93 -13.344 1 36.28 37 ARG B O 1
ATOM 2612 N N . PHE B 1 38 ? -2.793 15.938 -13.109 1 37.44 38 PHE B N 1
ATOM 2613 C CA . PHE B 1 38 ? -2.863 15.742 -11.664 1 37.44 38 PHE B CA 1
ATOM 2614 C C . PHE B 1 38 ? -3.676 16.859 -11.008 1 37.44 38 PHE B C 1
ATOM 2616 O O . PHE B 1 38 ? -3.111 17.781 -10.438 1 37.44 38 PHE B O 1
ATOM 2623 N N . ARG B 1 39 ? -4.68 17.391 -11.531 1 39.16 39 ARG B N 1
ATOM 2624 C CA . ARG B 1 39 ? -5.461 18.312 -10.703 1 39.16 39 ARG B CA 1
ATOM 2625 C C . ARG B 1 39 ? -5.633 17.75 -9.297 1 39.16 39 ARG B C 1
ATOM 2627 O O . ARG B 1 39 ? -6.539 16.953 -9.039 1 39.16 39 ARG B O 1
ATOM 2634 N N . LEU B 1 40 ? -4.523 17.281 -8.641 1 43.28 40 LEU B N 1
ATOM 2635 C CA . LEU B 1 40 ? -4.762 17.234 -7.203 1 43.28 40 LEU B CA 1
ATOM 2636 C C . LEU B 1 40 ? -5.641 18.406 -6.77 1 43.28 40 LEU B C 1
ATOM 2638 O O . LEU B 1 40 ? -5.328 19.562 -7.051 1 43.28 40 LEU B O 1
ATOM 2642 N N . VAL B 1 41 ? -6.883 18.266 -6.977 1 37.97 41 VAL B N 1
ATOM 2643 C CA . VAL B 1 41 ? -7.871 19.266 -6.578 1 37.97 41 VAL B CA 1
ATOM 2644 C C . VAL B 1 41 ? -7.648 19.656 -5.121 1 37.97 41 VAL B C 1
ATOM 2646 O O . VAL B 1 41 ? -7.836 18.844 -4.215 1 37.97 41 VAL B O 1
ATOM 2649 N N . ILE B 1 42 ? -6.547 20.297 -4.895 1 43.41 42 ILE B N 1
ATOM 2650 C CA . ILE B 1 42 ? -6.562 20.922 -3.578 1 43.41 42 ILE B CA 1
ATOM 2651 C C . ILE B 1 42 ? -7.867 21.703 -3.391 1 43.41 42 ILE B C 1
ATOM 2653 O O . ILE B 1 42 ? -8.164 22.625 -4.152 1 43.41 42 ILE B O 1
ATOM 2657 N N . GLN B 1 43 ? -8.953 21.109 -3.084 1 40.09 43 GLN B N 1
ATOM 2658 C CA . GLN B 1 43 ? -10.102 21.938 -2.719 1 40.09 43 GLN B CA 1
ATOM 2659 C C . GLN B 1 43 ? -9.789 22.812 -1.517 1 40.09 43 GLN B C 1
ATOM 2661 O O . GLN B 1 43 ? -8.789 22.594 -0.823 1 40.09 43 GLN B O 1
ATOM 2666 N N . GLY B 1 44 ? -10.953 23.484 -0.957 1 36.72 44 GLY B N 1
ATOM 2667 C CA . GLY B 1 44 ? -11.266 24.609 -0.078 1 36.72 44 GLY B CA 1
ATOM 2668 C C . GLY B 1 44 ? -10.742 24.422 1.333 1 36.72 44 GLY B C 1
ATOM 2669 O O . GLY B 1 44 ? -10.625 23.281 1.812 1 36.72 44 GLY B O 1
ATOM 2670 N N . THR B 1 45 ? -9.805 25.344 1.696 1 45.38 45 THR B N 1
ATOM 2671 C CA . THR B 1 45 ? -9.438 25.625 3.08 1 45.38 45 THR B CA 1
ATOM 2672 C C . THR B 1 45 ? -10.68 25.656 3.969 1 45.38 45 THR B C 1
ATOM 2674 O O . THR B 1 45 ? -11.664 26.328 3.652 1 45.38 45 THR B O 1
ATOM 2677 N N . ILE B 1 46 ? -11.039 24.703 4.695 1 44.81 46 ILE B N 1
ATOM 2678 C CA . ILE B 1 46 ? -12.062 24.828 5.727 1 44.81 46 ILE B CA 1
ATOM 2679 C C . ILE B 1 46 ? -11.469 25.484 6.969 1 44.81 46 ILE B C 1
ATOM 2681 O O . ILE B 1 46 ? -10.391 25.094 7.426 1 44.81 46 ILE B O 1
ATOM 2685 N N . ARG B 1 47 ? -11.914 26.797 7.227 1 44.12 47 ARG B N 1
ATOM 2686 C CA . ARG B 1 47 ? -11.555 27.594 8.391 1 44.12 47 ARG B CA 1
ATOM 2687 C C . ARG B 1 47 ? -12.195 27.031 9.664 1 44.12 47 ARG B C 1
ATOM 2689 O O . ARG B 1 47 ? -13.406 26.844 9.719 1 44.12 47 ARG B O 1
ATOM 2696 N N . TYR B 1 48 ? -11.625 26.125 10.391 1 44.09 48 TYR B N 1
ATOM 2697 C CA . TYR B 1 48 ? -12.312 25.812 11.641 1 44.09 48 TYR B CA 1
ATOM 2698 C C . TYR B 1 48 ? -11.586 26.422 12.828 1 44.09 48 TYR B C 1
ATOM 2700 O O . TYR B 1 48 ? -10.352 26.469 12.859 1 44.09 48 TYR B O 1
ATOM 2708 N N . VAL B 1 49 ? -12.336 27.406 13.453 1 40.66 49 VAL B N 1
ATOM 2709 C CA . VAL B 1 49 ? -11.938 27.969 14.734 1 40.66 49 VAL B CA 1
ATOM 2710 C C . VAL B 1 49 ? -12.25 26.984 15.859 1 40.66 49 VAL B C 1
ATOM 2712 O O . VAL B 1 49 ? -13.398 26.562 16.016 1 40.66 49 VAL B O 1
ATOM 2715 N N . ILE B 1 50 ? -11.297 26.266 16.312 1 43.34 50 ILE B N 1
ATOM 2716 C CA . ILE B 1 50 ? -11.531 25.453 17.5 1 43.34 50 ILE B CA 1
ATOM 2717 C C . ILE B 1 50 ? -11.578 26.328 18.75 1 43.34 50 ILE B C 1
ATOM 2719 O O . ILE B 1 50 ? -10.648 27.094 19 1 43.34 50 ILE B O 1
ATOM 2723 N N . ASP B 1 51 ? -12.727 26.797 19.234 1 35.19 51 ASP B N 1
ATOM 2724 C CA . ASP B 1 51 ? -12.828 27.438 20.547 1 35.19 51 ASP B CA 1
ATOM 2725 C C . ASP B 1 51 ? -12.508 26.438 21.656 1 35.19 51 ASP B C 1
ATOM 2727 O O . ASP B 1 51 ? -13.312 25.547 21.953 1 35.19 51 ASP B O 1
ATOM 2731 N N . ASN B 1 52 ? -11.305 26.25 21.859 1 37.81 52 ASN B N 1
ATOM 2732 C CA . ASN B 1 52 ? -10.867 25.422 22.984 1 37.81 52 ASN B CA 1
ATOM 2733 C C . ASN B 1 52 ? -11.328 25.984 24.312 1 37.81 52 ASN B C 1
ATOM 2735 O O . ASN B 1 52 ? -10.812 25.594 25.375 1 37.81 52 ASN B O 1
ATOM 2739 N N . THR B 1 53 ? -11.984 27.141 24.5 1 34.53 53 THR B N 1
ATOM 2740 C CA . THR B 1 53 ? -12.328 27.578 25.859 1 34.53 53 THR B CA 1
ATOM 2741 C C . THR B 1 53 ? -13.18 26.531 26.562 1 34.53 53 THR B C 1
ATOM 2743 O O . THR B 1 53 ? -13.531 26.703 27.734 1 34.53 53 THR B O 1
ATOM 2746 N N . LYS B 1 54 ? -14.234 26.016 26.031 1 37.06 54 LYS B N 1
ATOM 2747 C CA . LYS B 1 54 ? -15.031 25.125 26.859 1 37.06 54 LYS B CA 1
ATOM 2748 C C . LYS B 1 54 ? -14.234 23.875 27.25 1 37.06 54 LYS B C 1
ATOM 2750 O O . LYS B 1 54 ? -13.477 23.344 26.453 1 37.06 54 LYS B O 1
ATOM 2755 N N . GLY B 1 55 ? -13.797 23.641 28.562 1 35.56 55 GLY B N 1
ATOM 2756 C CA . GLY B 1 55 ? -13.07 22.547 29.188 1 35.56 55 GLY B CA 1
ATOM 2757 C C . GLY B 1 55 ? -13.344 21.203 28.547 1 35.56 55 GLY B C 1
ATOM 2758 O O . GLY B 1 55 ? -14.312 21.047 27.797 1 35.56 55 GLY B O 1
ATOM 2759 N N . PRO B 1 56 ? -12.289 20.344 28.5 1 36.28 56 PRO B N 1
ATOM 2760 C CA . PRO B 1 56 ? -12.641 19 28.031 1 36.28 56 PRO B CA 1
ATOM 2761 C C . PRO B 1 56 ? -13.938 18.484 28.641 1 36.28 56 PRO B C 1
ATOM 2763 O O . PRO B 1 56 ? -14.289 18.844 29.75 1 36.28 56 PRO B O 1
ATOM 2766 N N . PRO B 1 57 ? -15 18.375 28.016 1 35.38 57 PRO B N 1
ATOM 2767 C CA . PRO B 1 57 ? -16.016 17.719 28.844 1 35.38 57 PRO B CA 1
ATOM 2768 C C . PRO B 1 57 ? -15.406 16.719 29.828 1 35.38 57 PRO B C 1
ATOM 2770 O O . PRO B 1 57 ? -14.281 16.266 29.625 1 35.38 57 PRO B O 1
ATOM 2773 N N . PRO B 1 58 ? -15.898 16.688 31.125 1 32.59 58 PRO B N 1
ATOM 2774 C CA . PRO B 1 58 ? -15.383 15.656 32.031 1 32.59 58 PRO B CA 1
ATOM 2775 C C . PRO B 1 58 ? -15.055 14.352 31.328 1 32.59 58 PRO B C 1
ATOM 2777 O O . PRO B 1 58 ? -15.633 14.047 30.281 1 32.59 58 PRO B O 1
ATOM 2780 N N . PRO B 1 59 ? -13.812 13.781 31.719 1 31.77 59 PRO B N 1
ATOM 2781 C CA . PRO B 1 59 ? -13.523 12.461 31.156 1 31.77 59 PRO B CA 1
ATOM 2782 C C . PRO B 1 59 ? -14.75 11.562 31.109 1 31.77 59 PRO B C 1
ATOM 2784 O O . PRO B 1 59 ? -15.391 11.32 32.125 1 31.77 59 PRO B O 1
ATOM 2787 N N . SER B 1 60 ? -15.836 11.898 30.641 1 30.62 60 SER B N 1
ATOM 2788 C CA . SER B 1 60 ? -16.766 10.781 30.766 1 30.62 60 SER B CA 1
ATOM 2789 C C . SER B 1 60 ? -16.016 9.445 30.812 1 30.62 60 SER B C 1
ATOM 2791 O O . SER B 1 60 ? -14.969 9.297 30.172 1 30.62 60 SER B O 1
ATOM 2793 N N . SER B 1 61 ? -16.031 8.719 31.953 1 30.17 61 SER B N 1
ATOM 2794 C CA . SER B 1 61 ? -15.469 7.426 32.344 1 30.17 61 SER B CA 1
ATOM 2795 C C . SER B 1 61 ? -15.336 6.504 31.125 1 30.17 61 SER B C 1
ATOM 2797 O O . SER B 1 61 ? -15.023 5.32 31.281 1 30.17 61 SER B O 1
ATOM 2799 N N . SER B 1 62 ? -16.188 6.758 30.203 1 29.91 62 SER B N 1
ATOM 2800 C CA . SER B 1 62 ? -16.016 5.676 29.234 1 29.91 62 SER B CA 1
ATOM 2801 C C . SER B 1 62 ? -14.562 5.555 28.781 1 29.91 62 SER B C 1
ATOM 2803 O O . SER B 1 62 ? -13.914 6.555 28.484 1 29.91 62 SER B O 1
ATOM 2805 N N . SER B 1 63 ? -13.719 4.746 29.422 1 30.28 63 SER B N 1
ATOM 2806 C CA . SER B 1 63 ? -12.391 4.215 29.109 1 30.28 63 SER B CA 1
ATOM 2807 C C . SER B 1 63 ? -11.984 4.535 27.672 1 30.28 63 SER B C 1
ATOM 2809 O O . SER B 1 63 ? -12.828 4.539 26.766 1 30.28 63 SER B O 1
ATOM 2811 N N . SER B 1 64 ? -11.055 5.48 27.469 1 34.12 64 SER B N 1
ATOM 2812 C CA . SER B 1 64 ? -10.25 5.707 26.266 1 34.12 64 SER B CA 1
ATOM 2813 C C . SER B 1 64 ? -10.305 4.508 25.328 1 34.12 64 SER B C 1
ATOM 2815 O O . SER B 1 64 ? -9.406 3.658 25.344 1 34.12 64 SER B O 1
ATOM 2817 N N . ARG B 1 65 ? -11.305 3.836 25.484 1 32.22 65 ARG B N 1
ATOM 2818 C CA . ARG B 1 65 ? -11.43 2.658 24.625 1 32.22 65 ARG B CA 1
ATOM 2819 C C . ARG B 1 65 ? -10.938 2.951 23.219 1 32.22 65 ARG B C 1
ATOM 2821 O O . ARG B 1 65 ? -11.352 3.934 22.594 1 32.22 65 ARG B O 1
ATOM 2828 N N . GLY B 1 66 ? -9.648 2.838 22.891 1 40.66 66 GLY B N 1
ATOM 2829 C CA . GLY B 1 66 ? -8.961 2.676 21.609 1 40.66 66 GLY B CA 1
ATOM 2830 C C . GLY B 1 66 ? -9.906 2.418 20.453 1 40.66 66 GLY B C 1
ATOM 2831 O O . GLY B 1 66 ? -10.93 1.757 20.625 1 40.66 66 GLY B O 1
ATOM 2832 N N . GLY B 1 67 ? -10.25 3.537 19.797 1 44.81 67 GLY B N 1
ATOM 2833 C CA . GLY B 1 67 ? -11.086 3.355 18.625 1 44.81 67 GLY B CA 1
ATOM 2834 C C . GLY B 1 67 ? -11.094 1.929 18.109 1 44.81 67 GLY B C 1
ATOM 2835 O O . GLY B 1 67 ? -10.055 1.265 18.094 1 44.81 67 GLY B O 1
ATOM 2836 N N . THR B 1 68 ? -12.148 1.155 18.359 1 57.91 68 THR B N 1
ATOM 2837 C CA . THR B 1 68 ? -12.531 -0.218 18.062 1 57.91 68 THR B CA 1
ATOM 2838 C C . THR B 1 68 ? -12.398 -0.493 16.562 1 57.91 68 THR B C 1
ATOM 2840 O O . THR B 1 68 ? -12.789 -1.561 16.078 1 57.91 68 THR B O 1
ATOM 2843 N N . GLY B 1 69 ? -11.758 0.559 15.906 1 76.38 69 GLY B N 1
ATOM 2844 C CA . GLY B 1 69 ? -11.75 0.233 14.484 1 76.38 69 GLY B CA 1
ATOM 2845 C C . GLY B 1 69 ? -10.578 -0.647 14.078 1 76.38 69 GLY B C 1
ATOM 2846 O O . GLY B 1 69 ? -9.812 -1.104 14.938 1 76.38 69 GLY B O 1
ATOM 2847 N N . GLU B 1 70 ? -10.648 -1.118 13.055 1 85.56 70 GLU B N 1
ATOM 2848 C CA . GLU B 1 70 ? -9.602 -1.96 12.484 1 85.56 70 GLU B CA 1
ATOM 2849 C C . GLU B 1 70 ? -8.5 -1.116 11.836 1 85.56 70 GLU B C 1
ATOM 2851 O O . GLU B 1 70 ? -8.773 -0.031 11.32 1 85.56 70 GLU B O 1
ATOM 2856 N N . ARG B 1 71 ? -7.266 -1.508 12.141 1 87.62 71 ARG B N 1
ATOM 2857 C CA . ARG B 1 71 ? -6.094 -0.881 11.531 1 87.62 71 ARG B CA 1
ATOM 2858 C C . ARG B 1 71 ? -5.203 -1.92 10.859 1 87.62 71 ARG B C 1
ATOM 2860 O O . ARG B 1 71 ? -5.344 -3.119 11.109 1 87.62 71 ARG B O 1
ATOM 2867 N N . VAL B 1 72 ? -4.395 -1.376 10.062 1 89 72 VAL B N 1
ATOM 2868 C CA . VAL B 1 72 ? -3.469 -2.238 9.336 1 89 72 VAL B CA 1
ATOM 2869 C C . VAL B 1 72 ? -2.066 -2.098 9.93 1 89 72 VAL B C 1
ATOM 2871 O O . VAL B 1 72 ? -1.605 -0.985 10.188 1 89 72 VAL B O 1
ATOM 2874 N N . CYS B 1 73 ? -1.47 -3.203 10.164 1 91.62 73 CYS B N 1
ATOM 2875 C CA . CYS B 1 73 ? -0.072 -3.178 10.578 1 91.62 73 CYS B CA 1
ATOM 2876 C C . CYS B 1 73 ? 0.805 -2.549 9.5 1 91.62 73 CYS B C 1
ATOM 2878 O O . CYS B 1 73 ? 0.717 -2.918 8.328 1 91.62 73 CYS B O 1
ATOM 2880 N N . SER B 1 74 ? 1.69 -1.664 9.883 1 90.5 74 SER B N 1
ATOM 2881 C CA . SER B 1 74 ? 2.514 -0.915 8.938 1 90.5 74 SER B CA 1
ATOM 2882 C C . SER B 1 74 ? 3.582 -1.804 8.312 1 90.5 74 SER B C 1
ATOM 2884 O O . SER B 1 74 ? 4.215 -1.42 7.324 1 90.5 74 SER B O 1
ATOM 2886 N N . ASN B 1 75 ? 3.789 -2.963 8.828 1 89.5 75 ASN B N 1
ATOM 2887 C CA . ASN B 1 75 ? 4.824 -3.842 8.305 1 89.5 75 ASN B CA 1
ATOM 2888 C C . ASN B 1 75 ? 4.227 -5.023 7.543 1 89.5 75 ASN B C 1
ATOM 2890 O O . ASN B 1 75 ? 4.371 -5.117 6.324 1 89.5 75 ASN B O 1
ATOM 2894 N N . CYS B 1 76 ? 3.504 -5.816 8.211 1 87.12 76 CYS B N 1
ATOM 2895 C CA . CYS B 1 76 ? 3.043 -7.055 7.594 1 87.12 76 CYS B CA 1
ATOM 2896 C C . CYS B 1 76 ? 1.656 -6.875 6.984 1 87.12 76 CYS B C 1
ATOM 2898 O O . CYS B 1 76 ? 1.14 -7.785 6.332 1 87.12 76 CYS B O 1
ATOM 2900 N N . PHE B 1 77 ? 0.925 -5.793 7.266 1 87.62 77 PHE B N 1
ATOM 2901 C CA . PHE B 1 77 ? -0.294 -5.359 6.594 1 87.62 77 PHE B CA 1
ATOM 2902 C C . PHE B 1 77 ? -1.493 -6.172 7.07 1 87.62 77 PHE B C 1
ATOM 2904 O O . PHE B 1 77 ? -2.576 -6.09 6.484 1 87.62 77 PHE B O 1
ATOM 2911 N N . LYS B 1 78 ? -1.299 -6.926 8.117 1 88.31 78 LYS B N 1
ATOM 2912 C CA . LYS B 1 78 ? -2.449 -7.59 8.719 1 88.31 78 LYS B CA 1
ATOM 2913 C C . LYS B 1 78 ? -3.434 -6.574 9.289 1 88.31 78 LYS B C 1
ATOM 2915 O O . LYS B 1 78 ? -3.027 -5.574 9.883 1 88.31 78 LYS B O 1
ATOM 2920 N N . VAL B 1 79 ? -4.676 -6.875 9.055 1 87.5 79 VAL B N 1
ATOM 2921 C CA . VAL B 1 79 ? -5.73 -6.051 9.633 1 87.5 79 VAL B CA 1
ATOM 2922 C C . VAL B 1 79 ? -6.098 -6.582 11.023 1 87.5 79 VAL B C 1
ATOM 2924 O O . VAL B 1 79 ? -6.371 -7.773 11.18 1 87.5 79 VAL B O 1
ATOM 2927 N N . LYS B 1 80 ? -6.027 -5.723 12.016 1 89.75 80 LYS B N 1
ATOM 2928 C CA . LYS B 1 80 ? -6.395 -6.07 13.383 1 89.75 80 LYS B CA 1
ATOM 2929 C C . LYS B 1 80 ? -7.148 -4.93 14.062 1 89.75 80 LYS B C 1
ATOM 2931 O O . LYS B 1 80 ? -7.215 -3.822 13.523 1 89.75 80 LYS B O 1
ATOM 2936 N N . ARG B 1 81 ? -7.688 -5.336 15.125 1 88.12 81 ARG B N 1
ATOM 2937 C CA . ARG B 1 81 ? -8.25 -4.277 15.953 1 88.12 81 ARG B CA 1
ATOM 2938 C C . ARG B 1 81 ? -7.16 -3.361 16.5 1 88.12 81 ARG B C 1
ATOM 2940 O O . ARG B 1 81 ? -6.055 -3.816 16.797 1 88.12 81 ARG B O 1
ATOM 2947 N N . THR B 1 82 ? -7.527 -2.121 16.594 1 87.06 82 THR B N 1
ATOM 2948 C CA . THR B 1 82 ? -6.559 -1.12 17.031 1 87.06 82 THR B CA 1
ATOM 2949 C C . THR B 1 82 ? -5.941 -1.51 18.359 1 87.06 82 THR B C 1
ATOM 2951 O O . THR B 1 82 ? -4.75 -1.294 18.594 1 87.06 82 THR B O 1
ATOM 2954 N N . ASP B 1 83 ? -6.754 -2.137 19.266 1 88.5 83 ASP B N 1
ATOM 2955 C CA . ASP B 1 83 ? -6.285 -2.477 20.609 1 88.5 83 ASP B CA 1
ATOM 2956 C C . ASP B 1 83 ? -5.359 -3.689 20.578 1 88.5 83 ASP B C 1
ATOM 2958 O O . ASP B 1 83 ? -4.707 -4.008 21.562 1 88.5 83 ASP B O 1
ATOM 2962 N N . GLU B 1 84 ? -5.281 -4.332 19.469 1 92.06 84 GLU B N 1
ATOM 2963 C CA . GLU B 1 84 ? -4.398 -5.484 19.312 1 92.06 84 GLU B CA 1
ATOM 2964 C C . GLU B 1 84 ? -3.051 -5.074 18.734 1 92.06 84 GLU B C 1
ATOM 2966 O O . GLU B 1 84 ? -2.146 -5.898 18.594 1 92.06 84 GLU B O 1
ATOM 2971 N N . LEU B 1 85 ? -2.979 -3.852 18.359 1 94.12 85 LEU B N 1
ATOM 2972 C CA . LEU B 1 85 ? -1.755 -3.348 17.75 1 94.12 85 LEU B CA 1
ATOM 2973 C C . LEU B 1 85 ? -0.999 -2.436 18.703 1 94.12 85 LEU B C 1
ATOM 2975 O O . LEU B 1 85 ? -1.586 -1.896 19.641 1 94.12 85 LEU B O 1
ATOM 2979 N N . LYS B 1 86 ? 0.263 -2.369 18.453 1 93.56 86 LYS B N 1
ATOM 2980 C CA . LYS B 1 86 ? 1.113 -1.419 19.156 1 93.56 86 LYS B CA 1
ATOM 2981 C C . LYS B 1 86 ? 1.334 -0.153 18.344 1 93.56 86 LYS B C 1
ATOM 2983 O O . LYS B 1 86 ? 1.515 -0.221 17.125 1 93.56 86 LYS B O 1
ATOM 2988 N N . ARG B 1 87 ? 1.314 0.912 19 1 89.56 87 ARG B N 1
ATOM 2989 C CA . ARG B 1 87 ? 1.49 2.207 18.344 1 89.56 87 ARG B CA 1
ATOM 2990 C C . ARG B 1 87 ? 2.9 2.744 18.562 1 89.56 87 ARG B C 1
ATOM 2992 O O . ARG B 1 87 ? 3.463 2.598 19.656 1 89.56 87 ARG B O 1
ATOM 2999 N N . CYS B 1 88 ? 3.42 3.305 17.469 1 89.06 88 CYS B N 1
ATOM 3000 C CA . CYS B 1 88 ? 4.699 3.979 17.656 1 89.06 88 CYS B CA 1
ATOM 3001 C C . CYS B 1 88 ? 4.605 5.039 18.75 1 89.06 88 CYS B C 1
ATOM 3003 O O . CYS B 1 88 ? 3.678 5.852 18.75 1 89.06 88 CYS B O 1
ATOM 3005 N N . SER B 1 89 ? 5.52 5.078 19.609 1 81.94 89 SER B N 1
ATOM 3006 C CA . SER B 1 89 ? 5.461 5.992 20.75 1 81.94 89 SER B CA 1
ATOM 3007 C C . SER B 1 89 ? 5.836 7.41 20.344 1 81.94 89 SER B C 1
ATOM 3009 O O . SER B 1 89 ? 5.52 8.367 21.047 1 81.94 89 SER B O 1
ATOM 3011 N N . ARG B 1 90 ? 6.445 7.574 19.234 1 79.94 90 ARG B N 1
ATOM 3012 C CA . ARG B 1 90 ? 6.922 8.883 18.797 1 79.94 90 ARG B CA 1
ATOM 3013 C C . ARG B 1 90 ? 5.875 9.586 17.938 1 79.94 90 ARG B C 1
ATOM 3015 O O . ARG B 1 90 ? 5.316 10.609 18.344 1 79.94 90 ARG B O 1
ATOM 3022 N N . CYS B 1 91 ? 5.543 9.039 16.828 1 78.38 91 CYS B N 1
ATOM 3023 C CA . CYS B 1 91 ? 4.625 9.703 15.914 1 78.38 91 CYS B CA 1
ATOM 3024 C C . CYS B 1 91 ? 3.178 9.375 16.266 1 78.38 91 CYS B C 1
ATOM 3026 O O . CYS B 1 91 ? 2.26 10.078 15.836 1 78.38 91 CYS B O 1
ATOM 3028 N N . GLN B 1 92 ? 3.002 8.172 16.891 1 80.69 92 GLN B N 1
ATOM 3029 C CA . GLN B 1 92 ? 1.693 7.703 17.328 1 80.69 92 GLN B CA 1
ATOM 3030 C C . GLN B 1 92 ? 0.746 7.516 16.141 1 80.69 92 GLN B C 1
ATOM 3032 O O . GLN B 1 92 ? -0.475 7.562 16.312 1 80.69 92 GLN B O 1
ATOM 3037 N N . SER B 1 93 ? 1.264 7.434 15.023 1 85.06 93 SER B N 1
ATOM 3038 C CA . SER B 1 93 ? 0.429 7.305 13.836 1 85.06 93 SER B CA 1
ATOM 3039 C C . SER B 1 93 ? 0.684 5.98 13.117 1 85.06 93 SER B C 1
ATOM 3041 O O . SER B 1 93 ? -0.052 5.613 12.203 1 85.06 93 SER B O 1
ATOM 3043 N N . SER B 1 94 ? 1.665 5.289 13.523 1 89.75 94 SER B N 1
ATOM 3044 C CA . SER B 1 94 ? 1.968 3.992 12.93 1 89.75 94 SER B CA 1
ATOM 3045 C C . SER B 1 94 ? 1.679 2.857 13.914 1 89.75 94 SER B C 1
ATOM 3047 O O . SER B 1 94 ? 1.939 2.982 15.109 1 89.75 94 SER B O 1
ATOM 3049 N N . PHE B 1 95 ? 1.17 1.789 13.367 1 92.31 95 PHE B N 1
ATOM 3050 C CA . PHE B 1 95 ? 0.737 0.657 14.18 1 92.31 95 PHE B CA 1
ATOM 3051 C C . PHE B 1 95 ? 1.444 -0.622 13.742 1 92.31 95 PHE B C 1
ATOM 3053 O O . PHE B 1 95 ? 1.689 -0.829 12.555 1 92.31 95 PHE B O 1
ATOM 3060 N N . PHE B 1 96 ? 1.72 -1.427 14.773 1 94.12 96 PHE B N 1
ATOM 3061 C CA . PHE B 1 96 ? 2.441 -2.672 14.539 1 94.12 96 PHE B CA 1
ATOM 3062 C C . PHE B 1 96 ? 1.825 -3.812 15.344 1 94.12 96 PHE B C 1
ATOM 3064 O O . PHE B 1 96 ? 1.298 -3.594 16.438 1 94.12 96 PHE B O 1
ATOM 3071 N N . CYS B 1 97 ? 1.956 -5.051 14.75 1 92.5 97 CYS B N 1
ATOM 3072 C CA . CYS B 1 97 ? 1.469 -6.238 15.445 1 92.5 97 CYS B CA 1
ATOM 3073 C C . CYS B 1 97 ? 2.244 -6.477 16.734 1 92.5 97 CYS B C 1
ATOM 3075 O O . CYS B 1 97 ? 1.663 -6.859 17.75 1 92.5 97 CYS B O 1
ATOM 3077 N N . ASP B 1 98 ? 3.516 -6.352 16.625 1 92.75 98 ASP B N 1
ATOM 3078 C CA . ASP B 1 98 ? 4.426 -6.613 17.734 1 92.75 98 ASP B CA 1
ATOM 3079 C C . ASP B 1 98 ? 5.785 -5.965 17.484 1 92.75 98 ASP B C 1
ATOM 3081 O O . ASP B 1 98 ? 5.941 -5.156 16.578 1 92.75 98 ASP B O 1
ATOM 3085 N N . LEU B 1 99 ? 6.684 -6.301 18.359 1 90.88 99 LEU B N 1
ATOM 3086 C CA . LEU B 1 99 ? 8.008 -5.688 18.312 1 90.88 99 LEU B CA 1
ATOM 3087 C C . LEU B 1 99 ? 8.75 -6.125 17.047 1 90.88 99 LEU B C 1
ATOM 3089 O O . LEU B 1 99 ? 9.523 -5.348 16.484 1 90.88 99 LEU B O 1
ATOM 3093 N N . ASN B 1 100 ? 8.492 -7.297 16.641 1 88.44 100 ASN B N 1
ATOM 3094 C CA . ASN B 1 100 ? 9.164 -7.785 15.438 1 88.44 100 ASN B CA 1
ATOM 3095 C C . ASN B 1 100 ? 8.766 -6.98 14.203 1 88.44 100 ASN B C 1
ATOM 3097 O O . ASN B 1 100 ? 9.625 -6.578 13.414 1 88.44 100 ASN B O 1
ATOM 3101 N N . CYS B 1 101 ? 7.488 -6.707 14.102 1 91.75 101 CYS B N 1
ATOM 3102 C CA . CYS B 1 101 ? 7.023 -5.887 12.992 1 91.75 101 CYS B CA 1
ATOM 3103 C C . CYS B 1 101 ? 7.59 -4.477 13.078 1 91.75 101 CYS B C 1
ATOM 3105 O O . CYS B 1 101 ? 7.965 -3.887 12.062 1 91.75 101 CYS B O 1
ATOM 3107 N N . GLN B 1 102 ? 7.59 -3.965 14.242 1 90.94 102 GLN B N 1
ATOM 3108 C CA . GLN B 1 102 ? 8.109 -2.615 14.438 1 90.94 102 GLN B CA 1
ATOM 3109 C C . GLN B 1 102 ? 9.578 -2.527 14.039 1 90.94 102 GLN B C 1
ATOM 3111 O O . GLN B 1 102 ? 9.977 -1.626 13.297 1 90.94 102 GLN B O 1
ATOM 3116 N N . LYS B 1 103 ? 10.336 -3.451 14.508 1 90.25 103 LYS B N 1
ATOM 3117 C CA . LYS B 1 103 ? 11.766 -3.475 14.203 1 90.25 103 LYS B CA 1
ATOM 3118 C C . LYS B 1 103 ? 12.008 -3.652 12.703 1 90.25 103 LYS B C 1
ATOM 3120 O O . LYS B 1 103 ? 12.867 -2.984 12.125 1 90.25 103 LYS B O 1
ATOM 3125 N N . ALA B 1 104 ? 11.266 -4.496 12.148 1 87.38 104 ALA B N 1
ATOM 3126 C CA . ALA B 1 104 ? 11.422 -4.781 10.727 1 87.38 104 ALA B CA 1
ATOM 3127 C C . ALA B 1 104 ? 11.117 -3.543 9.883 1 87.38 104 ALA B C 1
ATOM 3129 O O . ALA B 1 104 ? 11.727 -3.344 8.828 1 87.38 104 ALA B O 1
ATOM 3130 N N . ASN B 1 105 ? 10.203 -2.734 10.383 1 89.94 105 ASN B N 1
ATOM 3131 C CA . ASN B 1 105 ? 9.75 -1.588 9.602 1 89.94 105 ASN B CA 1
ATOM 3132 C C . ASN B 1 105 ? 10.531 -0.325 9.961 1 89.94 105 ASN B C 1
ATOM 3134 O O . ASN B 1 105 ? 10.344 0.722 9.336 1 89.94 105 ASN B O 1
ATOM 3138 N N . TRP B 1 106 ? 11.398 -0.394 10.828 1 88.19 106 TRP B N 1
ATOM 3139 C CA . TRP B 1 106 ? 12.016 0.795 11.398 1 88.19 106 TRP B CA 1
ATOM 3140 C C . TRP B 1 106 ? 12.75 1.599 10.328 1 88.19 106 TRP B C 1
ATOM 3142 O O . TRP B 1 106 ? 12.625 2.824 10.273 1 88.19 106 TRP B O 1
ATOM 3152 N N . LYS B 1 107 ? 13.438 0.967 9.461 1 83.56 107 LYS B N 1
ATOM 3153 C CA . LYS B 1 107 ? 14.203 1.672 8.43 1 83.56 107 LYS B CA 1
ATOM 3154 C C . LYS B 1 107 ? 13.281 2.521 7.555 1 83.56 107 LYS B C 1
ATOM 3156 O O . LYS B 1 107 ? 13.633 3.646 7.191 1 83.56 107 LYS B O 1
ATOM 3161 N N . SER B 1 108 ? 12.188 1.949 7.285 1 82.88 108 SER B N 1
ATOM 3162 C CA . SER B 1 108 ? 11.227 2.678 6.461 1 82.88 108 SER B CA 1
ATOM 3163 C C . SER B 1 108 ? 10.469 3.715 7.281 1 82.88 108 SER B C 1
ATOM 3165 O O . SER B 1 108 ? 10.242 4.832 6.816 1 82.88 108 SER B O 1
ATOM 3167 N N . HIS B 1 109 ? 10.109 3.393 8.477 1 85.5 109 HIS B N 1
ATOM 3168 C CA . HIS B 1 109 ? 9.289 4.234 9.344 1 85.5 109 HIS B CA 1
ATOM 3169 C C . HIS B 1 109 ? 10.078 5.438 9.852 1 85.5 109 HIS B C 1
ATOM 3171 O O . HIS B 1 109 ? 9.516 6.516 10.047 1 85.5 109 HIS B O 1
ATOM 3177 N N . ARG B 1 110 ? 11.258 5.25 10.016 1 82.44 110 ARG B N 1
ATOM 3178 C CA . ARG B 1 110 ? 12.109 6.27 10.617 1 82.44 110 ARG B CA 1
ATOM 3179 C C . ARG B 1 110 ? 12.055 7.57 9.82 1 82.44 110 ARG B C 1
ATOM 3181 O O . ARG B 1 110 ? 12.078 8.656 10.398 1 82.44 110 ARG B O 1
ATOM 3188 N N . SER B 1 111 ? 11.961 7.484 8.555 1 76 111 SER B N 1
ATOM 3189 C CA . SER B 1 111 ? 11.977 8.664 7.695 1 76 111 SER B CA 1
ATOM 3190 C C . SER B 1 111 ? 10.766 9.555 7.957 1 76 111 SER B C 1
ATOM 3192 O O . SER B 1 111 ? 10.805 10.758 7.688 1 76 111 SER B O 1
ATOM 3194 N N . ILE B 1 112 ? 9.75 9.031 8.539 1 75.75 112 ILE B N 1
ATOM 3195 C CA . ILE B 1 112 ? 8.523 9.797 8.75 1 75.75 112 ILE B CA 1
ATOM 3196 C C . ILE B 1 112 ? 8.391 10.156 10.227 1 75.75 112 ILE B C 1
ATOM 3198 O O . ILE B 1 112 ? 7.738 11.148 10.578 1 75.75 112 ILE B O 1
ATOM 3202 N N . CYS B 1 113 ? 9.008 9.383 11.078 1 79.69 113 CYS B N 1
ATOM 3203 C CA . CYS B 1 113 ? 8.805 9.492 12.516 1 79.69 113 CYS B CA 1
ATOM 3204 C C . CYS B 1 113 ? 9.883 10.359 13.156 1 79.69 113 CYS B C 1
ATOM 3206 O O . CYS B 1 113 ? 9.633 11.031 14.156 1 79.69 113 CYS B O 1
ATOM 3208 N N . LYS B 1 114 ? 11.016 10.422 12.539 1 73 114 LYS B N 1
ATOM 3209 C CA . LYS B 1 114 ? 12.18 11.016 13.203 1 73 114 LYS B CA 1
ATOM 3210 C C . LYS B 1 114 ? 11.953 12.5 13.477 1 73 114 LYS B C 1
ATOM 3212 O O . LYS B 1 114 ? 12.469 13.039 14.453 1 73 114 LYS B O 1
ATOM 3217 N N . ASP B 1 115 ? 11.188 13.078 12.727 1 63.88 115 ASP B N 1
ATOM 3218 C CA . ASP B 1 115 ? 11.039 14.523 12.859 1 63.88 115 ASP B CA 1
ATOM 3219 C C . ASP B 1 115 ? 9.867 14.875 13.766 1 63.88 115 ASP B C 1
ATOM 3221 O O . ASP B 1 115 ? 9.641 16.047 14.07 1 63.88 115 ASP B O 1
ATOM 3225 N N . TRP B 1 116 ? 9 13.914 14.141 1 68.62 116 TRP B N 1
ATOM 3226 C CA . TRP B 1 116 ? 7.754 14.164 14.859 1 68.62 116 TRP B CA 1
ATOM 3227 C C . TRP B 1 116 ? 8 14.258 16.359 1 68.62 116 TRP B C 1
ATOM 3229 O O . TRP B 1 116 ? 7.262 14.938 17.078 1 68.62 116 TRP B O 1
ATOM 3239 N N . ASN B 1 117 ? 9.031 13.742 17.031 1 58.25 117 ASN B N 1
ATOM 3240 C CA . ASN B 1 117 ? 9.211 13.703 18.484 1 58.25 117 ASN B CA 1
ATOM 3241 C C . ASN B 1 117 ? 8.766 15.008 19.125 1 58.25 117 ASN B C 1
ATOM 3243 O O . ASN B 1 117 ? 8.328 15.008 20.281 1 58.25 117 ASN B O 1
ATOM 3247 N N . ASN B 1 118 ? 8.711 16 18.422 1 52.66 118 ASN B N 1
ATOM 3248 C CA . ASN B 1 118 ? 8.594 17.234 19.188 1 52.66 118 ASN B CA 1
ATOM 3249 C C . ASN B 1 118 ? 7.133 17.578 19.5 1 52.66 118 ASN B C 1
ATOM 3251 O O . ASN B 1 118 ? 6.848 18.531 20.203 1 52.66 118 ASN B O 1
ATOM 3255 N N . ILE B 1 119 ? 6.207 16.812 19.062 1 49.38 119 ILE B N 1
ATOM 3256 C CA . ILE B 1 119 ? 4.836 17.297 19.172 1 49.38 119 ILE B CA 1
ATOM 3257 C C . ILE B 1 119 ? 4.215 16.812 20.484 1 49.38 119 ILE B C 1
ATOM 3259 O O . ILE B 1 119 ? 3.529 17.578 21.156 1 49.38 119 ILE B O 1
ATOM 3263 N N . LEU B 1 120 ? 4.129 15.406 20.719 1 50.03 120 LEU B N 1
ATOM 3264 C CA . LEU B 1 120 ? 3.266 14.867 21.766 1 50.03 120 LEU B CA 1
ATOM 3265 C C . LEU B 1 120 ? 3.725 15.32 23.141 1 50.03 120 LEU B C 1
ATOM 3267 O O . LEU B 1 120 ? 2.998 15.172 24.125 1 50.03 120 LEU B O 1
ATOM 3271 N N . ASP B 1 121 ? 4.926 15.289 23.312 1 45.88 121 ASP B N 1
ATOM 3272 C CA . ASP B 1 121 ? 5.141 15.758 24.672 1 45.88 121 ASP B CA 1
ATOM 3273 C C . ASP B 1 121 ? 4.277 16.984 24.969 1 45.88 121 ASP B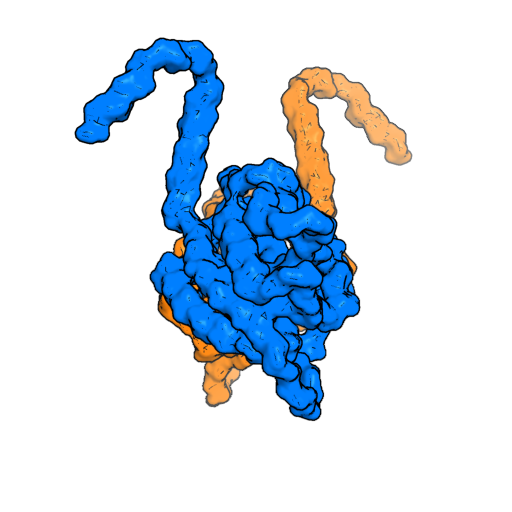 C 1
ATOM 3275 O O . ASP B 1 121 ? 4.07 17.344 26.141 1 45.88 121 ASP B O 1
ATOM 3279 N N . LYS B 1 122 ? 3.898 17.828 23.938 1 44.69 122 LYS B N 1
ATOM 3280 C CA . LYS B 1 122 ? 3.283 19.078 24.344 1 44.69 122 LYS B CA 1
ATOM 3281 C C . LYS B 1 122 ? 1.761 18.984 24.328 1 44.69 122 LYS B C 1
ATOM 3283 O O . LYS B 1 122 ? 1.154 18.953 23.25 1 44.69 122 LYS B O 1
ATOM 3288 N N . GLN B 1 123 ? 1.148 18.141 25.156 1 45.94 123 GLN B N 1
ATOM 3289 C CA . GLN B 1 123 ? -0.252 18.188 25.562 1 45.94 123 GLN B CA 1
ATOM 3290 C C . GLN B 1 123 ? -0.927 19.453 25.031 1 45.94 123 GLN B C 1
ATOM 3292 O O . GLN B 1 123 ? -2.135 19.453 24.781 1 45.94 123 GLN B O 1
ATOM 3297 N N . ASN B 1 124 ? -0.19 20.531 24.984 1 48.81 124 ASN B N 1
ATOM 3298 C CA . ASN B 1 124 ? -0.746 21.875 24.781 1 48.81 124 ASN B CA 1
ATOM 3299 C C . ASN B 1 124 ? -0.751 22.266 23.312 1 48.81 124 ASN B C 1
ATOM 3301 O O . ASN B 1 124 ? -0.528 23.438 22.984 1 48.81 124 ASN B O 1
ATOM 3305 N N . LEU B 1 125 ? -0.591 21.266 22.438 1 50.47 125 LEU B N 1
ATOM 3306 C CA . LEU B 1 125 ? -0.473 21.594 21.016 1 50.47 125 LEU B CA 1
ATOM 3307 C C . LEU B 1 125 ? -1.459 22.688 20.625 1 50.47 125 LEU B C 1
ATOM 3309 O O . LEU B 1 125 ? -1.146 23.547 19.797 1 50.47 125 LEU B O 1
ATOM 3313 N N . PHE B 1 126 ? -2.684 22.453 21.078 1 52.88 126 PHE B N 1
ATOM 3314 C CA . PHE B 1 126 ? -3.727 23.359 20.625 1 52.88 126 PHE B CA 1
ATOM 3315 C C . PHE B 1 126 ? -4.055 24.406 21.688 1 52.88 126 PHE B C 1
ATOM 3317 O O . PHE B 1 126 ? -4.949 25.234 21.5 1 52.88 126 PHE B O 1
ATOM 3324 N N . GLN B 1 127 ? -3.48 24.062 22.875 1 50.12 127 GLN B N 1
ATOM 3325 C CA . GLN B 1 127 ? -3.83 25 23.938 1 50.12 127 GLN B CA 1
ATOM 3326 C C . GLN B 1 127 ? -3.035 26.297 23.812 1 50.12 127 GLN B C 1
ATOM 3328 O O . GLN B 1 127 ? -3.158 27.188 24.656 1 50.12 127 GLN B O 1
ATOM 3333 N N . GLN B 1 128 ? -2.326 26.391 22.641 1 54.78 128 GLN B N 1
ATOM 3334 C CA . GLN B 1 128 ? -1.443 27.531 22.797 1 54.78 128 GLN B CA 1
ATOM 3335 C C . GLN B 1 128 ? -2.211 28.844 22.625 1 54.78 128 GLN B C 1
ATOM 3337 O O . GLN B 1 128 ? -3.186 28.906 21.875 1 54.78 128 GLN B O 1
ATOM 3342 N N . VAL B 1 129 ? -2.07 29.672 23.625 1 59.69 129 VAL B N 1
ATOM 3343 C CA . VAL B 1 129 ? -2.391 31.094 23.703 1 59.69 129 VAL B CA 1
ATOM 3344 C C . VAL B 1 129 ? -1.988 31.797 22.422 1 59.69 129 VAL B C 1
ATOM 3346 O O . VAL B 1 129 ? -1.001 31.422 21.781 1 59.69 129 VAL B O 1
ATOM 3349 N N . LEU B 1 130 ? -3.021 32.438 21.844 1 66.06 130 LEU B N 1
ATOM 3350 C CA . LEU B 1 130 ? -2.674 33.344 20.734 1 66.06 130 LEU B CA 1
ATOM 3351 C C . LEU B 1 130 ? -1.388 34.094 21.047 1 66.06 130 LEU B C 1
ATOM 3353 O O . LEU B 1 130 ? -1.108 34.406 22.203 1 66.06 130 LEU B O 1
ATOM 3357 N N . PRO B 1 131 ? -0.503 34.062 20.078 1 65.25 131 PRO B N 1
ATOM 3358 C CA . PRO B 1 131 ? 0.703 34.844 20.328 1 65.25 131 PRO B CA 1
ATOM 3359 C C . PRO B 1 131 ? 0.397 36.219 20.938 1 65.25 131 PRO B C 1
ATOM 3361 O O . PRO B 1 131 ? -0.665 36.781 20.688 1 65.25 131 PRO B O 1
ATOM 3364 N N . ASN B 1 132 ? 1.173 36.531 21.844 1 65.81 132 ASN B N 1
ATOM 3365 C CA . ASN B 1 132 ? 0.963 37.781 22.578 1 65.81 132 ASN B CA 1
ATOM 3366 C C . ASN B 1 132 ? 0.623 38.938 21.641 1 65.81 132 ASN B C 1
ATOM 3368 O O . ASN B 1 132 ? 1.323 39.188 20.656 1 65.81 132 ASN B O 1
ATOM 3372 N N . GLY B 1 133 ? -0.565 39.562 21.844 1 70.75 133 GLY B N 1
ATOM 3373 C CA . GLY B 1 133 ? -0.976 40.812 21.234 1 70.75 133 GLY B CA 1
ATOM 3374 C C . GLY B 1 133 ? -1.748 40.625 19.938 1 70.75 133 GLY B C 1
ATOM 3375 O O . GLY B 1 133 ? -2.264 41.594 19.375 1 70.75 133 GLY B O 1
ATOM 3376 N N . LEU B 1 134 ? -1.796 39.406 19.438 1 79.5 134 LEU B N 1
ATOM 3377 C CA . LEU B 1 134 ? -2.521 39.25 18.172 1 79.5 134 LEU B CA 1
ATOM 3378 C C . LEU B 1 134 ? -3.943 38.781 18.422 1 79.5 134 LEU B C 1
ATOM 3380 O O . LEU B 1 134 ? -4.172 37.938 19.312 1 79.5 134 LEU B O 1
ATOM 3384 N N . THR B 1 135 ? -4.754 39.375 17.734 1 82 135 THR B N 1
ATOM 3385 C CA . THR B 1 135 ? -6.137 38.938 17.797 1 82 135 THR B CA 1
ATOM 3386 C C . THR B 1 135 ? -6.32 37.656 16.969 1 82 135 THR B C 1
ATOM 3388 O O . THR B 1 135 ? -5.508 37.344 16.094 1 82 135 THR B O 1
ATOM 3391 N N . ARG B 1 136 ? -7.305 37 17.297 1 82 136 ARG B N 1
ATOM 3392 C CA . ARG B 1 136 ? -7.656 35.812 16.547 1 82 136 ARG B CA 1
ATOM 3393 C C . ARG B 1 136 ? -7.848 36.125 15.07 1 82 136 ARG B C 1
ATOM 3395 O O . ARG B 1 136 ? -7.387 35.375 14.203 1 82 136 ARG B O 1
ATOM 3402 N N . ALA B 1 137 ? -8.516 37.188 14.859 1 83.62 137 ALA B N 1
ATOM 3403 C CA . ALA B 1 137 ? -8.789 37.594 13.484 1 83.62 137 ALA B CA 1
ATOM 3404 C C . ALA B 1 137 ? -7.496 37.844 12.719 1 83.62 137 ALA B C 1
ATOM 3406 O O . ALA B 1 137 ? -7.379 37.469 11.547 1 83.62 137 ALA B O 1
ATOM 3407 N N . THR B 1 138 ? -6.594 38.406 13.367 1 85.31 138 THR B N 1
ATOM 3408 C CA . THR B 1 138 ? -5.312 38.688 12.727 1 85.31 138 THR B CA 1
ATOM 3409 C C . THR B 1 138 ? -4.562 37.406 12.414 1 85.31 138 THR B C 1
ATOM 3411 O O . THR B 1 138 ? -4.02 37.25 11.32 1 85.31 138 THR B O 1
ATOM 3414 N N . VAL B 1 139 ? -4.559 36.469 13.312 1 84.88 139 VAL B N 1
ATOM 3415 C CA . VAL B 1 139 ? -3.871 35.188 13.117 1 84.88 139 VAL B CA 1
ATOM 3416 C C . VAL B 1 139 ? -4.527 34.406 11.969 1 84.88 139 VAL B C 1
ATOM 3418 O O . VAL B 1 139 ? -3.838 33.812 11.141 1 84.88 139 VAL B O 1
ATOM 3421 N N . GLU B 1 140 ? -5.77 34.469 11.961 1 84.81 140 GLU B N 1
ATOM 3422 C CA . GLU B 1 140 ? -6.504 33.781 10.898 1 84.81 140 GLU B CA 1
ATOM 3423 C C . GLU B 1 140 ? -6.125 34.344 9.531 1 84.81 140 GLU B C 1
ATOM 3425 O O . GLU B 1 140 ? -5.918 33.594 8.578 1 84.81 140 GLU B O 1
ATOM 3430 N N . LYS B 1 141 ? -6.102 35.656 9.5 1 86.25 141 LYS B N 1
ATOM 3431 C CA . LYS B 1 141 ? -5.73 36.312 8.25 1 86.25 141 LYS B CA 1
ATOM 3432 C C . LYS B 1 141 ? -4.312 35.938 7.836 1 86.25 141 LYS B C 1
ATOM 3434 O O . LYS B 1 141 ? -4.062 35.625 6.672 1 86.25 141 LYS B O 1
ATOM 3439 N N . MET B 1 142 ? -3.432 35.938 8.766 1 87.75 142 MET B N 1
ATOM 3440 C CA . MET B 1 142 ? -2.039 35.594 8.508 1 87.75 142 MET B CA 1
ATOM 3441 C C . MET B 1 142 ? -1.922 34.156 8.039 1 87.75 142 MET B C 1
ATOM 3443 O O . MET B 1 142 ? -1.21 33.844 7.074 1 87.75 142 MET B O 1
ATOM 3447 N N . LEU B 1 143 ? -2.654 33.281 8.664 1 88.69 143 LEU B N 1
ATOM 3448 C CA . LEU B 1 143 ? -2.617 31.859 8.328 1 88.69 143 LEU B CA 1
ATOM 3449 C C . LEU B 1 143 ? -3.186 31.609 6.934 1 88.69 143 LEU B C 1
ATOM 3451 O O . LEU B 1 143 ? -2.652 30.797 6.172 1 88.69 143 LEU B O 1
ATOM 3455 N N . ASN B 1 144 ? -4.219 32.281 6.68 1 87.56 144 ASN B N 1
ATOM 3456 C CA . ASN B 1 144 ? -4.816 32.156 5.355 1 87.56 144 ASN B CA 1
ATOM 3457 C C . ASN B 1 144 ? -3.842 32.562 4.258 1 87.56 144 ASN B C 1
ATOM 3459 O O . ASN B 1 144 ? -3.699 31.875 3.25 1 87.56 144 ASN B O 1
ATOM 3463 N N . ARG B 1 145 ? -3.266 33.688 4.492 1 89.12 145 ARG B N 1
ATOM 3464 C CA . ARG B 1 145 ? -2.287 34.188 3.527 1 89.12 145 ARG B CA 1
ATOM 3465 C C . ARG B 1 145 ? -1.122 33.219 3.379 1 89.12 145 ARG B C 1
ATOM 3467 O O . ARG B 1 145 ? -0.686 32.938 2.262 1 89.12 145 ARG B O 1
ATOM 3474 N N . TRP B 1 146 ? -0.678 32.719 4.449 1 92.25 146 TRP B N 1
ATOM 3475 C CA . TRP B 1 146 ? 0.453 31.812 4.465 1 92.25 146 TRP B CA 1
ATOM 3476 C C . TRP B 1 146 ? 0.105 30.516 3.744 1 92.25 146 TRP B C 1
ATOM 3478 O O . TRP B 1 146 ? 0.88 30.031 2.918 1 92.25 146 TRP B O 1
ATOM 3488 N N . CYS B 1 147 ? -1.033 29.938 4.035 1 90.62 147 CYS B N 1
ATOM 3489 C CA . CYS B 1 147 ? -1.458 28.672 3.441 1 90.62 147 CYS B CA 1
ATOM 3490 C C . CYS B 1 147 ? -1.684 28.828 1.942 1 90.62 147 CYS B C 1
ATOM 3492 O O . CYS B 1 147 ? -1.37 27.922 1.169 1 90.62 147 CYS B O 1
ATOM 3494 N N . GLU B 1 148 ? -2.223 29.984 1.583 1 87.81 148 GLU B N 1
ATOM 3495 C CA . GLU B 1 148 ? -2.432 30.219 0.158 1 87.81 148 GLU B CA 1
ATOM 3496 C C . GLU B 1 148 ? -1.104 30.344 -0.583 1 87.81 148 GLU B C 1
ATOM 3498 O O . GLU B 1 148 ? -0.943 29.781 -1.672 1 87.81 148 GLU B O 1
ATOM 3503 N N . PHE B 1 149 ? -0.238 31.047 0.006 1 90.81 149 PHE B N 1
ATOM 3504 C CA . PHE B 1 149 ? 1.077 31.219 -0.597 1 90.81 149 PHE B CA 1
ATOM 3505 C C . PHE B 1 149 ? 1.792 29.891 -0.749 1 90.81 149 PHE B C 1
ATOM 3507 O O . PHE B 1 149 ? 2.441 29.641 -1.767 1 90.81 149 PHE B O 1
ATOM 3514 N N . HIS B 1 150 ? 1.693 29.031 0.215 1 93.06 150 HIS B N 1
ATOM 3515 C CA . HIS B 1 150 ? 2.43 27.766 0.251 1 93.06 150 HIS B CA 1
ATOM 3516 C C . HIS B 1 150 ? 1.544 26.594 -0.172 1 93.06 150 HIS B C 1
ATOM 3518 O O . HIS B 1 150 ? 1.82 25.453 0.173 1 93.06 150 HIS B O 1
ATOM 3524 N N . LYS B 1 151 ? 0.525 26.828 -0.863 1 88.94 151 LYS B N 1
ATOM 3525 C CA . LYS B 1 151 ? -0.475 25.812 -1.192 1 88.94 151 LYS B CA 1
ATOM 3526 C C . LYS B 1 151 ? 0.171 24.594 -1.837 1 88.94 151 LYS B C 1
ATOM 3528 O O . LYS B 1 151 ? -0.05 23.469 -1.397 1 88.94 151 LYS B O 1
ATOM 3533 N N . HIS B 1 152 ? 1.021 24.766 -2.816 1 88 152 HIS B N 1
ATOM 3534 C CA . HIS B 1 152 ? 1.651 23.656 -3.514 1 88 152 HIS B CA 1
ATOM 3535 C C . HIS B 1 152 ? 2.676 22.953 -2.625 1 88 152 HIS B C 1
ATOM 3537 O O . HIS B 1 152 ? 2.834 21.734 -2.691 1 88 152 HIS B O 1
ATOM 3543 N N . LEU B 1 153 ? 3.307 23.719 -1.857 1 92.94 153 LEU B N 1
ATOM 3544 C CA . LEU B 1 153 ? 4.262 23.156 -0.916 1 92.94 153 LEU B CA 1
ATOM 3545 C C . LEU B 1 153 ? 3.549 22.281 0.114 1 92.94 153 LEU B C 1
ATOM 3547 O O . LEU B 1 153 ? 4.047 21.219 0.483 1 92.94 153 LEU B O 1
ATOM 3551 N N . LEU B 1 154 ? 2.385 22.766 0.564 1 92.88 154 LEU B N 1
ATOM 3552 C CA . LEU B 1 154 ? 1.603 22.016 1.534 1 92.88 154 LEU B CA 1
ATOM 3553 C C . LEU B 1 154 ? 1.094 20.703 0.925 1 92.88 154 LEU B C 1
ATOM 3555 O O . LEU B 1 154 ? 1.062 19.672 1.596 1 92.88 154 LEU B O 1
ATOM 3559 N N . ILE B 1 155 ? 0.755 20.734 -0.296 1 91.19 155 ILE B N 1
ATOM 3560 C CA . ILE B 1 155 ? 0.337 19.516 -0.996 1 91.19 155 ILE B CA 1
ATOM 3561 C C . ILE B 1 155 ? 1.502 18.531 -1.063 1 91.19 155 ILE B C 1
ATOM 3563 O O . ILE B 1 155 ? 1.346 17.359 -0.735 1 91.19 155 ILE B O 1
ATOM 3567 N N . PHE B 1 156 ? 2.652 19.094 -1.496 1 92 156 PHE B N 1
ATOM 3568 C CA . PHE B 1 156 ? 3.871 18.297 -1.553 1 92 156 PHE B CA 1
ATOM 3569 C C . PHE B 1 156 ? 4.156 17.641 -0.204 1 92 156 PHE B C 1
ATOM 3571 O O . PHE B 1 156 ? 4.406 16.438 -0.13 1 92 156 PHE B O 1
ATOM 3578 N N . ALA B 1 157 ? 4.043 18.391 0.825 1 93 157 ALA B N 1
ATOM 3579 C CA . ALA B 1 157 ? 4.332 17.906 2.172 1 93 157 ALA B CA 1
ATOM 3580 C C . ALA B 1 157 ? 3.32 16.844 2.602 1 93 157 ALA B C 1
ATOM 3582 O O . ALA B 1 157 ? 3.678 15.875 3.271 1 93 157 ALA B O 1
ATOM 3583 N N . THR B 1 158 ? 2.115 17.016 2.248 1 93.12 158 THR B N 1
ATOM 3584 C CA . THR B 1 158 ? 1.071 16.078 2.623 1 93.12 158 THR B CA 1
ATOM 3585 C C . THR B 1 158 ? 1.292 14.727 1.941 1 93.12 158 THR B C 1
ATOM 3587 O O . THR B 1 158 ? 1.247 13.68 2.592 1 93.12 158 THR B O 1
ATOM 3590 N N . ILE B 1 159 ? 1.589 14.742 0.687 1 92.06 159 ILE B N 1
ATOM 3591 C CA . ILE B 1 159 ? 1.762 13.523 -0.099 1 92.06 159 ILE B CA 1
ATOM 3592 C C . ILE B 1 159 ? 2.939 12.719 0.448 1 92.06 159 ILE B C 1
ATOM 3594 O O . ILE B 1 159 ? 2.818 11.516 0.688 1 92.06 159 ILE B O 1
ATOM 3598 N N . HIS B 1 160 ? 3.965 13.438 0.701 1 90.56 160 HIS B N 1
ATOM 3599 C CA . HIS B 1 160 ? 5.176 12.719 1.08 1 90.56 160 HIS B CA 1
ATOM 3600 C C . HIS B 1 160 ? 5.27 12.555 2.594 1 90.56 160 HIS B C 1
ATOM 3602 O O . HIS B 1 160 ? 5.785 11.547 3.086 1 90.56 160 HIS B O 1
ATOM 3608 N N . GLY B 1 161 ? 4.777 13.5 3.328 1 91.38 161 GLY B N 1
ATOM 3609 C CA . GLY B 1 161 ? 4.785 13.398 4.777 1 91.38 161 GLY B CA 1
ATOM 3610 C C . GLY B 1 161 ? 3.904 12.281 5.301 1 91.38 161 GLY B C 1
ATOM 3611 O O . GLY B 1 161 ? 4.191 11.695 6.352 1 91.38 161 GLY B O 1
ATOM 3612 N N . LEU B 1 162 ? 2.895 12.016 4.551 1 91.69 162 LEU B N 1
ATOM 3613 C CA . LEU B 1 162 ? 2.014 10.914 4.914 1 91.69 162 LEU B CA 1
ATOM 3614 C C . LEU B 1 162 ? 2.404 9.633 4.172 1 91.69 162 LEU B C 1
ATOM 3616 O O . LEU B 1 162 ? 1.739 8.609 4.305 1 91.69 162 LEU B O 1
ATOM 3620 N N . ASP B 1 163 ? 3.389 9.719 3.359 1 90.19 163 ASP B N 1
ATOM 3621 C CA . ASP B 1 163 ? 3.908 8.609 2.574 1 90.19 163 ASP B CA 1
ATOM 3622 C C . ASP B 1 163 ? 2.822 8.016 1.676 1 90.19 163 ASP B C 1
ATOM 3624 O O . ASP B 1 163 ? 2.666 6.793 1.604 1 90.19 163 ASP B O 1
ATOM 3628 N N . LEU B 1 164 ? 2.156 8.797 0.992 1 91.31 164 LEU B N 1
ATOM 3629 C CA . LEU B 1 164 ? 0.984 8.375 0.234 1 91.31 164 LEU B CA 1
ATOM 3630 C C . LEU B 1 164 ? 1.396 7.578 -1.001 1 91.31 164 LEU B C 1
ATOM 3632 O O . LEU B 1 164 ? 0.672 6.68 -1.435 1 91.31 164 LEU B O 1
ATOM 3636 N N . PRO B 1 165 ? 2.518 7.898 -1.584 1 88.12 165 PRO B N 1
ATOM 3637 C CA . PRO B 1 165 ? 2.896 7.082 -2.738 1 88.12 165 PRO B CA 1
ATOM 3638 C C . PRO B 1 165 ? 3.051 5.602 -2.389 1 88.12 165 PRO B C 1
ATOM 3640 O O . PRO B 1 165 ? 2.729 4.734 -3.203 1 88.12 165 PRO B O 1
ATOM 3643 N N . ARG B 1 166 ? 3.451 5.391 -1.191 1 86.12 166 ARG B N 1
ATOM 3644 C CA . ARG B 1 166 ? 3.637 4.012 -0.753 1 86.12 166 ARG B CA 1
ATOM 3645 C C . ARG B 1 166 ? 2.393 3.49 -0.041 1 86.12 166 ARG B C 1
ATOM 3647 O O . ARG B 1 166 ? 2.006 2.336 -0.224 1 86.12 166 ARG B O 1
ATOM 3654 N N . SER B 1 167 ? 1.89 4.305 0.715 1 88.56 167 SER B N 1
ATOM 3655 C CA . SER B 1 167 ? 0.757 3.91 1.547 1 88.56 167 SER B CA 1
ATOM 3656 C C . SER B 1 167 ? -0.395 4.902 1.42 1 88.56 167 SER B C 1
ATOM 3658 O O . SER B 1 167 ? -0.714 5.613 2.373 1 88.56 167 SER B O 1
ATOM 3660 N N . PRO B 1 168 ? -1.105 4.758 0.33 1 89.94 168 PRO B N 1
ATOM 3661 C CA . PRO B 1 168 ? -2.189 5.723 0.121 1 89.94 168 PRO B CA 1
ATOM 3662 C C . PRO B 1 168 ? -3.279 5.625 1.187 1 89.94 168 PRO B C 1
ATOM 3664 O O . PRO B 1 168 ? -3.979 6.605 1.452 1 89.94 168 PRO B O 1
ATOM 3667 N N . GLY B 1 169 ? -3.408 4.508 1.83 1 89.88 169 GLY B N 1
ATOM 3668 C CA . GLY B 1 169 ? -4.395 4.324 2.881 1 89.88 169 GLY B CA 1
ATOM 3669 C C . GLY B 1 169 ? -4.18 5.238 4.07 1 89.88 169 GLY B C 1
ATOM 3670 O O . GLY B 1 169 ? -5.09 5.445 4.875 1 89.88 169 GLY B O 1
ATOM 3671 N N . ASN B 1 170 ? -3.006 5.773 4.172 1 90.88 170 ASN B N 1
ATOM 3672 C CA . ASN B 1 170 ? -2.723 6.711 5.254 1 90.88 170 ASN B CA 1
ATOM 3673 C C . ASN B 1 170 ? -3.639 7.93 5.195 1 90.88 170 ASN B C 1
ATOM 3675 O O . ASN B 1 170 ? -3.871 8.586 6.211 1 90.88 170 ASN B O 1
ATOM 3679 N N . SER B 1 171 ? -4.141 8.219 4.016 1 91.25 171 SER B N 1
ATOM 3680 C CA . SER B 1 171 ? -5.02 9.367 3.859 1 91.25 171 SER B CA 1
ATOM 3681 C C . SER B 1 171 ? -6.289 9.211 4.695 1 91.25 171 SER B C 1
ATOM 3683 O O . SER B 1 171 ? -6.953 10.203 5.016 1 91.25 171 SER B O 1
ATOM 3685 N N . LEU B 1 172 ? -6.594 8.031 5.094 1 89.5 172 LEU B N 1
ATOM 3686 C CA . LEU B 1 172 ? -7.832 7.758 5.812 1 89.5 172 LEU B CA 1
ATOM 3687 C C . LEU B 1 172 ? -7.617 7.852 7.32 1 89.5 172 LEU B C 1
ATOM 3689 O O . LEU B 1 172 ? -8.555 8.133 8.07 1 89.5 172 LEU B O 1
ATOM 3693 N N . THR B 1 173 ? -6.426 7.641 7.723 1 89.94 173 THR B N 1
ATOM 3694 C CA . THR B 1 173 ? -6.25 7.422 9.156 1 89.94 173 THR B CA 1
ATOM 3695 C C . THR B 1 173 ? -5.281 8.438 9.75 1 89.94 173 THR B C 1
ATOM 3697 O O . THR B 1 173 ? -5.188 8.586 10.969 1 89.94 173 THR B O 1
ATOM 3700 N N . THR B 1 174 ? -4.598 9.109 8.898 1 91.5 174 THR B N 1
ATOM 3701 C CA . THR B 1 174 ? -3.527 9.992 9.359 1 91.5 174 THR B CA 1
ATOM 3702 C C . THR B 1 174 ? -3.682 11.383 8.758 1 91.5 174 THR B C 1
ATOM 3704 O O . THR B 1 174 ? -4.164 11.531 7.633 1 91.5 174 THR B O 1
ATOM 3707 N N . ILE B 1 175 ? -3.318 12.383 9.477 1 90.81 175 ILE B N 1
ATOM 3708 C CA . ILE B 1 175 ? -3.277 13.758 9 1 90.81 175 ILE B CA 1
ATOM 3709 C C . ILE B 1 175 ? -1.852 14.297 9.102 1 90.81 175 ILE B C 1
ATOM 3711 O O . ILE B 1 175 ? -1.034 13.773 9.859 1 90.81 175 ILE B O 1
ATOM 3715 N N . LEU B 1 176 ? -1.578 15.234 8.289 1 92 176 LEU B N 1
ATOM 3716 C CA . LEU B 1 176 ? -0.338 15.977 8.469 1 92 176 LEU B CA 1
ATOM 3717 C C . LEU B 1 176 ? -0.568 17.219 9.336 1 92 176 LEU B C 1
ATOM 3719 O O . LEU B 1 176 ? -1.363 18.094 8.984 1 92 176 LEU B O 1
ATOM 3723 N N . LEU B 1 177 ? 0.1 17.281 10.414 1 89.88 177 LEU B N 1
ATOM 3724 C CA . LEU B 1 177 ? -0.046 18.406 11.336 1 89.88 177 LEU B CA 1
ATOM 3725 C C . LEU B 1 177 ? 1.16 19.328 11.258 1 89.88 177 LEU B C 1
ATOM 3727 O O . LEU B 1 177 ? 2.303 18.891 11.391 1 89.88 177 LEU B O 1
ATOM 3731 N N . ILE B 1 178 ? 0.844 20.562 11.016 1 90.88 178 ILE B N 1
ATOM 3732 C CA . ILE B 1 178 ? 1.862 21.609 11.008 1 90.88 178 ILE B CA 1
ATOM 3733 C C . ILE B 1 178 ? 1.547 22.641 12.078 1 90.88 178 ILE B C 1
ATOM 3735 O O . ILE B 1 178 ? 0.543 23.359 11.984 1 90.88 178 ILE B O 1
ATOM 3739 N N . SER B 1 179 ? 2.406 22.719 13.008 1 88 179 SER B N 1
ATOM 3740 C CA . SER B 1 179 ? 2.264 23.719 14.062 1 88 179 SER B CA 1
ATOM 3741 C C . SER B 1 179 ? 3.213 24.891 13.852 1 88 179 SER B C 1
ATOM 3743 O O . SER B 1 179 ? 4.426 24.703 13.734 1 88 179 SER B O 1
ATOM 3745 N N . LEU B 1 180 ? 2.555 26.094 13.836 1 88.75 180 LEU B N 1
ATOM 3746 C CA . LEU B 1 180 ? 3.32 27.297 13.586 1 88.75 180 LEU B CA 1
ATOM 3747 C C . LEU B 1 180 ? 3.369 28.188 14.828 1 88.75 180 LEU B C 1
ATOM 3749 O O . LEU B 1 180 ? 2.492 28.094 15.695 1 88.75 180 LEU B O 1
ATOM 3753 N N . ARG B 1 181 ? 4.426 28.969 14.906 1 86.69 181 ARG B N 1
ATOM 3754 C CA . ARG B 1 181 ? 4.559 30 15.922 1 86.69 181 ARG B CA 1
ATOM 3755 C C . ARG B 1 181 ? 4.973 31.328 15.297 1 86.69 181 ARG B C 1
ATOM 3757 O O . ARG B 1 181 ? 5.586 31.359 14.227 1 86.69 181 ARG B O 1
ATOM 3764 N N . THR B 1 182 ? 4.445 32.406 15.852 1 82.88 182 THR B N 1
ATOM 3765 C CA . THR B 1 182 ? 4.809 33.719 15.344 1 82.88 182 THR B CA 1
ATOM 3766 C C . THR B 1 182 ? 6.211 34.125 15.797 1 82.88 182 THR B C 1
ATOM 3768 O O . THR B 1 182 ? 6.641 33.75 16.891 1 82.88 182 THR B O 1
ATOM 3771 N N . GLU B 1 183 ? 6.938 34.594 14.859 1 69.75 183 GLU B N 1
ATOM 3772 C CA . GLU B 1 183 ? 8.25 35.125 15.219 1 69.75 183 GLU B CA 1
ATOM 3773 C C . GLU B 1 183 ? 8.125 36.312 16.141 1 69.75 183 GLU B C 1
ATOM 3775 O O . GLU B 1 183 ? 7.199 37.125 16.016 1 69.75 183 GLU B O 1
ATOM 3780 N N . ASN B 1 184 ? 8.445 36.188 17.516 1 60.59 184 ASN B N 1
ATOM 3781 C CA . ASN B 1 184 ? 8.422 37.281 18.469 1 60.59 184 ASN B CA 1
ATOM 3782 C C . ASN B 1 184 ? 9.055 38.531 17.891 1 60.59 184 ASN B C 1
ATOM 3784 O O . ASN B 1 184 ? 10.258 38.75 18.047 1 60.59 184 ASN B O 1
ATOM 3788 N N . ASP B 1 185 ? 8.812 38.844 16.734 1 53.88 185 ASP B N 1
ATOM 3789 C CA . ASP B 1 185 ? 9.492 40.094 16.5 1 53.88 185 ASP B CA 1
ATOM 3790 C C . ASP B 1 185 ? 8.734 41.281 17.125 1 53.88 185 ASP B C 1
ATOM 3792 O O . ASP B 1 185 ? 7.508 41.344 17.031 1 53.88 185 ASP B O 1
ATOM 3796 N N . ASP B 1 186 ? 9.258 41.656 18.281 1 50.72 186 ASP B N 1
ATOM 3797 C CA . ASP B 1 186 ? 8.891 42.875 19.016 1 50.72 186 ASP B CA 1
ATOM 3798 C C . ASP B 1 186 ? 8.328 43.906 18.062 1 50.72 186 ASP B C 1
ATOM 3800 O O . ASP B 1 186 ? 7.891 44.969 18.5 1 50.72 186 ASP B O 1
ATOM 3804 N N . ASP B 1 187 ? 8.773 43.906 16.781 1 51.59 187 ASP B N 1
ATOM 3805 C CA . ASP B 1 187 ? 8.344 45.125 16.062 1 51.59 187 ASP B CA 1
ATOM 3806 C C . ASP B 1 187 ? 6.898 44.969 15.586 1 51.59 187 ASP B C 1
ATOM 3808 O O . ASP B 1 187 ? 6.445 43.875 15.258 1 51.59 187 ASP B O 1
ATOM 3812 N N . GLY B 1 188 ? 5.883 45.75 16.031 1 54.34 188 GLY B N 1
ATOM 3813 C CA . GLY B 1 188 ? 4.48 46.125 15.914 1 54.34 188 GLY B CA 1
ATOM 3814 C C . GLY B 1 188 ? 3.801 45.5 14.695 1 54.34 188 GLY B C 1
ATOM 3815 O O . GLY B 1 188 ? 2.574 45.562 14.578 1 54.34 188 GLY B O 1
ATOM 3816 N N . TYR B 1 189 ? 4.441 45.25 13.43 1 62.19 189 TYR B N 1
ATOM 3817 C CA . TYR B 1 189 ? 3.594 45 12.281 1 62.19 189 TYR B CA 1
ATOM 3818 C C . TYR B 1 189 ? 3.865 43.594 11.711 1 62.19 189 TYR B C 1
ATOM 3820 O O . TYR B 1 189 ? 4.516 43.469 10.672 1 62.19 189 TYR B O 1
ATOM 3828 N N . VAL B 1 190 ? 3.57 42.531 12.367 1 69.81 190 VAL B N 1
ATOM 3829 C CA . VAL B 1 190 ? 3.77 41.125 12.016 1 69.81 190 VAL B CA 1
ATOM 3830 C C . VAL B 1 190 ? 3.049 40.812 10.703 1 69.81 190 VAL B C 1
ATOM 3832 O O . VAL B 1 190 ? 3.535 40.031 9.891 1 69.81 190 VAL B O 1
ATOM 3835 N N . GLU B 1 191 ? 2.078 41.625 10.352 1 73.88 191 GLU B N 1
ATOM 3836 C CA . GLU B 1 191 ? 1.258 41.312 9.18 1 73.88 191 GLU B CA 1
ATOM 3837 C C . GLU B 1 191 ? 1.993 41.625 7.887 1 73.88 191 GLU B C 1
ATOM 3839 O O . GLU B 1 191 ? 1.666 41.094 6.828 1 73.88 191 GLU B O 1
ATOM 3844 N N . ASN B 1 192 ? 3.08 42.438 8.031 1 77.38 192 ASN B N 1
ATOM 3845 C CA . ASN B 1 192 ? 3.744 42.875 6.816 1 77.38 192 ASN B CA 1
ATOM 3846 C C . ASN B 1 192 ? 5.059 42.156 6.59 1 77.38 192 ASN B C 1
ATOM 3848 O O . ASN B 1 192 ? 5.832 42.5 5.699 1 77.38 192 ASN B O 1
ATOM 3852 N N . LEU B 1 193 ? 5.258 41.188 7.309 1 83.38 193 LEU B N 1
ATOM 3853 C CA . LEU B 1 193 ? 6.477 40.406 7.133 1 83.38 193 LEU B CA 1
ATOM 3854 C C . LEU B 1 193 ? 6.395 39.531 5.875 1 83.38 193 LEU B C 1
ATOM 3856 O O . LEU B 1 193 ? 5.297 39.188 5.43 1 83.38 193 LEU B O 1
ATOM 3860 N N . PRO B 1 194 ? 7.637 39.312 5.297 1 87 194 PRO B N 1
ATOM 3861 C CA . PRO B 1 194 ? 7.641 38.344 4.188 1 87 194 PRO B CA 1
ATOM 3862 C C . PRO B 1 194 ? 7.191 36.969 4.613 1 87 194 PRO B C 1
ATOM 3864 O O . PRO B 1 194 ? 7.227 36.625 5.801 1 87 194 PRO B O 1
ATOM 3867 N N . MET B 1 195 ? 6.73 36.188 3.697 1 87.38 195 MET B N 1
ATOM 3868 C CA . MET B 1 195 ? 6.086 34.875 3.947 1 87.38 195 MET B CA 1
ATOM 3869 C C . MET B 1 195 ? 7.023 33.938 4.688 1 87.38 195 MET B C 1
ATOM 3871 O O . MET B 1 195 ? 6.578 33.125 5.48 1 87.38 195 MET B O 1
ATOM 3875 N N . ASN B 1 196 ? 8.328 34.031 4.391 1 88.44 196 ASN B N 1
ATOM 3876 C CA . ASN B 1 196 ? 9.273 33.125 5.023 1 88.44 196 ASN B CA 1
ATOM 3877 C C . ASN B 1 196 ? 9.562 33.531 6.465 1 88.44 196 ASN B C 1
ATOM 3879 O O . ASN B 1 196 ? 10.219 32.781 7.203 1 88.44 196 ASN B O 1
ATOM 3883 N N . ARG B 1 197 ? 8.969 34.688 6.895 1 88 197 ARG B N 1
ATOM 3884 C CA . ARG B 1 197 ? 9.234 35.156 8.25 1 88 197 ARG B CA 1
ATOM 3885 C C . ARG B 1 197 ? 7.938 35.281 9.047 1 88 197 ARG B C 1
ATOM 3887 O O . ARG B 1 197 ? 7.965 35.594 10.242 1 88 197 ARG B O 1
ATOM 3894 N N . LEU B 1 198 ? 6.883 35.062 8.359 1 89.25 198 LEU B N 1
ATOM 3895 C CA . LEU B 1 198 ? 5.59 35.25 9.008 1 89.25 198 LEU B CA 1
ATOM 3896 C C . LEU B 1 198 ? 5.414 34.281 10.172 1 89.25 198 LEU B C 1
ATOM 3898 O O . LEU B 1 198 ? 4.918 34.656 11.234 1 89.25 198 LEU B O 1
ATOM 3902 N N . PHE B 1 199 ? 5.812 33.031 9.867 1 90.75 199 PHE B N 1
ATOM 3903 C CA . PHE B 1 199 ? 5.707 31.969 10.883 1 90.75 199 PHE B CA 1
ATOM 3904 C C . PHE B 1 199 ? 6.984 31.141 10.945 1 90.75 199 PHE B C 1
ATOM 3906 O O . PHE B 1 199 ? 7.785 31.172 10.008 1 90.75 199 PHE B O 1
ATOM 3913 N N . GLU B 1 200 ? 7.133 30.562 12.094 1 88.38 200 GLU B N 1
ATOM 3914 C CA . GLU B 1 200 ? 8.133 29.516 12.281 1 88.38 200 GLU B CA 1
ATOM 3915 C C . GLU B 1 200 ? 7.465 28.172 12.547 1 88.38 200 GLU B C 1
ATOM 3917 O O . GLU B 1 200 ? 6.445 28.094 13.234 1 88.38 200 GLU B O 1
ATOM 3922 N N . ILE B 1 201 ? 8.117 27.172 12.047 1 89.69 201 ILE B N 1
ATOM 3923 C CA . ILE B 1 201 ? 7.574 25.844 12.258 1 89.69 201 ILE B CA 1
ATOM 3924 C C . ILE B 1 201 ? 7.945 25.344 13.656 1 89.69 201 ILE B C 1
ATOM 3926 O O . ILE B 1 201 ? 9.125 25.25 13.992 1 89.69 201 ILE B O 1
ATOM 3930 N N . SER B 1 202 ? 6.953 25.109 14.391 1 84.44 202 SER B N 1
ATOM 3931 C CA . SER B 1 202 ? 7.188 24.5 15.695 1 84.44 202 SER B CA 1
ATOM 3932 C C . SER B 1 202 ? 7.285 22.984 15.57 1 84.44 202 SER B C 1
ATOM 3934 O O . SER B 1 202 ? 8.18 22.359 16.156 1 84.44 202 SER B O 1
ATOM 3936 N N . ASN B 1 203 ? 6.328 22.453 14.82 1 84.06 203 ASN B N 1
ATOM 3937 C CA . ASN B 1 203 ? 6.277 21.016 14.594 1 84.06 203 ASN B CA 1
ATOM 3938 C C . ASN B 1 203 ? 5.605 20.672 13.266 1 84.06 203 ASN B C 1
ATOM 3940 O O . ASN B 1 203 ? 4.707 21.391 12.82 1 84.06 203 ASN B O 1
ATOM 3944 N N . ILE B 1 204 ? 6.062 19.594 12.734 1 89.25 204 ILE B N 1
ATOM 3945 C CA . ILE B 1 204 ? 5.418 19.094 11.531 1 89.25 204 ILE B CA 1
ATOM 3946 C C . ILE B 1 204 ? 5.559 17.562 11.469 1 89.25 204 ILE B C 1
ATOM 3948 O O . ILE B 1 204 ? 6.629 17.031 11.75 1 89.25 204 ILE B O 1
ATOM 3952 N N . GLY B 1 205 ? 4.449 16.859 11.156 1 87.31 205 GLY B N 1
ATOM 3953 C CA . GLY B 1 205 ? 4.492 15.414 11.008 1 87.31 205 GLY B CA 1
ATOM 3954 C C . GLY B 1 205 ? 3.119 14.773 10.977 1 87.31 205 GLY B C 1
ATOM 3955 O O . GLY B 1 205 ? 2.105 15.453 11.148 1 87.31 205 GLY B O 1
ATOM 3956 N N . PRO B 1 206 ? 3.193 13.508 10.727 1 89.75 206 PRO B N 1
ATOM 3957 C CA . PRO B 1 206 ? 1.918 12.789 10.727 1 89.75 206 PRO B CA 1
ATOM 3958 C C . PRO B 1 206 ? 1.312 12.656 12.117 1 89.75 206 PRO B C 1
ATOM 3960 O O . PRO B 1 206 ? 2.041 12.609 13.117 1 89.75 206 PRO B O 1
ATOM 3963 N N . PHE B 1 207 ? 0.024 12.664 12.117 1 87.69 207 PHE B N 1
ATOM 3964 C CA . PHE B 1 207 ? -0.735 12.516 13.352 1 87.69 207 PHE B CA 1
ATOM 3965 C C . PHE B 1 207 ? -1.982 11.672 13.117 1 87.69 207 PHE B C 1
ATOM 3967 O O . PHE B 1 207 ? -2.66 11.82 12.102 1 87.69 207 PHE B O 1
ATOM 3974 N N . ASP B 1 208 ? -2.195 10.844 14.078 1 87.94 208 ASP B N 1
ATOM 3975 C CA . ASP B 1 208 ? -3.357 9.969 13.961 1 87.94 208 ASP B CA 1
ATOM 3976 C C . ASP B 1 208 ? -4.656 10.766 13.992 1 87.94 208 ASP B C 1
ATOM 3978 O O . ASP B 1 208 ? -4.891 11.547 14.922 1 87.94 208 ASP B O 1
ATOM 3982 N N . LEU B 1 209 ? -5.508 10.547 13.062 1 87.19 209 LEU B N 1
ATOM 3983 C CA . LEU B 1 209 ? -6.734 11.32 12.914 1 87.19 209 LEU B CA 1
ATOM 3984 C C . LEU B 1 209 ? -7.688 11.062 14.078 1 87.19 209 LEU B C 1
ATOM 3986 O O . LEU B 1 209 ? -8.258 12 14.633 1 87.19 209 LEU B O 1
ATOM 3990 N N . GLU B 1 210 ? -7.875 9.828 14.391 1 83.88 210 GLU B N 1
ATOM 3991 C CA . GLU B 1 210 ? -8.789 9.5 15.477 1 83.88 210 GLU B CA 1
ATOM 3992 C C . GLU B 1 210 ? -8.336 10.141 16.781 1 83.88 210 GLU B C 1
ATOM 3994 O O . GLU B 1 210 ? -9.156 10.68 17.531 1 83.88 210 GLU B O 1
ATOM 3999 N N . ARG B 1 211 ? -7.156 10.039 17 1 81.12 211 ARG B N 1
ATOM 4000 C CA . ARG B 1 211 ? -6.621 10.672 18.203 1 81.12 211 ARG B CA 1
ATOM 4001 C C . ARG B 1 211 ? -6.832 12.18 18.172 1 81.12 211 ARG B C 1
ATOM 4003 O O . ARG B 1 211 ? -7.195 12.781 19.188 1 81.12 211 ARG B O 1
ATOM 4010 N N . PHE B 1 212 ? -6.535 12.766 17.125 1 82.44 212 PHE B N 1
ATOM 4011 C CA . PHE B 1 212 ? -6.734 14.195 16.969 1 82.44 212 PHE B CA 1
ATOM 4012 C C . PHE B 1 212 ? -8.172 14.578 17.281 1 82.44 212 PHE B C 1
ATOM 4014 O O . PHE B 1 212 ? -8.422 15.539 18.031 1 82.44 212 PHE B O 1
ATOM 4021 N N . LEU B 1 213 ? -9.109 13.852 16.766 1 80.06 213 LEU B N 1
ATOM 4022 C CA . LEU B 1 213 ? -10.531 14.148 16.938 1 80.06 213 LEU B CA 1
ATOM 4023 C C . LEU B 1 213 ? -10.945 13.93 18.391 1 80.06 213 LEU B C 1
ATOM 4025 O O . LEU B 1 213 ? -11.805 14.641 18.906 1 80.06 213 LEU B O 1
ATOM 4029 N N . ASN B 1 214 ? -10.344 12.945 18.984 1 78.06 214 ASN B N 1
ATOM 4030 C CA . ASN B 1 214 ? -10.625 12.711 20.406 1 78.06 214 ASN B CA 1
ATOM 4031 C C . ASN B 1 214 ? -10.125 13.852 21.266 1 78.06 214 ASN B C 1
ATOM 4033 O O . ASN B 1 214 ? -10.766 14.211 22.266 1 78.06 214 ASN B O 1
ATOM 4037 N N . LEU B 1 215 ? -8.992 14.375 20.859 1 75.38 215 LEU B N 1
ATOM 4038 C CA . LEU B 1 215 ? -8.406 15.477 21.609 1 75.38 215 LEU B CA 1
ATOM 4039 C C . LEU B 1 215 ? -9.102 16.797 21.281 1 75.38 215 LEU B C 1
ATOM 4041 O O . LEU B 1 215 ? -9.039 17.75 22.062 1 75.38 215 LEU B O 1
ATOM 4045 N N . ASN B 1 216 ? -9.742 16.766 20.078 1 74.38 216 ASN B N 1
ATOM 4046 C CA . ASN B 1 216 ? -10.422 17.953 19.594 1 74.38 216 ASN B CA 1
ATOM 4047 C C . ASN B 1 216 ? -11.836 17.641 19.109 1 74.38 216 ASN B C 1
ATOM 4049 O O . ASN B 1 216 ? -12.133 17.797 17.922 1 74.38 216 ASN B O 1
ATOM 4053 N N . PRO B 1 217 ? -12.75 17.344 20 1 73 217 PRO B N 1
ATOM 4054 C CA . PRO B 1 217 ? -14.078 16.891 19.609 1 73 217 PRO B CA 1
ATOM 4055 C C . PRO B 1 217 ? -14.844 17.938 18.812 1 73 217 PRO B C 1
ATOM 4057 O O . PRO B 1 217 ? -15.695 17.594 17.984 1 73 217 PRO B O 1
ATOM 4060 N N . GLY B 1 218 ? -14.562 19.219 18.984 1 68.75 218 GLY B N 1
ATOM 4061 C CA . GLY B 1 218 ? -15.234 20.266 18.234 1 68.75 218 GLY B CA 1
ATOM 4062 C C . GLY B 1 218 ? -14.898 20.266 16.75 1 68.75 218 GLY B C 1
ATOM 4063 O O . GLY B 1 218 ? -15.609 20.859 15.945 1 68.75 218 GLY B O 1
ATOM 4064 N N . MET B 1 219 ? -13.852 19.484 16.422 1 73.19 219 MET B N 1
ATOM 4065 C CA . MET B 1 219 ? -13.406 19.453 15.031 1 73.19 219 MET B CA 1
ATOM 4066 C C . MET B 1 219 ? -14.086 18.344 14.25 1 73.19 219 MET B C 1
ATOM 4068 O O . MET B 1 219 ? -13.922 18.234 13.039 1 73.19 219 MET B O 1
ATOM 4072 N N . SER B 1 220 ? -14.898 17.531 14.859 1 71.81 220 SER B N 1
ATOM 4073 C CA . SER B 1 220 ? -15.547 16.391 14.195 1 71.81 220 SER B CA 1
ATOM 4074 C C . SER B 1 220 ? -16.453 16.875 13.062 1 71.81 220 SER B C 1
ATOM 4076 O O . SER B 1 220 ? -16.562 16.203 12.031 1 71.81 220 SER B O 1
ATOM 4078 N N . ASN B 1 221 ? -17.016 18.031 13.18 1 68.94 221 ASN B N 1
ATOM 4079 C CA . ASN B 1 221 ? -17.922 18.547 12.164 1 68.94 221 ASN B CA 1
ATOM 4080 C C . ASN B 1 221 ? -17.172 18.969 10.898 1 68.94 221 ASN B C 1
ATOM 4082 O O . ASN B 1 221 ? -17.719 18.891 9.797 1 68.94 221 ASN B O 1
ATOM 4086 N N . VAL B 1 222 ? -15.922 19.391 11.062 1 67.56 222 VAL B N 1
ATOM 4087 C CA . VAL B 1 222 ? -15.094 19.781 9.93 1 67.56 222 VAL B CA 1
ATOM 4088 C C . VAL B 1 222 ? -14.883 18.578 9.008 1 67.56 222 VAL B C 1
ATOM 4090 O O . VAL B 1 222 ? -14.977 18.703 7.785 1 67.56 222 VAL B O 1
ATOM 4093 N N . PHE B 1 223 ? -14.805 17.531 9.578 1 70.62 223 PHE B N 1
ATOM 4094 C CA . PHE B 1 223 ? -14.484 16.328 8.805 1 70.62 223 PHE B CA 1
ATOM 4095 C C . PHE B 1 223 ? -15.742 15.75 8.18 1 70.62 223 PHE B C 1
ATOM 4097 O O . PHE B 1 223 ? -15.672 15.07 7.152 1 70.62 223 PHE B O 1
ATOM 4104 N N . GLU B 1 224 ? -16.859 16.172 8.656 1 67.81 224 GLU B N 1
ATOM 4105 C CA . GLU B 1 224 ? -18.109 15.805 8 1 67.81 224 GLU B CA 1
ATOM 4106 C C . GLU B 1 224 ? -18.281 16.547 6.68 1 67.81 224 GLU B C 1
ATOM 4108 O O . GLU B 1 224 ? -18.766 15.984 5.695 1 67.81 224 GLU B O 1
ATOM 4113 N N . ARG B 1 225 ? -17.875 17.766 6.727 1 65.06 225 ARG B N 1
ATOM 4114 C CA . ARG B 1 225 ? -17.938 18.547 5.504 1 65.06 225 ARG B CA 1
ATOM 4115 C C . ARG B 1 225 ? -16.984 18.016 4.449 1 65.06 225 ARG B C 1
ATOM 4117 O O . ARG B 1 225 ? -17.219 18.172 3.25 1 65.06 225 ARG B O 1
ATOM 4124 N N . LEU B 1 226 ? -16.031 17.328 4.984 1 74.38 226 LEU B N 1
ATOM 4125 C CA . LEU B 1 226 ? -15.039 16.734 4.094 1 74.38 226 LEU B CA 1
ATOM 4126 C C . LEU B 1 226 ? -15.656 15.594 3.283 1 74.38 226 LEU B C 1
ATOM 4128 O O . LEU B 1 226 ? -15.156 15.258 2.205 1 74.38 226 LEU B O 1
ATOM 4132 N N . THR B 1 227 ? -16.781 15.18 3.793 1 72.19 227 THR B N 1
ATOM 4133 C CA . THR B 1 227 ? -17.438 14.055 3.127 1 72.19 227 THR B CA 1
ATOM 4134 C C . THR B 1 227 ? -17.859 14.438 1.712 1 72.19 227 THR B C 1
ATOM 4136 O O . THR B 1 227 ? -17.719 13.641 0.781 1 72.19 227 THR B O 1
ATOM 4139 N N . LYS B 1 228 ? -18.359 15.68 1.58 1 71.69 228 LYS B N 1
ATOM 4140 C CA . LYS B 1 228 ? -18.75 16.141 0.25 1 71.69 228 LYS B CA 1
ATOM 4141 C C . LYS B 1 228 ? -17.547 16.219 -0.685 1 71.69 228 LYS B C 1
ATOM 4143 O O . LYS B 1 228 ? -17.625 15.812 -1.845 1 71.69 228 LYS B O 1
ATOM 4148 N N . PHE B 1 229 ? -16.5 16.672 -0.167 1 77.06 229 PHE B N 1
ATOM 4149 C CA . PHE B 1 229 ? -15.273 16.781 -0.952 1 77.06 229 PHE B CA 1
ATOM 4150 C C . PHE B 1 229 ? -14.75 15.398 -1.325 1 77.06 229 PHE B C 1
ATOM 4152 O O . PHE B 1 229 ? -14.312 15.18 -2.455 1 77.06 229 PHE B O 1
ATOM 4159 N N . GLN B 1 230 ? -14.859 14.523 -0.443 1 78.25 230 GLN B N 1
ATOM 4160 C CA . GLN B 1 230 ? -14.445 13.141 -0.69 1 78.25 230 GLN B CA 1
ATOM 4161 C C . GLN B 1 230 ? -15.25 12.523 -1.825 1 78.25 230 GLN B C 1
ATOM 4163 O O . GLN B 1 230 ? -14.695 11.836 -2.689 1 78.25 230 GLN B O 1
ATOM 4168 N N . GLU B 1 231 ? -16.484 12.836 -1.766 1 76.25 231 GLU B N 1
ATOM 4169 C CA . GLU B 1 231 ? -17.359 12.297 -2.803 1 76.25 231 GLU B CA 1
ATOM 4170 C C . GLU B 1 231 ? -17.016 12.883 -4.172 1 76.25 231 GLU B C 1
ATOM 4172 O O . GLU B 1 231 ? -17.016 12.164 -5.176 1 76.25 231 GLU B O 1
ATOM 4177 N N . GLU B 1 232 ? -16.734 14.086 -4.188 1 78 232 GLU B N 1
ATOM 4178 C CA . GLU B 1 232 ? -16.359 14.734 -5.441 1 78 232 GLU B CA 1
ATOM 4179 C C . GLU B 1 232 ? -15.078 14.141 -6.012 1 78 232 GLU B C 1
ATOM 4181 O O . GLU B 1 232 ? -14.984 13.891 -7.215 1 78 232 GLU B O 1
ATOM 4186 N N . VAL B 1 233 ? -14.141 13.938 -5.211 1 83.19 233 VAL B N 1
ATOM 4187 C CA . VAL B 1 233 ? -12.867 13.367 -5.629 1 83.19 233 VAL B CA 1
ATOM 4188 C C . VAL B 1 233 ? -13.078 11.953 -6.164 1 83.19 233 VAL B C 1
ATOM 4190 O O . VAL B 1 233 ? -12.516 11.586 -7.199 1 83.19 233 VAL B O 1
ATOM 4193 N N . ARG B 1 234 ? -13.891 11.273 -5.523 1 79.19 234 ARG B N 1
ATOM 4194 C CA . ARG B 1 234 ? -14.188 9.906 -5.934 1 79.19 234 ARG B CA 1
ATOM 4195 C C . ARG B 1 234 ? -14.875 9.875 -7.297 1 79.19 234 ARG B C 1
ATOM 4197 O O . ARG B 1 234 ? -14.547 9.039 -8.141 1 79.19 234 ARG B O 1
ATOM 4204 N N . LEU B 1 235 ? -15.773 10.805 -7.469 1 79.25 235 LEU B N 1
ATOM 4205 C CA . LEU B 1 235 ? -16.516 10.867 -8.727 1 79.25 235 LEU B CA 1
ATOM 4206 C C . LEU B 1 235 ? -15.578 11.195 -9.891 1 79.25 235 LEU B C 1
ATOM 4208 O O . LEU B 1 235 ? -15.805 10.742 -11.016 1 79.25 235 LEU B O 1
ATOM 4212 N N . LYS B 1 236 ? -14.539 11.789 -9.562 1 81.31 236 LYS B N 1
ATOM 4213 C CA . LYS B 1 236 ? -13.578 12.156 -10.602 1 81.31 236 LYS B CA 1
ATOM 4214 C C . LYS B 1 236 ? -12.508 11.086 -10.758 1 81.31 236 LYS B C 1
ATOM 4216 O O . LYS B 1 236 ? -11.531 11.281 -11.484 1 81.31 236 LYS B O 1
ATOM 4221 N N . GLY B 1 237 ? -12.617 10.055 -10.016 1 79.44 237 GLY B N 1
ATOM 4222 C CA . GLY B 1 237 ? -11.719 8.922 -10.164 1 79.44 237 GLY B CA 1
ATOM 4223 C C . GLY B 1 237 ? -10.562 8.938 -9.18 1 79.44 237 GLY B C 1
ATOM 4224 O O . GLY B 1 237 ? -9.625 8.148 -9.305 1 79.44 237 GLY B O 1
ATOM 4225 N N . GLY B 1 238 ? -10.648 9.82 -8.242 1 85.5 238 GLY B N 1
ATOM 4226 C CA . GLY B 1 238 ? -9.602 9.914 -7.238 1 85.5 238 GLY B CA 1
ATOM 4227 C C . GLY B 1 238 ? -9.711 8.859 -6.156 1 85.5 238 GLY B C 1
ATOM 4228 O O . GLY B 1 238 ? -10.734 8.188 -6.039 1 85.5 238 GLY B O 1
ATOM 4229 N N . LEU B 1 239 ? -8.656 8.727 -5.371 1 87 239 LEU B N 1
ATOM 4230 C CA . LEU B 1 239 ? -8.57 7.707 -4.332 1 87 239 LEU B CA 1
ATOM 4231 C C . LEU B 1 239 ? -9.258 8.172 -3.053 1 87 239 LEU B C 1
ATOM 4233 O O . LEU B 1 239 ? -9.75 7.352 -2.273 1 87 239 LEU B O 1
ATOM 4237 N N . GLY B 1 240 ? -9.188 9.438 -2.871 1 87.25 240 GLY B N 1
ATOM 4238 C CA . GLY B 1 240 ? -9.688 10 -1.627 1 87.25 240 GLY B CA 1
ATOM 4239 C C . GLY B 1 240 ? -9.094 11.367 -1.311 1 87.25 240 GLY B C 1
ATOM 4240 O O . GLY B 1 240 ? -8.688 12.094 -2.215 1 87.25 240 GLY B O 1
ATOM 4241 N N . VAL B 1 241 ? -9.242 11.664 -0.008 1 88.38 241 VAL B N 1
ATOM 4242 C CA . VAL B 1 241 ? -8.805 12.984 0.426 1 88.38 241 VAL B CA 1
ATOM 4243 C C . VAL B 1 241 ? -7.879 12.852 1.632 1 88.38 241 VAL B C 1
ATOM 4245 O O . VAL B 1 241 ? -8.188 12.133 2.584 1 88.38 241 VAL B O 1
ATOM 4248 N N . ALA B 1 242 ? -6.711 13.414 1.499 1 91.25 242 ALA B N 1
ATOM 4249 C CA . ALA B 1 242 ? -5.824 13.586 2.648 1 91.25 242 ALA B CA 1
ATOM 4250 C C . ALA B 1 242 ? -6.012 14.953 3.291 1 91.25 242 ALA B C 1
ATOM 4252 O O . ALA B 1 242 ? -6.617 15.852 2.693 1 91.25 242 ALA B O 1
ATOM 4253 N N . MET B 1 243 ? -5.512 15.07 4.582 1 90.38 243 MET B N 1
ATOM 4254 C CA . MET B 1 243 ? -5.746 16.312 5.301 1 90.38 243 MET B CA 1
ATOM 4255 C C . MET B 1 243 ? -4.445 16.859 5.887 1 90.38 243 MET B C 1
ATOM 4257 O O . MET B 1 243 ? -3.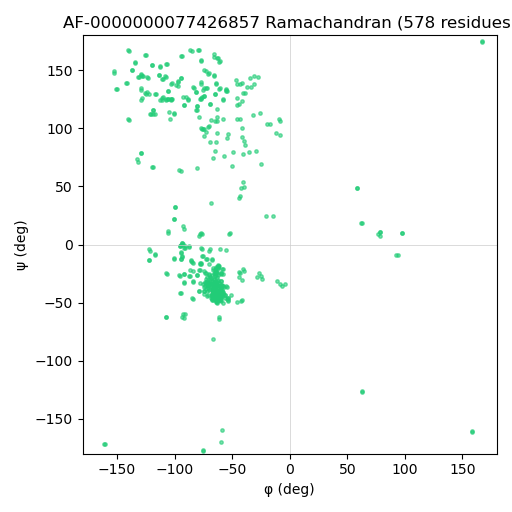666 16.109 6.473 1 90.38 243 MET B O 1
ATOM 4261 N N . VAL B 1 244 ? -4.258 18.125 5.68 1 92.44 244 VAL B N 1
ATOM 4262 C CA . VAL B 1 244 ? -3.207 18.828 6.406 1 92.44 244 VAL B CA 1
ATOM 4263 C C . VAL B 1 244 ? -3.826 19.891 7.312 1 92.44 244 VAL B C 1
ATOM 4265 O O . VAL B 1 244 ? -4.707 20.641 6.887 1 92.44 244 VAL B O 1
ATOM 4268 N N . LEU B 1 245 ? -3.443 19.875 8.547 1 89.88 245 LEU B N 1
ATOM 4269 C CA . LEU B 1 245 ? -3.859 20.875 9.523 1 89.88 245 LEU B CA 1
ATOM 4270 C C . LEU B 1 245 ? -2.709 21.812 9.859 1 89.88 245 LEU B C 1
ATOM 4272 O O . LEU B 1 245 ? -1.627 21.375 10.25 1 89.88 245 LEU B O 1
ATOM 4276 N N . VAL B 1 246 ? -2.996 23.047 9.672 1 90.19 246 VAL B N 1
ATOM 4277 C CA . VAL B 1 246 ? -2.039 24.078 10.047 1 90.19 246 VAL B CA 1
ATOM 4278 C C . VAL B 1 246 ? -2.557 24.859 11.258 1 90.19 246 VAL B C 1
ATOM 4280 O O . VAL B 1 246 ? -3.658 25.406 11.227 1 90.19 246 VAL B O 1
ATOM 4283 N N . THR B 1 247 ? -1.667 24.891 12.242 1 86.06 247 THR B N 1
ATOM 4284 C CA . THR B 1 247 ? -2.148 25.5 13.477 1 86.06 247 THR B CA 1
ATOM 4285 C C . THR B 1 247 ? -1.192 26.578 13.953 1 86.06 247 THR B C 1
ATOM 4287 O O . THR B 1 247 ? 0.017 26.5 13.727 1 86.06 247 THR B O 1
ATOM 4290 N N . CYS B 1 248 ? -1.743 27.578 14.516 1 86 248 CYS B N 1
ATOM 4291 C CA . CYS B 1 248 ? -1.051 28.594 15.289 1 86 248 CYS B CA 1
ATOM 4292 C C . CYS B 1 248 ? -1.857 28.984 16.516 1 86 248 CYS B C 1
ATOM 4294 O O . CYS B 1 248 ? -2.895 29.641 16.406 1 86 248 CYS B O 1
ATOM 4296 N N . GLY B 1 249 ? -1.349 28.531 17.625 1 78.44 249 GLY B N 1
ATOM 4297 C CA . GLY B 1 249 ? -2.18 28.672 18.812 1 78.44 249 GLY B CA 1
ATOM 4298 C C . GLY B 1 249 ? -3.48 27.891 18.719 1 78.44 249 GLY B C 1
ATOM 4299 O O . GLY B 1 249 ? -3.48 26.703 18.406 1 78.44 249 GLY B O 1
ATOM 4300 N N . SER B 1 250 ? -4.625 28.641 18.953 1 75.06 250 SER B N 1
ATOM 4301 C CA . SER B 1 250 ? -5.93 27.984 18.938 1 75.06 250 SER B CA 1
ATOM 4302 C C . SER B 1 250 ? -6.547 28.016 17.531 1 75.06 250 SER B C 1
ATOM 4304 O O . SER B 1 250 ? -7.617 27.453 17.312 1 75.06 250 SER B O 1
ATOM 4306 N N . VAL B 1 251 ? -5.879 28.641 16.656 1 82.12 251 VAL B N 1
ATOM 4307 C CA . VAL B 1 251 ? -6.402 28.734 15.297 1 82.12 251 VAL B CA 1
ATOM 4308 C C . VAL B 1 251 ? -5.918 27.562 14.469 1 82.12 251 VAL B C 1
ATOM 4310 O O . VAL B 1 251 ? -4.727 27.25 14.461 1 82.12 251 VAL B O 1
ATOM 4313 N N . VAL B 1 252 ? -6.859 26.875 13.852 1 83.25 252 VAL B N 1
ATOM 4314 C CA . VAL B 1 252 ? -6.543 25.719 13.031 1 83.25 252 VAL B CA 1
ATOM 4315 C C . VAL B 1 252 ? -7.121 25.891 11.633 1 83.25 252 VAL B C 1
ATOM 4317 O O . VAL B 1 252 ? -8.281 26.281 11.477 1 83.25 252 VAL B O 1
ATOM 4320 N N . GLN B 1 253 ? -6.316 25.688 10.719 1 84.94 253 GLN B N 1
ATOM 4321 C CA . GLN B 1 253 ? -6.77 25.625 9.328 1 84.94 253 GLN B CA 1
ATOM 4322 C C . GLN B 1 253 ? -6.652 24.219 8.766 1 84.94 253 GLN B C 1
ATOM 4324 O O . GLN B 1 253 ? -5.582 23.609 8.828 1 84.94 253 GLN B O 1
ATOM 4329 N N . ALA B 1 254 ? -7.766 23.719 8.273 1 86 254 ALA B N 1
ATOM 4330 C CA . ALA B 1 254 ? -7.805 22.391 7.664 1 86 254 ALA B CA 1
ATOM 4331 C C . ALA B 1 254 ? -7.848 22.484 6.141 1 86 254 ALA B C 1
ATOM 4333 O O . ALA B 1 254 ? -8.719 23.156 5.582 1 86 254 ALA B O 1
ATOM 4334 N N . ILE B 1 255 ? -6.926 21.859 5.551 1 87.25 255 ILE B N 1
ATOM 4335 C CA . ILE B 1 255 ? -6.82 21.906 4.098 1 87.25 255 ILE B CA 1
ATOM 4336 C C . ILE B 1 255 ? -6.926 20.484 3.529 1 87.25 255 ILE B C 1
ATOM 4338 O O . ILE B 1 255 ? -6.012 19.672 3.689 1 87.25 255 ILE B O 1
ATOM 4342 N N . PRO B 1 256 ? -7.977 20.203 2.836 1 87.75 256 PRO B N 1
ATOM 4343 C CA . PRO B 1 256 ? -8.086 18.891 2.168 1 87.75 256 PRO B CA 1
ATOM 4344 C C . PRO B 1 256 ? -7.238 18.812 0.901 1 87.75 256 PRO B C 1
ATOM 4346 O O . PRO B 1 256 ? -7.117 19.797 0.166 1 87.75 256 PRO B O 1
ATOM 4349 N N . VAL B 1 257 ? -6.641 17.688 0.729 1 89.94 257 VAL B N 1
ATOM 4350 C CA . VAL B 1 257 ? -5.844 17.406 -0.458 1 89.94 257 VAL B CA 1
ATOM 4351 C C . VAL B 1 257 ? -6.438 16.219 -1.204 1 89.94 257 VAL B C 1
ATOM 4353 O O . VAL B 1 257 ? -6.402 15.086 -0.711 1 89.94 257 VAL B O 1
ATOM 4356 N N . GLY B 1 258 ? -6.957 16.531 -2.357 1 87.56 258 GLY B N 1
ATOM 4357 C CA . GLY B 1 258 ? -7.477 15.438 -3.172 1 87.56 258 GLY B CA 1
ATOM 4358 C C . GLY B 1 258 ? -6.387 14.578 -3.777 1 87.56 258 GLY B C 1
ATOM 4359 O O . GLY B 1 258 ? -5.395 15.086 -4.301 1 87.56 258 GLY B O 1
ATOM 4360 N N . LEU B 1 259 ? -6.617 13.297 -3.674 1 89.56 259 LEU B N 1
ATOM 4361 C CA . LEU B 1 259 ? -5.656 12.359 -4.242 1 89.56 259 LEU B CA 1
ATOM 4362 C C . LEU B 1 259 ? -6.062 11.953 -5.656 1 89.56 259 LEU B C 1
ATOM 4364 O O . LEU B 1 259 ? -7.254 11.805 -5.945 1 89.56 259 LEU B O 1
ATOM 4368 N N . PRO B 1 260 ? -5.043 11.797 -6.488 1 88.12 260 PRO B N 1
ATOM 4369 C CA . PRO B 1 260 ? -5.344 11.352 -7.852 1 88.12 260 PRO B CA 1
ATOM 4370 C C . PRO B 1 260 ? -5.684 9.867 -7.922 1 88.12 260 PRO B C 1
ATOM 4372 O O . PRO B 1 260 ? -5.812 9.211 -6.887 1 88.12 260 PRO B O 1
ATOM 4375 N N . SER B 1 261 ? -5.898 9.453 -9.141 1 84.75 261 SER B N 1
ATOM 4376 C CA . SER B 1 261 ? -6.102 8.023 -9.352 1 84.75 261 SER B CA 1
ATOM 4377 C C . SER B 1 261 ? -4.863 7.227 -8.953 1 84.75 261 SER B C 1
ATOM 4379 O O . SER B 1 261 ? -3.768 7.781 -8.844 1 84.75 261 SER B O 1
ATOM 4381 N N . MET B 1 262 ? -5.121 5.953 -8.734 1 86.25 262 MET B N 1
ATOM 4382 C CA . MET B 1 262 ? -3.996 5.094 -8.367 1 86.25 262 MET B CA 1
ATOM 4383 C C . MET B 1 262 ? -2.918 5.117 -9.445 1 86.25 262 MET B C 1
ATOM 4385 O O . MET B 1 262 ? -1.727 5.172 -9.133 1 86.25 262 MET B O 1
ATOM 4389 N N . SER B 1 263 ? -3.33 5.082 -10.656 1 83.25 263 SER B N 1
ATOM 4390 C CA . SER B 1 263 ? -2.385 5.102 -11.766 1 83.25 263 SER B CA 1
ATOM 4391 C C . SER B 1 263 ? -1.541 6.375 -11.758 1 83.25 263 SER B C 1
ATOM 4393 O O . SER B 1 263 ? -0.338 6.328 -12.016 1 83.25 263 SER B O 1
ATOM 4395 N N . ASP B 1 264 ? -2.146 7.461 -11.422 1 83.88 264 ASP B N 1
ATOM 4396 C CA . ASP B 1 264 ? -1.428 8.727 -11.367 1 83.88 264 ASP B CA 1
ATOM 4397 C C . ASP B 1 264 ? -0.529 8.797 -10.133 1 83.88 264 ASP B C 1
ATOM 4399 O O . ASP B 1 264 ? 0.585 9.32 -10.203 1 83.88 264 ASP B O 1
ATOM 4403 N N . LEU B 1 265 ? -1.019 8.312 -9.07 1 87.31 265 LEU B N 1
ATOM 4404 C CA . LEU B 1 265 ? -0.223 8.312 -7.848 1 87.31 265 LEU B CA 1
ATOM 4405 C C . LEU B 1 265 ? 1.043 7.477 -8.023 1 87.31 265 LEU B C 1
ATOM 4407 O O . LEU B 1 265 ? 2.102 7.828 -7.5 1 87.31 265 LEU B O 1
ATOM 4411 N N . ASP B 1 266 ? 0.919 6.434 -8.758 1 83.44 266 ASP B N 1
ATOM 4412 C CA . ASP B 1 266 ? 2.043 5.535 -9.008 1 83.44 266 ASP B CA 1
ATOM 4413 C C . ASP B 1 266 ? 3.166 6.254 -9.75 1 83.44 266 ASP B C 1
ATOM 4415 O O . ASP B 1 266 ? 4.312 5.797 -9.75 1 83.44 266 ASP B O 1
ATOM 4419 N N . THR B 1 267 ? 2.883 7.293 -10.375 1 82.94 267 THR B N 1
ATOM 4420 C CA . THR B 1 267 ? 3.889 8.023 -11.141 1 82.94 267 THR B CA 1
ATOM 4421 C C . THR B 1 267 ? 4.652 8.992 -10.242 1 82.94 267 THR B C 1
ATOM 4423 O O . THR B 1 267 ? 5.703 9.508 -10.633 1 82.94 267 THR B O 1
ATOM 4426 N N . ILE B 1 268 ? 4.164 9.219 -9.102 1 85.88 268 ILE B N 1
ATOM 4427 C CA . ILE B 1 268 ? 4.812 10.148 -8.18 1 85.88 268 ILE B CA 1
ATOM 4428 C C . ILE B 1 268 ? 6.008 9.461 -7.52 1 85.88 268 ILE B C 1
ATOM 4430 O O . ILE B 1 268 ? 5.863 8.414 -6.891 1 85.88 268 ILE B O 1
ATOM 4434 N N . LYS B 1 269 ? 7.062 10.094 -7.668 1 85.06 269 LYS B N 1
ATOM 4435 C CA . LYS B 1 269 ? 8.273 9.57 -7.039 1 85.06 269 LYS B CA 1
ATOM 4436 C C . LYS B 1 269 ? 8.258 9.805 -5.531 1 85.06 269 LYS B C 1
ATOM 4438 O O . LYS B 1 269 ? 8.031 10.922 -5.074 1 85.06 269 LYS B O 1
ATOM 4443 N N . ARG B 1 270 ? 8.469 8.797 -4.855 1 86.38 270 ARG B N 1
ATOM 4444 C CA . ARG B 1 270 ? 8.516 8.883 -3.4 1 86.38 270 ARG B CA 1
ATOM 4445 C C . ARG B 1 270 ? 9.75 9.648 -2.936 1 86.38 270 ARG B C 1
ATOM 4447 O O . ARG B 1 270 ? 10.875 9.266 -3.244 1 86.38 270 ARG B O 1
ATOM 4454 N N . GLU B 1 271 ? 9.5 10.766 -2.193 1 87.25 271 GLU B N 1
ATOM 4455 C CA . GLU B 1 271 ? 10.594 11.586 -1.678 1 87.25 271 GLU B CA 1
ATOM 4456 C C . GLU B 1 271 ? 10.859 11.281 -0.206 1 87.25 271 GLU B C 1
ATOM 4458 O O . GLU B 1 271 ? 10.125 11.734 0.671 1 87.25 271 GLU B O 1
ATOM 4463 N N . LYS B 1 272 ? 12 10.711 0.05 1 82.56 272 LYS B N 1
ATOM 4464 C CA . LYS B 1 272 ? 12.359 10.367 1.425 1 82.56 272 LYS B CA 1
ATOM 4465 C C . LYS B 1 272 ? 12.875 11.594 2.174 1 82.56 272 LYS B C 1
ATOM 4467 O O . LYS B 1 272 ? 12.797 11.656 3.402 1 82.56 272 LYS B O 1
ATOM 4472 N N . ASN B 1 273 ? 13.414 12.531 1.451 1 87.38 273 ASN B N 1
ATOM 4473 C CA . ASN B 1 273 ? 13.953 13.742 2.066 1 87.38 273 ASN B CA 1
ATOM 4474 C C . ASN B 1 273 ? 12.969 14.906 1.962 1 87.38 273 ASN B C 1
ATOM 4476 O O . ASN B 1 273 ? 13.383 16.062 1.816 1 87.38 273 ASN B O 1
ATOM 4480 N N . TRP B 1 274 ? 11.727 14.617 1.991 1 90.12 274 TRP B N 1
ATOM 4481 C CA . TRP B 1 274 ? 10.695 15.633 1.779 1 90.12 274 TRP B CA 1
ATOM 4482 C C . TRP B 1 274 ? 10.805 16.75 2.816 1 90.12 274 TRP B C 1
ATOM 4484 O O . TRP B 1 274 ? 10.562 17.922 2.512 1 90.12 274 TRP B O 1
ATOM 4494 N N . ARG B 1 275 ? 11.172 16.438 4.078 1 90.81 275 ARG B N 1
ATOM 4495 C CA . ARG B 1 275 ? 11.242 17.422 5.152 1 90.81 275 ARG B CA 1
ATOM 4496 C C . ARG B 1 275 ? 12.297 18.484 4.852 1 90.81 275 ARG B C 1
ATOM 4498 O O . ARG B 1 275 ? 12.047 19.688 5.023 1 90.81 275 ARG B O 1
ATOM 4505 N N . ASP B 1 276 ? 13.406 18.031 4.391 1 90.69 276 ASP B N 1
ATOM 4506 C CA . ASP B 1 276 ? 14.461 18.953 4.012 1 90.69 276 ASP B CA 1
ATOM 4507 C C . ASP B 1 276 ? 14.008 19.875 2.869 1 90.69 276 ASP B C 1
ATOM 4509 O O . ASP B 1 276 ? 14.273 21.078 2.885 1 90.69 276 ASP B O 1
ATOM 4513 N N . GLN B 1 277 ? 13.398 19.297 1.924 1 91.62 277 GLN B N 1
ATOM 4514 C CA . GLN B 1 277 ? 12.883 20.078 0.795 1 91.62 277 GLN B CA 1
ATOM 4515 C C . GLN B 1 277 ? 11.844 21.094 1.252 1 91.62 277 GLN B C 1
ATOM 4517 O O . GLN B 1 277 ? 11.844 22.234 0.792 1 91.62 277 GLN B O 1
ATOM 4522 N N . PHE B 1 278 ? 11.07 20.656 2.133 1 93.69 278 PHE B N 1
ATOM 4523 C CA . PHE B 1 278 ? 10.031 21.531 2.688 1 93.69 278 PHE B CA 1
ATOM 4524 C C . PHE B 1 278 ? 10.656 22.719 3.406 1 93.69 278 PHE B C 1
ATOM 4526 O O . PHE B 1 278 ? 10.273 23.859 3.154 1 93.69 278 PHE B O 1
ATOM 4533 N N . ASP B 1 279 ? 11.562 22.438 4.25 1 92.5 279 ASP B N 1
ATOM 4534 C CA . ASP B 1 279 ? 12.219 23.484 5.031 1 92.5 279 ASP B CA 1
ATOM 4535 C C . ASP B 1 279 ? 12.969 24.453 4.121 1 92.5 279 ASP B C 1
ATOM 4537 O O . ASP B 1 279 ? 12.914 25.672 4.332 1 92.5 279 ASP B O 1
ATOM 4541 N N . GLN B 1 280 ? 13.602 23.953 3.174 1 93.69 280 GLN B N 1
ATOM 4542 C CA . GLN B 1 280 ? 14.328 24.797 2.234 1 93.69 280 GLN B CA 1
ATOM 4543 C C . GLN B 1 280 ? 13.383 25.703 1.454 1 93.69 280 GLN B C 1
ATOM 4545 O O . GLN B 1 280 ? 13.68 26.875 1.237 1 93.69 280 GLN B O 1
ATOM 4550 N N . ALA B 1 281 ? 12.297 25.125 1.045 1 94.19 281 ALA B N 1
ATOM 4551 C CA . ALA B 1 281 ? 11.305 25.906 0.315 1 94.19 281 ALA B CA 1
ATOM 4552 C C . ALA B 1 281 ? 10.742 27.031 1.184 1 94.19 281 ALA B C 1
ATOM 4554 O O . ALA B 1 281 ? 10.547 28.156 0.71 1 94.19 281 ALA B O 1
ATOM 4555 N N . LEU B 1 282 ? 10.508 26.766 2.408 1 94.19 282 LEU B N 1
ATOM 4556 C CA . LEU B 1 282 ? 10 27.766 3.33 1 94.19 282 LEU B CA 1
ATOM 4557 C C . LEU B 1 282 ? 11.016 28.891 3.51 1 94.19 282 LEU B C 1
ATOM 4559 O O . LEU B 1 282 ? 10.641 30.078 3.508 1 94.19 282 LEU B O 1
ATOM 4563 N N . GLU B 1 283 ? 12.219 28.516 3.639 1 92 283 GLU B N 1
ATOM 4564 C CA . GLU B 1 283 ? 13.289 29.469 3.889 1 92 283 GLU B CA 1
ATOM 4565 C C . GLU B 1 283 ? 13.523 30.359 2.674 1 92 283 GLU B C 1
ATOM 4567 O O . GLU B 1 283 ? 13.938 31.516 2.812 1 92 283 GLU B O 1
ATOM 4572 N N . SER B 1 284 ? 13.273 29.906 1.554 1 91.56 284 SER B N 1
ATOM 4573 C CA . SER B 1 284 ? 13.531 30.656 0.324 1 91.56 284 SER B CA 1
ATOM 4574 C C . SER B 1 284 ? 12.617 31.859 0.203 1 91.56 284 SER B C 1
ATOM 4576 O O . SER B 1 284 ? 12.969 32.844 -0.44 1 91.56 284 SER B O 1
ATOM 4578 N N . GLY B 1 285 ? 11.43 31.75 0.685 1 89.38 285 GLY B N 1
ATOM 4579 C CA . GLY B 1 285 ? 10.469 32.844 0.605 1 89.38 285 GLY B CA 1
ATOM 4580 C C . GLY B 1 285 ? 9.836 32.969 -0.768 1 89.38 285 GLY B C 1
ATOM 4581 O O . GLY B 1 285 ? 9.18 33.969 -1.057 1 89.38 285 GLY B O 1
ATOM 4582 N N . ILE B 1 286 ? 10.133 32 -1.607 1 88.81 286 ILE B N 1
ATOM 4583 C CA . ILE B 1 286 ? 9.57 32 -2.953 1 88.81 286 ILE B CA 1
ATOM 4584 C C . ILE B 1 286 ? 8.5 30.906 -3.074 1 88.81 286 ILE B C 1
ATOM 4586 O O . ILE B 1 286 ? 8.625 29.844 -2.463 1 88.81 286 ILE B O 1
ATOM 4590 N N . ARG B 1 287 ? 7.531 31.266 -3.834 1 87.5 287 ARG B N 1
ATOM 4591 C CA . ARG B 1 287 ? 6.461 30.297 -4.055 1 87.5 287 ARG B CA 1
ATOM 4592 C C . ARG B 1 287 ? 7.008 29 -4.648 1 87.5 287 ARG B C 1
ATOM 4594 O O . ARG B 1 287 ? 7.695 29.016 -5.672 1 87.5 287 ARG B O 1
ATOM 4601 N N . TRP B 1 288 ? 6.695 27.906 -3.963 1 86.88 288 TRP B N 1
ATOM 4602 C CA . TRP B 1 288 ? 7.199 26.594 -4.34 1 86.88 288 TRP B CA 1
ATOM 4603 C C . TRP B 1 288 ? 6.371 25.984 -5.473 1 86.88 288 TRP B C 1
ATOM 4605 O O . TRP B 1 288 ? 5.145 26.094 -5.469 1 86.88 288 TRP B O 1
ATOM 4615 N N . SER B 1 289 ? 7.039 25.5 -6.473 1 79.31 289 SER B N 1
ATOM 4616 C CA . SER B 1 289 ? 6.383 24.781 -7.559 1 79.31 289 SER B CA 1
ATOM 4617 C C . SER B 1 289 ? 6.98 23.391 -7.742 1 79.31 289 SER B C 1
ATOM 4619 O O . SER B 1 289 ? 8.188 23.203 -7.59 1 79.31 289 SER B O 1
ATOM 4621 N N . PRO B 1 290 ? 6.039 22.453 -7.809 1 69.44 290 PRO B N 1
ATOM 4622 C CA . PRO B 1 290 ? 6.551 21.094 -7.992 1 69.44 290 PRO B CA 1
ATOM 4623 C C . PRO B 1 290 ? 7.457 20.969 -9.211 1 69.44 290 PRO B C 1
ATOM 4625 O O . PRO B 1 290 ? 7.258 21.656 -10.211 1 69.44 290 PRO B O 1
ATOM 4628 N N . LYS B 1 291 ? 8.617 20.312 -8.898 1 56.44 291 LYS B N 1
ATOM 4629 C CA . LYS B 1 291 ? 9.492 20.062 -10.039 1 56.44 291 LYS B CA 1
ATOM 4630 C C . LYS B 1 291 ? 8.938 18.953 -10.922 1 56.44 291 LYS B C 1
ATOM 4632 O O . LYS B 1 291 ? 8.414 17.953 -10.43 1 56.44 291 LYS B O 1
#